Protein AF-0000000083317675 (afdb_homodimer)

Nearest PDB structures (foldseek):
  7d5q-assembly1_A  TM=1.979E-01  e=1.378E-01  Staphylococcus aureus subsp. aureus COL
  7d5q-assembly1_A  TM=1.987E-01  e=1.018E-01  Staphylococcus aureus subsp. aureus COL

Sequence (756 aa):
MASISSIAHKKVTWLELFYDLIYVAAISITAHVLSHSHHGAIAPDLLLKYILIFVPLWWAWTGFTVYVNRFGRDDTVQRIAYFLQMAFVIVMAASINPDFDAYFLAFMLGYVGIRLSTAAMYVRTWLEKDGEPRRIARFLALGFTGGALVSFSSVFVPGDAKFFVLYLGIFADIGLPLLARRRVLGHLPVHHPHLLERYGLATIILLGELILVIVNGLREGHAGAPLIFPALIGFGIAASIWWHYFESSEHIAGEERQSSGQSVIYGHLLTFMSLGLVANVVHYGFHHELTVRNFAWLSLAGFALYAASSAIVFLPGHSPAHVRRSLLRTAAFVLVAAVALPLLPSTDAVYVMLLALFAAYALAEGVVRRRKSAARAAMASISSIAHKKVTWLELFYDLIYVAAISITAHVLSHSHHGAIAPDLLLKYILIFVPLWWAWTGFTVYVNRFGRDDTVQRIAYFLQMAFVIVMAASINPDFDAYFLAFMLGYVGIRLSTAAMYVRTWLEKDGEPRRIARFLALGFTGGALVSFSSVFVPGDAKFFVLYLGIFADIGLPLLARRRVLGHLPVHHPHLLERYGLATIILLGELILVIVNGLREGHAGAPLIFPALIGFGIAASIWWHYFESSEHIAGEERQSSGQSVIYGHLLTFMSLGLVANVVHYGFHHELTVRNFAWLSLAGFALYAASSAIVFLPGHSPAHVRRSLLRTAAFVLVAAVALPLLPSTDAVYVMLLALFAAYALAEGVVRRRKSAARAA

pLDDT: mean 88.38, std 12.24, range [25.05, 98.56]

Organism: Saccharibacillus brassicae (NCBI:txid2583377)

Structure (mmCIF, N/CA/C/O backbone):
data_AF-0000000083317675-model_v1
#
loop_
_entity.id
_entity.type
_entity.pdbx_description
1 polymer 'Low temperature requirement protein A'
#
loop_
_atom_site.group_PDB
_atom_site.id
_atom_site.type_symbol
_atom_site.label_atom_id
_atom_site.label_alt_id
_atom_site.label_comp_id
_atom_site.label_asym_id
_atom_site.label_entity_id
_atom_site.label_seq_id
_atom_site.pdbx_PDB_ins_code
_atom_site.Cartn_x
_atom_site.Cartn_y
_atom_site.Cartn_z
_atom_site.occupancy
_atom_site.B_iso_or_equiv
_atom_site.auth_seq_id
_atom_site.auth_comp_id
_atom_site.auth_asym_id
_atom_site.auth_atom_id
_atom_site.pdbx_PDB_model_num
ATOM 1 N N . MET A 1 1 ? -2.998 41.344 18.562 1 25.08 1 MET A N 1
ATOM 2 C CA . MET A 1 1 ? -3.377 39.969 18.812 1 25.08 1 MET A CA 1
ATOM 3 C C . MET A 1 1 ? -3.643 39.219 17.5 1 25.08 1 MET A C 1
ATOM 5 O O . MET A 1 1 ? -4.707 39.375 16.906 1 25.08 1 MET A O 1
ATOM 9 N N . ALA A 1 2 ? -2.752 39.219 16.578 1 36.06 2 ALA A N 1
ATOM 10 C CA . ALA A 1 2 ? -2.812 38.594 15.258 1 36.06 2 ALA A CA 1
ATOM 11 C C . ALA A 1 2 ? -3.381 37.188 15.328 1 36.06 2 ALA A C 1
ATOM 13 O O . ALA A 1 2 ? -3.02 36.406 16.219 1 36.06 2 ALA A O 1
ATOM 14 N N . SER A 1 3 ? -4.691 37.094 15.102 1 30.44 3 SER A N 1
ATOM 15 C CA . SER A 1 3 ? -5.387 35.812 14.969 1 30.44 3 SER A CA 1
ATOM 16 C C . SER A 1 3 ? -4.465 34.75 14.398 1 30.44 3 SER A C 1
ATOM 18 O O . SER A 1 3 ? -3.848 34.938 13.352 1 30.44 3 SER A O 1
ATOM 20 N N . ILE A 1 4 ? -3.674 34.094 15.266 1 32.09 4 ILE A N 1
ATOM 21 C CA . ILE A 1 4 ? -2.979 32.875 14.875 1 32.09 4 ILE A CA 1
ATOM 22 C C . ILE A 1 4 ? -3.816 32.125 13.852 1 32.09 4 ILE A C 1
ATOM 24 O O . ILE A 1 4 ? -4.891 31.609 14.18 1 32.09 4 ILE A O 1
ATOM 28 N N . SER A 1 5 ? -4.07 32.625 12.664 1 33.28 5 SER A N 1
ATOM 29 C CA . SER A 1 5 ? -4.707 31.969 11.523 1 33.28 5 SER A CA 1
ATOM 30 C C . SER A 1 5 ? -4.57 30.453 11.609 1 33.28 5 SER A C 1
ATOM 32 O O . SER A 1 5 ? -3.506 29.938 11.961 1 33.28 5 SER A O 1
ATOM 34 N N . SER A 1 6 ? -5.57 29.641 11.992 1 36.75 6 SER A N 1
ATOM 35 C CA . SER A 1 6 ? -5.789 28.188 11.977 1 36.75 6 SER A CA 1
ATOM 36 C C . SER A 1 6 ? -4.953 27.516 10.898 1 36.75 6 SER A C 1
ATOM 38 O O . SER A 1 6 ? -5.129 27.797 9.711 1 36.75 6 SER A O 1
ATOM 40 N N . ILE A 1 7 ? -3.688 27.5 10.969 1 40.31 7 ILE A N 1
ATOM 41 C CA . ILE A 1 7 ? -2.898 26.703 10.039 1 40.31 7 ILE A CA 1
ATOM 42 C C . ILE A 1 7 ? -3.717 25.5 9.562 1 40.31 7 ILE A C 1
ATOM 44 O O . ILE A 1 7 ? -4.031 24.609 10.352 1 40.31 7 ILE A O 1
ATOM 48 N N . ALA A 1 8 ? -4.641 25.625 8.734 1 47.25 8 ALA A N 1
ATOM 49 C CA . ALA A 1 8 ? -5.48 24.641 8.055 1 47.25 8 ALA A CA 1
ATOM 50 C C . ALA A 1 8 ? -4.711 23.344 7.789 1 47.25 8 ALA A C 1
ATOM 52 O O . ALA A 1 8 ? -3.547 23.391 7.387 1 47.25 8 ALA A O 1
ATOM 53 N N . HIS A 1 9 ? -4.883 22.156 8.492 1 60.28 9 HIS A N 1
ATOM 54 C CA . HIS A 1 9 ? -4.309 20.828 8.43 1 60.28 9 HIS A CA 1
ATOM 55 C C . HIS A 1 9 ? -4.191 20.344 6.988 1 60.28 9 HIS A C 1
ATOM 57 O O . HIS A 1 9 ? -5.207 20.125 6.32 1 60.28 9 HIS A O 1
ATOM 63 N N . LYS A 1 10 ? -2.939 20.719 6.434 1 72.44 10 LYS A N 1
ATOM 64 C CA . LYS A 1 10 ? -2.641 20.172 5.113 1 72.44 10 LYS A CA 1
ATOM 65 C C . LYS A 1 10 ? -2.76 18.656 5.102 1 72.44 10 LYS A C 1
ATOM 67 O O . LYS A 1 10 ? -1.962 17.953 5.738 1 72.44 10 LYS A O 1
ATOM 72 N N . LYS A 1 11 ? -3.859 18.094 4.527 1 82.88 11 LYS A N 1
ATOM 73 C CA . LYS A 1 11 ? -4.094 16.656 4.441 1 82.88 11 LYS A CA 1
ATOM 74 C C . LYS A 1 11 ? -3.381 16.047 3.236 1 82.88 11 LYS A C 1
ATOM 76 O O . LYS A 1 11 ? -3.213 16.719 2.211 1 82.88 11 LYS A O 1
ATOM 81 N N . VAL A 1 12 ? -2.844 14.852 3.371 1 91 12 VAL A N 1
ATOM 82 C CA . VAL A 1 12 ? -2.225 14.117 2.275 1 91 12 VAL A CA 1
ATOM 83 C C . VAL A 1 12 ? -3.246 13.875 1.167 1 91 12 VAL A C 1
ATOM 85 O O . VAL A 1 12 ? -4.359 13.414 1.429 1 91 12 VAL A O 1
ATOM 88 N N . THR A 1 13 ? -2.893 14.234 -0.024 1 92.44 13 THR A N 1
ATOM 89 C CA . THR A 1 13 ? -3.791 14.102 -1.165 1 92.44 13 THR A CA 1
ATOM 90 C C . THR A 1 13 ? -3.738 12.688 -1.736 1 92.44 13 THR A C 1
ATOM 92 O O . THR A 1 13 ? -2.814 11.93 -1.439 1 92.44 13 THR A O 1
ATOM 95 N N . TRP A 1 14 ? -4.707 12.375 -2.547 1 93.25 14 TRP A N 1
ATOM 96 C CA . TRP A 1 14 ? -4.762 11.07 -3.207 1 93.25 14 TRP A CA 1
ATOM 97 C C . TRP A 1 14 ? -3.562 10.883 -4.133 1 93.25 14 TRP A C 1
ATOM 99 O O . TRP A 1 14 ? -3.043 9.773 -4.266 1 93.25 14 TRP A O 1
ATOM 109 N N . LEU A 1 15 ? -3.195 11.938 -4.762 1 94.06 15 LEU A N 1
ATOM 110 C CA . LEU A 1 15 ? -2.061 11.867 -5.676 1 94.06 15 LEU A CA 1
ATOM 111 C C . LEU A 1 15 ? -0.763 11.617 -4.91 1 94.06 15 LEU A C 1
ATOM 113 O O . LEU A 1 15 ? 0.089 10.852 -5.359 1 94.06 15 LEU A O 1
ATOM 117 N N . GLU A 1 16 ? -0.608 12.289 -3.791 1 94.75 16 GLU A N 1
ATOM 118 C CA . GLU A 1 16 ? 0.544 12.039 -2.928 1 94.75 16 GLU A CA 1
ATOM 119 C C . GLU A 1 16 ? 0.595 10.586 -2.479 1 94.75 16 GLU A C 1
ATOM 121 O O . GLU A 1 16 ? 1.664 9.969 -2.467 1 94.75 16 GLU A O 1
ATOM 126 N N . LEU A 1 17 ? -0.556 10.117 -2.16 1 94.38 17 LEU A N 1
ATOM 127 C CA . LEU A 1 17 ? -0.626 8.734 -1.699 1 94.38 17 LEU A CA 1
ATOM 128 C C . LEU A 1 17 ? -0.225 7.77 -2.811 1 94.38 17 LEU A C 1
ATOM 130 O O . LEU A 1 17 ? 0.514 6.812 -2.572 1 94.38 17 LEU A O 1
ATOM 134 N N . PHE A 1 18 ? -0.762 8.023 -4.004 1 96.06 18 PHE A N 1
ATOM 135 C CA . PHE A 1 18 ? -0.429 7.188 -5.152 1 96.06 18 PHE A CA 1
ATOM 136 C C . PHE A 1 18 ? 1.067 7.23 -5.438 1 96.06 18 PHE A C 1
ATOM 138 O O . PHE A 1 18 ? 1.695 6.191 -5.652 1 96.06 18 PHE A O 1
ATOM 145 N N . TYR A 1 19 ? 1.627 8.398 -5.352 1 96.25 19 TYR A N 1
ATOM 146 C CA . TYR A 1 19 ? 3.053 8.641 -5.539 1 96.25 19 TYR A CA 1
ATOM 147 C C . TYR A 1 19 ? 3.877 7.891 -4.5 1 96.25 19 TYR A C 1
ATOM 149 O O . TYR A 1 19 ? 4.848 7.211 -4.844 1 96.25 19 TYR A O 1
ATOM 157 N N . ASP A 1 20 ? 3.504 7.961 -3.314 1 95 20 ASP A N 1
ATOM 158 C CA . ASP A 1 20 ? 4.223 7.32 -2.215 1 95 20 ASP A CA 1
ATOM 159 C C . ASP A 1 20 ? 4.203 5.801 -2.354 1 95 20 ASP A C 1
ATOM 161 O O . ASP A 1 20 ? 5.195 5.133 -2.064 1 95 20 ASP A O 1
ATOM 165 N N . LEU A 1 21 ? 3.094 5.34 -2.77 1 93.44 21 LEU A N 1
ATOM 166 C CA . LEU A 1 21 ? 2.934 3.896 -2.92 1 93.44 21 LEU A CA 1
ATOM 167 C C . LEU A 1 21 ? 3.926 3.342 -3.938 1 93.44 21 LEU A C 1
ATOM 169 O O . LEU A 1 21 ? 4.508 2.275 -3.725 1 93.44 21 LEU A O 1
ATOM 173 N N . ILE A 1 22 ? 4.133 3.975 -4.965 1 94.44 22 ILE A N 1
ATOM 174 C CA . ILE A 1 22 ? 5.043 3.529 -6.02 1 94.44 22 ILE A CA 1
ATOM 175 C C . ILE A 1 22 ? 6.48 3.553 -5.504 1 94.44 22 ILE A C 1
ATOM 177 O O . ILE A 1 22 ? 7.238 2.604 -5.719 1 94.44 22 ILE A O 1
ATOM 181 N N . TYR A 1 23 ? 6.805 4.543 -4.785 1 94.88 23 TYR A N 1
ATOM 182 C CA . TYR A 1 23 ? 8.156 4.668 -4.242 1 94.88 23 TYR A CA 1
ATOM 183 C C . TYR A 1 23 ? 8.422 3.592 -3.195 1 94.88 23 TYR A C 1
ATOM 185 O O . TYR A 1 23 ? 9.508 3.002 -3.166 1 94.88 23 TYR A O 1
ATOM 193 N N . VAL A 1 24 ? 7.453 3.404 -2.408 1 90.12 24 VAL A N 1
ATOM 194 C CA . VAL A 1 24 ? 7.648 2.439 -1.33 1 90.12 24 VAL A CA 1
ATOM 195 C C . VAL A 1 24 ? 7.738 1.029 -1.907 1 90.12 24 VAL A C 1
ATOM 197 O O . VAL A 1 24 ? 8.469 0.184 -1.39 1 90.12 24 VAL A O 1
ATOM 200 N N . ALA A 1 25 ? 7.027 0.814 -2.984 1 90.06 25 ALA A N 1
ATOM 201 C CA . ALA A 1 25 ? 7.188 -0.458 -3.684 1 90.06 25 ALA A CA 1
ATOM 202 C C . ALA A 1 25 ? 8.617 -0.635 -4.184 1 90.06 25 ALA A C 1
ATOM 204 O O . ALA A 1 25 ? 9.188 -1.725 -4.082 1 90.06 25 ALA A O 1
ATOM 205 N N . ALA A 1 26 ? 9.164 0.441 -4.707 1 94.38 26 ALA A N 1
ATOM 206 C CA . ALA A 1 26 ? 10.555 0.404 -5.16 1 94.38 26 ALA A CA 1
ATOM 207 C C . ALA A 1 26 ? 11.5 0.112 -3.998 1 94.38 26 ALA A C 1
ATOM 209 O O . ALA A 1 26 ? 12.445 -0.668 -4.141 1 94.38 26 ALA A O 1
ATOM 210 N N . ILE A 1 27 ? 11.195 0.69 -2.893 1 93.56 27 ILE A N 1
ATOM 211 C CA . ILE A 1 27 ? 11.992 0.483 -1.688 1 93.56 27 ILE A CA 1
ATOM 212 C C . ILE A 1 27 ? 11.867 -0.968 -1.229 1 93.56 27 ILE A C 1
ATOM 214 O O . ILE A 1 27 ? 12.859 -1.586 -0.829 1 93.56 27 ILE A O 1
ATOM 218 N N . SER A 1 28 ? 10.719 -1.486 -1.371 1 91.44 28 SER A N 1
ATOM 219 C CA . SER A 1 28 ? 10.492 -2.881 -1.006 1 91.44 28 SER A CA 1
ATOM 220 C C . SER A 1 28 ? 11.25 -3.826 -1.932 1 91.44 28 SER A C 1
ATOM 222 O O . SER A 1 28 ? 11.805 -4.828 -1.48 1 91.44 28 SER A O 1
ATOM 224 N N . ILE A 1 29 ? 11.227 -3.518 -3.221 1 93.19 29 ILE A N 1
ATOM 225 C CA . ILE A 1 29 ? 11.961 -4.32 -4.191 1 93.19 29 ILE A CA 1
ATOM 226 C C . ILE A 1 29 ? 13.453 -4.301 -3.846 1 93.19 29 ILE A C 1
ATOM 228 O O . ILE A 1 29 ? 14.133 -5.32 -3.975 1 93.19 29 ILE A O 1
ATOM 232 N N . THR A 1 30 ? 13.914 -3.178 -3.396 1 93.81 30 THR A N 1
ATOM 233 C CA . THR A 1 30 ? 15.312 -3.037 -3.008 1 93.81 30 THR A CA 1
ATOM 234 C C . THR A 1 30 ? 15.648 -3.977 -1.854 1 93.81 30 THR A C 1
ATOM 236 O O . THR A 1 30 ? 16.719 -4.594 -1.84 1 93.81 30 THR A O 1
ATOM 239 N N . ALA A 1 31 ? 14.75 -4.129 -0.918 1 92.5 31 ALA A N 1
ATOM 240 C CA . ALA A 1 31 ? 14.984 -5 0.234 1 92.5 31 ALA A CA 1
ATOM 241 C C . ALA A 1 31 ? 15.117 -6.457 -0.197 1 92.5 31 ALA A C 1
ATOM 243 O O . ALA A 1 31 ? 15.805 -7.242 0.457 1 92.5 31 ALA A O 1
ATOM 244 N N . HIS A 1 32 ? 14.594 -6.781 -1.313 1 91.12 32 HIS A N 1
ATOM 245 C CA . HIS A 1 32 ? 14.633 -8.156 -1.798 1 91.12 32 HIS A CA 1
ATOM 246 C C . HIS A 1 32 ? 16.031 -8.516 -2.309 1 91.12 32 HIS A C 1
ATOM 248 O O . HIS A 1 32 ? 16.344 -9.695 -2.494 1 91.12 32 HIS A O 1
ATOM 254 N N . VAL A 1 33 ? 16.781 -7.539 -2.564 1 90.25 33 VAL A N 1
ATOM 255 C CA . VAL A 1 33 ? 18.156 -7.781 -2.969 1 90.25 33 VAL A CA 1
ATOM 256 C C . VAL A 1 33 ? 18.891 -8.594 -1.894 1 90.25 33 VAL A C 1
ATOM 258 O O . VAL A 1 33 ? 19.75 -9.414 -2.201 1 90.25 33 VAL A O 1
ATOM 261 N N . LEU A 1 34 ? 18.422 -8.461 -0.674 1 91.94 34 LEU A N 1
ATOM 262 C CA . LEU A 1 34 ? 19.047 -9.125 0.464 1 91.94 34 LEU A CA 1
ATOM 263 C C . LEU A 1 34 ? 18.516 -10.539 0.638 1 91.94 34 LEU A C 1
ATOM 265 O O . LEU A 1 34 ? 18.984 -11.289 1.487 1 91.94 34 LEU A O 1
ATOM 269 N N . SER A 1 35 ? 17.562 -10.93 -0.159 1 90.19 35 SER A N 1
ATOM 270 C CA . SER A 1 35 ? 16.953 -12.258 -0.026 1 90.19 35 SER A CA 1
ATOM 271 C C . SER A 1 35 ? 17.781 -13.312 -0.759 1 90.19 35 SER A C 1
ATOM 273 O O . SER A 1 35 ? 17.422 -14.492 -0.759 1 90.19 35 SER A O 1
ATOM 275 N N . HIS A 1 36 ? 18.859 -12.883 -1.331 1 85.44 36 HIS A N 1
ATOM 276 C CA . HIS A 1 36 ? 19.766 -13.812 -1.993 1 85.44 36 HIS A CA 1
ATOM 277 C C . HIS A 1 36 ? 20.938 -14.18 -1.087 1 85.44 36 HIS A C 1
ATOM 279 O O . HIS A 1 36 ? 21.75 -13.312 -0.722 1 85.44 36 HIS A O 1
ATOM 285 N N . SER A 1 37 ? 20.906 -15.43 -0.658 1 84.75 37 SER A N 1
ATOM 286 C CA . SER A 1 37 ? 22 -15.891 0.2 1 84.75 37 SER A CA 1
ATOM 287 C C . SER A 1 37 ? 22.875 -16.906 -0.522 1 84.75 37 SER A C 1
ATOM 289 O O . SER A 1 37 ? 22.438 -17.562 -1.461 1 84.75 37 SER A O 1
ATOM 291 N N . HIS A 1 38 ? 24.109 -16.75 -0.157 1 86.12 38 HIS A N 1
ATOM 292 C CA . HIS A 1 38 ? 25.062 -17.734 -0.644 1 86.12 38 HIS A CA 1
ATOM 293 C C . HIS A 1 38 ? 25.844 -18.375 0.51 1 86.12 38 HIS A C 1
ATOM 295 O O . HIS A 1 38 ? 26.438 -17.672 1.322 1 86.12 38 HIS A O 1
ATOM 301 N N . HIS A 1 39 ? 25.812 -19.656 0.546 1 88.62 39 HIS A N 1
ATOM 302 C CA . HIS A 1 39 ? 26.547 -20.438 1.528 1 88.62 39 HIS A CA 1
ATOM 303 C C . HIS A 1 39 ? 26.219 -20 2.949 1 88.62 39 HIS A C 1
ATOM 305 O O . HIS A 1 39 ? 27.125 -19.75 3.752 1 88.62 39 HIS A O 1
ATOM 311 N N . GLY A 1 40 ? 24.984 -19.719 3.199 1 88.38 40 GLY A N 1
ATOM 312 C CA . GLY A 1 40 ? 24.516 -19.484 4.551 1 88.38 40 GLY A CA 1
ATOM 313 C C . GLY A 1 40 ? 24.719 -18.047 5 1 88.38 40 GLY A C 1
ATOM 314 O O . GLY A 1 40 ? 24.578 -17.734 6.188 1 88.38 40 GLY A O 1
ATOM 315 N N . ALA A 1 41 ? 25.062 -17.188 4.055 1 91.56 41 ALA A N 1
ATOM 316 C CA . ALA A 1 41 ? 25.328 -15.797 4.395 1 91.56 41 ALA A CA 1
ATOM 317 C C . ALA A 1 41 ? 24.875 -14.867 3.277 1 91.56 41 ALA A C 1
ATOM 319 O O . ALA A 1 41 ? 24.734 -15.289 2.125 1 91.56 41 ALA A O 1
ATOM 320 N N . ILE A 1 42 ? 24.547 -13.719 3.686 1 92.19 42 ILE A N 1
ATOM 321 C CA . ILE A 1 42 ? 24.344 -12.656 2.713 1 92.19 42 ILE A CA 1
ATOM 322 C C . ILE A 1 42 ? 25.688 -12.031 2.338 1 92.19 42 ILE A C 1
ATOM 324 O O . ILE A 1 42 ? 26.422 -11.555 3.209 1 92.19 42 ILE A O 1
ATOM 328 N N . ALA A 1 43 ? 25.984 -12.062 1.081 1 91.75 43 ALA A N 1
ATOM 329 C CA . ALA A 1 43 ? 27.266 -11.508 0.622 1 91.75 43 ALA A CA 1
ATOM 330 C C . ALA A 1 43 ? 27.375 -10.023 0.975 1 91.75 43 ALA A C 1
ATOM 332 O O . ALA A 1 43 ? 26.406 -9.273 0.833 1 91.75 43 ALA A O 1
ATOM 333 N N . PRO A 1 44 ? 28.516 -9.578 1.51 1 90.5 44 PRO A N 1
ATOM 334 C CA . PRO A 1 44 ? 28.703 -8.172 1.868 1 90.5 44 PRO A CA 1
ATOM 335 C C . PRO A 1 44 ? 28.438 -7.223 0.702 1 90.5 44 PRO A C 1
ATOM 337 O O . PRO A 1 44 ? 28 -6.086 0.913 1 90.5 44 PRO A O 1
ATOM 340 N N . ASP A 1 45 ? 28.703 -7.688 -0.463 1 88.38 45 ASP A N 1
ATOM 341 C CA . ASP A 1 45 ? 28.453 -6.867 -1.646 1 88.38 45 ASP A CA 1
ATOM 342 C C . ASP A 1 45 ? 26.969 -6.566 -1.804 1 88.38 45 ASP A C 1
ATOM 344 O O . ASP A 1 45 ? 26.594 -5.488 -2.275 1 88.38 45 ASP A O 1
ATOM 348 N N . LEU A 1 46 ? 26.156 -7.543 -1.385 1 90.38 46 LEU A N 1
ATOM 349 C CA . LEU A 1 46 ? 24.719 -7.344 -1.47 1 90.38 46 LEU A CA 1
ATOM 350 C C . LEU A 1 46 ? 24.25 -6.32 -0.443 1 90.38 46 LEU A C 1
ATOM 352 O O . LEU A 1 46 ? 23.328 -5.535 -0.714 1 90.38 46 LEU A O 1
ATOM 356 N N . LEU A 1 47 ? 24.891 -6.355 0.669 1 90.75 47 LEU A N 1
ATOM 357 C CA . LEU A 1 47 ? 24.578 -5.363 1.69 1 90.75 47 LEU A CA 1
ATOM 358 C C . LEU A 1 47 ? 24.938 -3.959 1.218 1 90.75 47 LEU A C 1
ATOM 360 O O . LEU A 1 47 ? 24.172 -3.012 1.438 1 90.75 47 LEU A O 1
ATOM 364 N N . LEU A 1 48 ? 26.047 -3.828 0.634 1 87.94 48 LEU A N 1
ATOM 365 C CA . LEU A 1 48 ? 26.484 -2.541 0.092 1 87.94 48 LEU A CA 1
ATOM 366 C C . LEU A 1 48 ? 25.531 -2.082 -1.017 1 87.94 48 LEU A C 1
ATOM 368 O O . LEU A 1 48 ? 25.172 -0.904 -1.081 1 87.94 48 LEU A O 1
ATOM 372 N N . LYS A 1 49 ? 25.203 -3.012 -1.845 1 88.12 49 LYS A N 1
ATOM 373 C CA . LYS A 1 49 ? 24.281 -2.688 -2.926 1 88.12 49 LYS A CA 1
ATOM 374 C C . LYS A 1 49 ? 22.938 -2.232 -2.377 1 88.12 49 LYS A C 1
ATOM 376 O O . LYS A 1 49 ? 22.297 -1.326 -2.928 1 88.12 49 LYS A O 1
ATOM 381 N N . TYR A 1 50 ? 22.484 -2.914 -1.322 1 92.44 50 TYR A N 1
ATOM 382 C CA . TYR A 1 50 ? 21.25 -2.514 -0.666 1 92.44 50 TYR A CA 1
ATOM 383 C C . TYR A 1 50 ? 21.297 -1.044 -0.263 1 92.44 50 TYR A C 1
ATOM 385 O O . TYR A 1 50 ? 20.359 -0.285 -0.553 1 92.44 50 TYR A O 1
ATOM 393 N N . ILE A 1 51 ? 22.391 -0.644 0.315 1 90.25 51 ILE A N 1
ATOM 394 C CA . ILE A 1 51 ? 22.562 0.731 0.774 1 90.25 51 ILE A CA 1
ATOM 395 C C . ILE A 1 51 ? 22.656 1.668 -0.428 1 90.25 51 ILE A C 1
ATOM 397 O O . ILE A 1 51 ? 22.031 2.729 -0.45 1 90.25 51 ILE A O 1
ATOM 401 N N . LEU A 1 52 ? 23.375 1.248 -1.448 1 87.25 52 LEU A N 1
ATOM 402 C CA . LEU A 1 52 ? 23.641 2.064 -2.629 1 87.25 52 LEU A CA 1
ATOM 403 C C . LEU A 1 52 ? 22.344 2.336 -3.4 1 87.25 52 LEU A C 1
ATOM 405 O O . LEU A 1 52 ? 22.203 3.396 -4.012 1 87.25 52 LEU A O 1
ATOM 409 N N . ILE A 1 53 ? 21.469 1.388 -3.359 1 92 53 ILE A N 1
ATOM 410 C CA . ILE A 1 53 ? 20.203 1.537 -4.078 1 92 53 ILE A CA 1
ATOM 411 C C . ILE A 1 53 ? 19.188 2.268 -3.201 1 92 53 ILE A C 1
ATOM 413 O O . ILE A 1 53 ? 18.469 3.146 -3.676 1 92 53 ILE A O 1
ATOM 417 N N . PHE A 1 54 ? 19.25 1.983 -1.936 1 94.12 54 PHE A N 1
ATOM 418 C CA . PHE A 1 54 ? 18.234 2.451 -0.984 1 94.12 54 PHE A CA 1
ATOM 419 C C . PHE A 1 54 ? 18.344 3.959 -0.792 1 94.12 54 PHE A C 1
ATOM 421 O O . PHE A 1 54 ? 17.328 4.664 -0.831 1 94.12 54 PHE A O 1
ATOM 428 N N . VAL A 1 55 ? 19.484 4.473 -0.622 1 94.25 55 VAL A N 1
ATOM 429 C CA . VAL A 1 55 ? 19.688 5.852 -0.197 1 94.25 55 VAL A CA 1
ATOM 430 C C . VAL A 1 55 ? 19.219 6.805 -1.292 1 94.25 55 VAL A C 1
ATOM 432 O O . VAL A 1 55 ? 18.469 7.75 -1.021 1 94.25 55 VAL A O 1
ATOM 435 N N . PRO A 1 56 ? 19.578 6.543 -2.562 1 93.44 56 PRO A N 1
ATOM 436 C CA . PRO A 1 56 ? 19.078 7.438 -3.604 1 93.44 56 PRO A CA 1
ATOM 437 C C . PRO A 1 56 ? 17.547 7.395 -3.727 1 93.44 56 PRO A C 1
ATOM 439 O O . PRO A 1 56 ? 16.922 8.422 -4.012 1 93.44 56 PRO A O 1
ATOM 442 N N . LEU A 1 57 ? 16.984 6.246 -3.539 1 95.25 57 LEU A N 1
ATOM 443 C CA . LEU A 1 57 ? 15.531 6.129 -3.6 1 95.25 57 LEU A CA 1
ATOM 444 C C . LEU A 1 57 ? 14.875 6.938 -2.488 1 95.25 57 LEU A C 1
ATOM 446 O O . LEU A 1 57 ? 13.953 7.719 -2.744 1 95.25 57 LEU A O 1
ATOM 450 N N . TRP A 1 58 ? 15.398 6.742 -1.323 1 95.69 58 TRP A N 1
ATOM 451 C CA . TRP A 1 58 ? 14.891 7.453 -0.156 1 95.69 58 TRP A CA 1
ATOM 452 C C . TRP A 1 58 ? 15.047 8.961 -0.326 1 95.69 58 TRP A C 1
ATOM 454 O O . TRP A 1 58 ? 14.117 9.727 -0.058 1 95.69 58 TRP A O 1
ATOM 464 N N . TRP A 1 59 ? 16.156 9.367 -0.78 1 94.31 59 TRP A N 1
ATOM 465 C CA . TRP A 1 59 ? 16.438 10.797 -0.899 1 94.31 59 TRP A CA 1
ATOM 466 C C . TRP A 1 59 ? 15.57 11.438 -1.981 1 94.31 59 TRP A C 1
ATOM 468 O O . TRP A 1 59 ? 15.102 12.562 -1.824 1 94.31 59 TRP A O 1
ATOM 478 N N . ALA A 1 60 ? 15.461 10.742 -3.08 1 95.25 60 ALA A N 1
ATOM 479 C CA . ALA A 1 60 ? 14.617 11.25 -4.156 1 95.25 60 ALA A CA 1
ATOM 480 C C . ALA A 1 60 ? 13.188 11.461 -3.68 1 95.25 60 ALA A C 1
ATOM 482 O O . ALA A 1 60 ? 12.578 12.5 -3.943 1 95.25 60 ALA A O 1
ATOM 483 N N . TRP A 1 61 ? 12.664 10.508 -2.996 1 96.75 61 TRP A N 1
ATOM 484 C CA . TRP A 1 61 ? 11.312 10.609 -2.463 1 96.75 61 TRP A CA 1
ATOM 485 C C . TRP A 1 61 ? 11.211 11.742 -1.445 1 96.75 61 TRP A C 1
ATOM 487 O O . TRP A 1 61 ? 10.281 12.555 -1.495 1 96.75 61 TRP A O 1
ATOM 497 N N . THR A 1 62 ? 12.188 11.805 -0.531 1 95.69 62 THR A N 1
ATOM 498 C CA . THR A 1 62 ? 12.203 12.812 0.522 1 95.69 62 THR A CA 1
ATOM 499 C C . THR A 1 62 ? 12.281 14.211 -0.074 1 95.69 62 THR A C 1
ATOM 501 O O . THR A 1 62 ? 11.609 15.133 0.399 1 95.69 62 THR A O 1
ATOM 504 N N . GLY A 1 63 ? 13.109 14.367 -1.117 1 94.19 63 GLY A N 1
ATOM 505 C CA . GLY A 1 63 ? 13.266 15.664 -1.754 1 94.19 63 GLY A CA 1
ATOM 506 C C . GLY A 1 63 ? 11.961 16.25 -2.248 1 94.19 63 GLY A C 1
ATOM 507 O O . GLY A 1 63 ? 11.625 17.391 -1.939 1 94.19 63 GLY A O 1
ATOM 508 N N . PHE A 1 64 ? 11.266 15.461 -3.02 1 95.12 64 PHE A N 1
ATOM 509 C CA . PHE A 1 64 ? 10 15.938 -3.566 1 95.12 64 PHE A CA 1
ATOM 510 C C . PHE A 1 64 ? 8.953 16.078 -2.467 1 95.12 64 PHE A C 1
ATOM 512 O O . PHE A 1 64 ? 8.125 16.984 -2.508 1 95.12 64 PHE A O 1
ATOM 519 N N . THR A 1 65 ? 8.969 15.227 -1.458 1 95.5 65 THR A N 1
ATOM 520 C CA . THR A 1 65 ? 8.047 15.266 -0.328 1 95.5 65 THR A CA 1
ATOM 521 C C . THR A 1 65 ? 8.219 16.562 0.458 1 95.5 65 THR A C 1
ATOM 523 O O . THR A 1 65 ? 7.23 17.219 0.812 1 95.5 65 THR A O 1
ATOM 526 N N . VAL A 1 66 ? 9.445 16.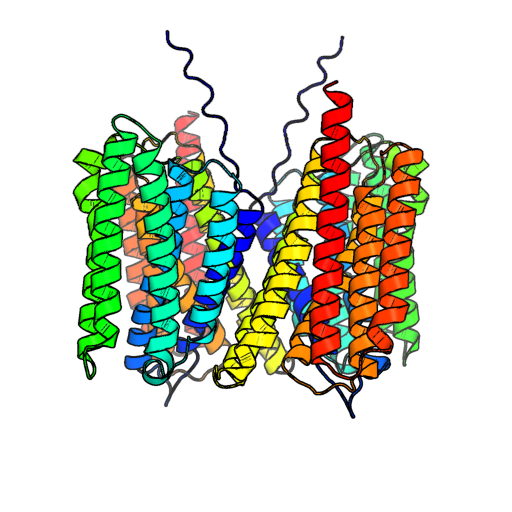953 0.701 1 92.88 66 VAL A N 1
ATOM 527 C CA . VAL A 1 66 ? 9.719 18.156 1.465 1 92.88 66 VAL A CA 1
ATOM 528 C C . VAL A 1 66 ? 9.336 19.391 0.636 1 92.88 66 VAL A C 1
ATOM 530 O O . VAL A 1 66 ? 8.82 20.375 1.172 1 92.88 66 VAL A O 1
ATOM 533 N N . TYR A 1 67 ? 9.617 19.359 -0.657 1 94.38 67 TYR A N 1
ATOM 534 C CA . TYR A 1 67 ? 9.188 20.453 -1.514 1 94.38 67 TYR A CA 1
ATOM 535 C C . TYR A 1 67 ? 7.68 20.672 -1.406 1 94.38 67 TYR A C 1
ATOM 537 O O . TYR A 1 67 ? 7.223 21.812 -1.219 1 94.38 67 TYR A O 1
ATOM 545 N N . VAL A 1 68 ? 6.922 19.594 -1.573 1 94.69 68 VAL A N 1
ATOM 546 C CA . VAL A 1 68 ? 5.465 19.688 -1.555 1 94.69 68 VAL A CA 1
ATOM 547 C C . VAL A 1 68 ? 4.996 20.141 -0.172 1 94.69 68 VAL A C 1
ATOM 549 O O . VAL A 1 68 ? 4.023 20.891 -0.052 1 94.69 68 VAL A O 1
ATOM 552 N N . ASN A 1 69 ? 5.707 19.672 0.85 1 92.94 69 ASN A N 1
ATOM 553 C CA . ASN A 1 69 ? 5.375 20.078 2.211 1 92.94 69 ASN A CA 1
ATOM 554 C C . ASN A 1 69 ? 5.5 21.594 2.391 1 92.94 69 ASN A C 1
ATOM 556 O O . ASN A 1 69 ? 4.621 22.234 2.982 1 92.94 69 ASN A O 1
ATOM 560 N N . ARG A 1 70 ? 6.473 22.203 1.851 1 89.75 70 ARG A N 1
ATOM 561 C CA . ARG A 1 70 ? 6.762 23.609 2.059 1 89.75 70 ARG A CA 1
ATOM 562 C C . ARG A 1 70 ? 5.996 24.484 1.063 1 89.75 70 ARG A C 1
ATOM 564 O O . ARG A 1 70 ? 5.469 25.531 1.427 1 89.75 70 ARG A O 1
ATOM 571 N N . PHE A 1 71 ? 5.945 23.953 -0.188 1 91.75 71 PHE A N 1
ATOM 572 C CA . PHE A 1 71 ? 5.504 24.859 -1.243 1 91.75 71 PHE A CA 1
ATOM 573 C C . PHE A 1 71 ? 4.34 24.25 -2.02 1 91.75 71 PHE A C 1
ATOM 575 O O . PHE A 1 71 ? 3.859 24.844 -2.988 1 91.75 71 PHE A O 1
ATOM 582 N N . GLY A 1 72 ? 3.875 23.188 -1.636 1 89.31 72 GLY A N 1
ATOM 583 C CA . GLY A 1 72 ? 2.889 22.469 -2.422 1 89.31 72 GLY A CA 1
ATOM 584 C C . GLY A 1 72 ? 1.615 23.25 -2.652 1 89.31 72 GLY A C 1
ATOM 585 O O . GLY A 1 72 ? 1.152 23.969 -1.764 1 89.31 72 GLY A O 1
ATOM 586 N N . ARG A 1 73 ? 0.958 23.453 -3.85 1 83.56 73 ARG A N 1
ATOM 587 C CA . ARG A 1 73 ? -0.272 24.156 -4.188 1 83.56 73 ARG A CA 1
ATOM 588 C C . ARG A 1 73 ? -1.234 23.25 -4.949 1 83.56 73 ARG A C 1
ATOM 590 O O . ARG A 1 73 ? -2.396 23.609 -5.16 1 83.56 73 ARG A O 1
ATOM 597 N N . ASP A 1 74 ? -1.091 21.969 -5.156 1 82.88 74 ASP A N 1
ATOM 598 C CA . ASP A 1 74 ? -1.867 20.984 -5.898 1 82.88 74 ASP A CA 1
ATOM 599 C C . ASP A 1 74 ? -2.389 21.562 -7.211 1 82.88 74 ASP A C 1
ATOM 601 O O . ASP A 1 74 ? -3.586 21.484 -7.496 1 82.88 74 ASP A O 1
ATOM 605 N N . ASP A 1 75 ? -1.663 22.188 -8.07 1 90.5 75 ASP A N 1
ATOM 606 C CA . ASP A 1 75 ? -2.012 22.703 -9.391 1 90.5 75 ASP A CA 1
ATOM 607 C C . ASP A 1 75 ? -1.586 21.719 -10.484 1 90.5 75 ASP A C 1
ATOM 609 O O . ASP A 1 75 ? -1.079 20.641 -10.195 1 90.5 75 ASP A O 1
ATOM 613 N N . THR A 1 76 ? -1.954 22.094 -11.656 1 90.56 76 THR A N 1
ATOM 614 C CA . THR A 1 76 ? -1.739 21.203 -12.789 1 90.56 76 THR A CA 1
ATOM 615 C C . THR A 1 76 ? -0.253 20.906 -12.977 1 90.56 76 THR A C 1
ATOM 617 O O . THR A 1 76 ? 0.13 19.766 -13.266 1 90.56 76 THR A O 1
ATOM 620 N N . VAL A 1 77 ? 0.549 21.891 -12.797 1 93.19 77 VAL A N 1
ATOM 621 C CA . VAL A 1 77 ? 1.987 21.719 -12.977 1 93.19 77 VAL A CA 1
ATOM 622 C C . VAL A 1 77 ? 2.52 20.703 -11.969 1 93.19 77 VAL A C 1
ATOM 624 O O . VAL A 1 77 ? 3.303 19.812 -12.328 1 93.19 77 VAL A O 1
ATOM 627 N N . GLN A 1 78 ? 2.156 20.844 -10.789 1 93.62 78 GLN A N 1
ATOM 628 C CA . GLN A 1 78 ? 2.598 19.906 -9.758 1 93.62 78 GLN A CA 1
ATOM 629 C C . GLN A 1 78 ? 2.082 18.5 -10.031 1 93.62 78 GLN A C 1
ATOM 631 O O . GLN A 1 78 ? 2.793 17.516 -9.805 1 93.62 78 GLN A O 1
ATOM 636 N N . ARG A 1 79 ? 0.843 18.406 -10.484 1 93.19 79 ARG A N 1
ATOM 637 C CA . ARG A 1 79 ? 0.281 17.109 -10.805 1 93.19 79 ARG A CA 1
ATOM 638 C C . ARG A 1 79 ? 1.063 16.438 -11.93 1 93.19 79 ARG A C 1
ATOM 640 O O . ARG A 1 79 ? 1.332 15.227 -11.867 1 93.19 79 ARG A O 1
ATOM 647 N N . ILE A 1 80 ? 1.354 17.188 -12.867 1 93.94 80 ILE A N 1
ATOM 648 C CA . ILE A 1 80 ? 2.166 16.672 -13.961 1 93.94 80 ILE A CA 1
ATOM 649 C C . ILE A 1 80 ? 3.525 16.219 -13.43 1 93.94 80 ILE A C 1
ATOM 651 O O . ILE A 1 80 ? 4.043 15.172 -13.828 1 93.94 80 ILE A O 1
ATOM 655 N N . ALA A 1 81 ? 4.125 17 -12.586 1 95.88 81 ALA A N 1
ATOM 656 C CA . ALA A 1 81 ? 5.402 16.625 -11.977 1 95.88 81 ALA A CA 1
ATOM 657 C C . ALA A 1 81 ? 5.297 15.289 -11.25 1 95.88 81 ALA A C 1
ATOM 659 O O . ALA A 1 81 ? 6.207 14.461 -11.328 1 95.88 81 ALA A O 1
ATOM 660 N N . TYR A 1 82 ? 4.176 15.047 -10.578 1 96.62 82 TYR A N 1
ATOM 661 C CA . TYR A 1 82 ? 3.957 13.781 -9.898 1 96.62 82 TYR A CA 1
ATOM 662 C C . TYR A 1 82 ? 3.98 12.617 -10.883 1 96.62 82 TYR A C 1
ATOM 664 O O . TYR A 1 82 ? 4.695 11.633 -10.68 1 96.62 82 TYR A O 1
ATOM 672 N N . PHE A 1 83 ? 3.248 12.758 -11.93 1 96.38 83 PHE A N 1
ATOM 673 C CA . PHE A 1 83 ? 3.15 11.664 -12.883 1 96.38 83 PHE A CA 1
ATOM 674 C C . PHE A 1 83 ? 4.484 11.445 -13.586 1 96.38 83 PHE A C 1
ATOM 676 O O . PHE A 1 83 ? 4.863 10.305 -13.867 1 96.38 83 PHE A O 1
ATOM 683 N N . LEU A 1 84 ? 5.164 12.547 -13.867 1 96.56 84 LEU A N 1
ATOM 684 C CA . LEU A 1 84 ? 6.488 12.43 -14.461 1 96.56 84 LEU A CA 1
ATOM 685 C C . LEU A 1 84 ? 7.445 11.695 -13.531 1 96.56 84 LEU A C 1
ATOM 687 O O . LEU A 1 84 ? 8.172 10.797 -13.961 1 96.56 84 LEU A O 1
ATOM 691 N N . GLN A 1 85 ? 7.457 12.055 -12.328 1 97.38 85 GLN A N 1
ATOM 692 C CA . GLN A 1 85 ? 8.32 11.406 -11.352 1 97.38 85 GLN A CA 1
ATOM 693 C C . GLN A 1 85 ? 7.953 9.938 -11.18 1 97.38 85 GLN A C 1
ATOM 695 O O . GLN A 1 85 ? 8.836 9.086 -11.031 1 97.38 85 GLN A O 1
ATOM 700 N N . MET A 1 86 ? 6.656 9.664 -11.219 1 97.31 86 MET A N 1
ATOM 701 C CA . MET A 1 86 ? 6.223 8.273 -11.109 1 97.31 86 MET A CA 1
ATOM 702 C C . MET A 1 86 ? 6.785 7.438 -12.25 1 97.31 86 MET A C 1
ATOM 704 O O . MET A 1 86 ? 7.199 6.293 -12.047 1 97.31 86 MET A O 1
ATOM 708 N N . ALA A 1 87 ? 6.797 8.016 -13.406 1 96.12 87 ALA A N 1
ATOM 709 C CA . ALA A 1 87 ? 7.371 7.316 -14.547 1 96.12 87 ALA A CA 1
ATOM 710 C C . ALA A 1 87 ? 8.852 7.008 -14.32 1 96.12 87 ALA A C 1
ATOM 712 O O . ALA A 1 87 ? 9.305 5.898 -14.594 1 96.12 87 ALA A O 1
ATOM 713 N N . PHE A 1 88 ? 9.578 7.938 -13.75 1 96.31 88 PHE A N 1
ATOM 714 C CA . PHE A 1 88 ? 11 7.75 -13.492 1 96.31 88 PHE A CA 1
ATOM 715 C C . PHE A 1 88 ? 11.219 6.727 -12.383 1 96.31 88 PHE A C 1
ATOM 717 O O . PHE A 1 88 ? 12.188 5.965 -12.414 1 96.31 88 PHE A O 1
ATOM 724 N N . VAL A 1 89 ? 10.336 6.734 -11.391 1 96.75 89 VAL A N 1
ATOM 725 C CA . VAL A 1 89 ? 10.461 5.773 -10.305 1 96.75 89 VAL A CA 1
ATOM 726 C C . VAL A 1 89 ? 10.242 4.359 -10.836 1 96.75 89 VAL A C 1
ATOM 728 O O . VAL A 1 89 ? 10.898 3.412 -10.383 1 96.75 89 VAL A O 1
ATOM 731 N N . ILE A 1 90 ? 9.289 4.238 -11.75 1 96.19 90 ILE A N 1
ATOM 732 C CA . ILE A 1 90 ? 9.023 2.938 -12.359 1 96.19 90 ILE A CA 1
ATOM 733 C C . ILE A 1 90 ? 10.273 2.436 -13.07 1 96.19 90 ILE A C 1
ATOM 735 O O . ILE A 1 90 ? 10.664 1.275 -12.922 1 96.19 90 ILE A O 1
ATOM 739 N N . VAL A 1 91 ? 10.953 3.316 -13.758 1 93.06 91 VAL A N 1
ATOM 740 C CA . VAL A 1 91 ? 12.188 2.973 -14.453 1 93.06 91 VAL A CA 1
ATOM 741 C C . VAL A 1 91 ? 13.266 2.576 -13.438 1 93.06 91 VAL A C 1
ATOM 743 O O . VAL A 1 91 ? 13.961 1.575 -13.625 1 93.06 91 VAL A O 1
ATOM 746 N N . MET A 1 92 ? 13.375 3.291 -12.367 1 94.38 92 MET A N 1
ATOM 747 C CA . MET A 1 92 ? 14.344 2.988 -11.32 1 94.38 92 MET A CA 1
ATOM 748 C C . MET A 1 92 ? 14.055 1.633 -10.68 1 94.38 92 MET A C 1
ATOM 750 O O . MET A 1 92 ? 14.953 0.805 -10.531 1 94.38 92 MET A O 1
ATOM 754 N N . ALA A 1 93 ? 12.805 1.464 -10.383 1 94.69 93 ALA A N 1
ATOM 755 C CA . ALA A 1 93 ? 12.398 0.219 -9.734 1 94.69 93 ALA A CA 1
ATOM 756 C C . ALA A 1 93 ? 12.688 -0.983 -10.633 1 94.69 93 ALA A C 1
ATOM 758 O O . ALA A 1 93 ? 13.141 -2.025 -10.156 1 94.69 93 ALA A O 1
ATOM 759 N N . ALA A 1 94 ? 12.477 -0.802 -11.922 1 93.44 94 ALA A N 1
ATOM 760 C CA . ALA A 1 94 ? 12.688 -1.876 -12.883 1 93.44 94 ALA A CA 1
ATOM 761 C C . ALA A 1 94 ? 14.172 -2.193 -13.039 1 93.44 94 ALA A C 1
ATOM 763 O O . ALA A 1 94 ? 14.539 -3.271 -13.508 1 93.44 94 ALA A O 1
ATOM 764 N N . SER A 1 95 ? 14.992 -1.274 -12.641 1 92 95 SER A N 1
ATOM 765 C CA . SER A 1 95 ? 16.422 -1.436 -12.836 1 92 95 SER A CA 1
ATOM 766 C C . SER A 1 95 ? 17.094 -2.021 -11.586 1 92 95 SER A C 1
ATOM 768 O O . SER A 1 95 ? 18.297 -2.254 -11.57 1 92 95 SER A O 1
ATOM 770 N N . ILE A 1 96 ? 16.328 -2.227 -10.555 1 91.69 96 ILE A N 1
ATOM 771 C CA . ILE A 1 96 ? 16.875 -2.775 -9.32 1 91.69 96 ILE A CA 1
ATOM 772 C C . ILE A 1 96 ? 17.172 -4.262 -9.5 1 91.69 96 ILE A C 1
ATOM 774 O O . ILE A 1 96 ? 16.266 -5.059 -9.734 1 91.69 96 ILE A O 1
ATOM 778 N N . ASN A 1 97 ? 18.406 -4.562 -9.453 1 88 97 ASN A N 1
ATOM 779 C CA . ASN A 1 97 ? 18.906 -5.914 -9.672 1 88 97 ASN A CA 1
ATOM 780 C C . ASN A 1 97 ? 20.25 -6.133 -8.961 1 88 97 ASN A C 1
ATOM 782 O O . ASN A 1 97 ? 21.031 -5.191 -8.789 1 88 97 ASN A O 1
ATOM 786 N N . PRO A 1 98 ? 20.453 -7.371 -8.516 1 82.81 98 PRO A N 1
ATOM 787 C CA . PRO A 1 98 ? 21.766 -7.625 -7.926 1 82.81 98 PRO A CA 1
ATOM 788 C C . PRO A 1 98 ? 22.906 -7.309 -8.883 1 82.81 98 PRO A C 1
ATOM 790 O O . PRO A 1 98 ? 24.016 -6.984 -8.445 1 82.81 98 PRO A O 1
ATOM 793 N N . ASP A 1 99 ? 22.641 -7.527 -10.172 1 83.06 99 ASP A N 1
ATOM 794 C CA . ASP A 1 99 ? 23.609 -7.074 -11.156 1 83.06 99 ASP A CA 1
ATOM 795 C C . ASP A 1 99 ? 23.453 -5.578 -11.438 1 83.06 99 ASP A C 1
ATOM 797 O O . ASP A 1 99 ? 23.094 -5.184 -12.555 1 83.06 99 ASP A O 1
ATOM 801 N N . PHE A 1 100 ? 23.734 -4.836 -10.477 1 79.75 100 PHE A N 1
ATOM 802 C CA . PHE A 1 100 ? 23.484 -3.4 -10.484 1 79.75 100 PHE A CA 1
ATOM 803 C C . PHE A 1 100 ? 24.297 -2.713 -11.578 1 79.75 100 PHE A C 1
ATOM 805 O O . PHE A 1 100 ? 23.844 -1.723 -12.156 1 79.75 100 PHE A O 1
ATOM 812 N N . ASP A 1 101 ? 25.438 -3.244 -11.93 1 80.19 101 ASP A N 1
ATOM 813 C CA . ASP A 1 101 ? 26.297 -2.641 -12.953 1 80.19 101 ASP A CA 1
ATOM 814 C C . ASP A 1 101 ? 25.594 -2.619 -14.312 1 80.19 101 ASP A C 1
ATOM 816 O O . ASP A 1 101 ? 25.609 -1.6 -15 1 80.19 101 ASP A O 1
ATOM 820 N N . ALA A 1 102 ? 24.922 -3.738 -14.602 1 83.56 102 ALA A N 1
ATOM 821 C CA . ALA A 1 102 ? 24.266 -3.863 -15.898 1 83.56 102 ALA A CA 1
ATOM 822 C C . ALA A 1 102 ? 23.078 -2.908 -16 1 83.56 102 ALA A C 1
ATOM 824 O O . ALA A 1 102 ? 22.719 -2.48 -17.109 1 83.56 102 ALA A O 1
ATOM 825 N N . TYR A 1 103 ? 22.578 -2.482 -14.867 1 87.31 103 TYR A N 1
ATOM 826 C CA . TYR A 1 103 ? 21.344 -1.694 -14.891 1 87.31 103 TYR A CA 1
ATOM 827 C C . TYR A 1 103 ? 21.594 -0.294 -14.336 1 87.31 103 TYR A C 1
ATOM 829 O O . TYR A 1 103 ? 20.641 0.445 -14.062 1 87.31 103 TYR A O 1
ATOM 837 N N . PHE A 1 104 ? 22.844 0.074 -14.242 1 88.56 104 PHE A N 1
ATOM 838 C CA . PHE A 1 104 ? 23.25 1.32 -13.602 1 88.56 104 PHE A CA 1
ATOM 839 C C . PHE A 1 104 ? 22.719 2.523 -14.367 1 88.56 104 PHE A C 1
ATOM 841 O O . PHE A 1 104 ? 22.188 3.459 -13.766 1 88.56 104 PHE A O 1
ATOM 848 N N . LEU A 1 105 ? 22.797 2.479 -15.672 1 88.94 105 LEU A N 1
ATOM 849 C CA . LEU A 1 105 ? 22.391 3.615 -16.484 1 88.94 105 LEU A CA 1
ATOM 850 C C . LEU A 1 105 ? 20.891 3.877 -16.344 1 88.94 105 LEU A C 1
ATOM 852 O O . LEU A 1 105 ? 20.469 5.023 -16.188 1 88.94 105 LEU A O 1
ATOM 856 N N . ALA A 1 106 ? 20.078 2.812 -16.469 1 89.75 106 ALA A N 1
ATOM 857 C CA . ALA A 1 106 ? 18.641 2.959 -16.312 1 89.75 106 ALA A CA 1
ATOM 858 C C . ALA A 1 106 ? 18.281 3.506 -14.938 1 89.75 106 ALA A C 1
ATOM 860 O O . ALA A 1 106 ? 17.422 4.379 -14.82 1 89.75 106 ALA A O 1
ATOM 861 N N . PHE A 1 107 ? 18.969 3.006 -13.922 1 92 107 PHE A N 1
ATOM 862 C CA . PHE A 1 107 ? 18.75 3.48 -12.562 1 92 107 PHE A CA 1
ATOM 863 C C . PHE A 1 107 ? 19.078 4.965 -12.438 1 92 107 PHE A C 1
ATOM 865 O O . PHE A 1 107 ? 18.312 5.73 -11.852 1 92 107 PHE A O 1
ATOM 872 N N . MET A 1 108 ? 20.188 5.332 -13.062 1 92.06 108 MET A N 1
ATOM 873 C CA . MET A 1 108 ? 20.656 6.711 -12.977 1 92.06 108 MET A CA 1
ATOM 874 C C . MET A 1 108 ? 19.719 7.652 -13.734 1 92.06 108 MET A C 1
ATOM 876 O O . MET A 1 108 ? 19.484 8.781 -13.297 1 92.06 108 MET A O 1
ATOM 880 N N . LEU A 1 109 ? 19.203 7.191 -14.812 1 91.81 109 LEU A N 1
ATOM 881 C CA . LEU A 1 109 ? 18.25 8 -15.57 1 91.81 109 LEU A CA 1
ATOM 882 C C . LEU A 1 109 ? 17 8.281 -14.75 1 91.81 109 LEU A C 1
ATOM 884 O O . LEU A 1 109 ? 16.469 9.398 -14.766 1 91.81 109 LEU A O 1
ATOM 888 N N . GLY A 1 110 ? 16.578 7.238 -14.086 1 94.44 110 GLY A N 1
ATOM 889 C CA . GLY A 1 110 ? 15.438 7.438 -13.195 1 94.44 110 GLY A CA 1
ATOM 890 C C . GLY A 1 110 ? 15.734 8.391 -12.055 1 94.44 110 GLY A C 1
ATOM 891 O O . GLY A 1 110 ? 14.977 9.336 -11.82 1 94.44 110 GLY A O 1
ATOM 892 N N . TYR A 1 111 ? 16.891 8.227 -11.422 1 95 111 TYR A N 1
ATOM 893 C CA . TYR A 1 111 ? 17.25 9.023 -10.258 1 95 111 TYR A CA 1
ATOM 894 C C . TYR A 1 111 ? 17.422 10.492 -10.625 1 95 111 TYR A C 1
ATOM 896 O O . TYR A 1 111 ? 16.812 11.375 -10.016 1 95 111 TYR A O 1
ATOM 904 N N . VAL A 1 112 ? 18.172 10.703 -11.664 1 94.88 112 VAL A N 1
ATOM 905 C CA . VAL A 1 112 ? 18.484 12.07 -12.07 1 94.88 112 VAL A CA 1
ATOM 906 C C . VAL A 1 112 ? 17.234 12.75 -12.617 1 94.88 112 VAL A C 1
ATOM 908 O O . VAL A 1 112 ? 17.016 13.945 -12.406 1 94.88 112 VAL A O 1
ATOM 911 N N . GLY A 1 113 ? 16.438 11.953 -13.328 1 95.81 113 GLY A N 1
ATOM 912 C CA . GLY A 1 113 ? 15.172 12.492 -13.789 1 95.81 113 GLY A CA 1
ATOM 913 C C . GLY A 1 113 ? 14.297 13.016 -12.664 1 95.81 113 GLY A C 1
ATOM 914 O O . GLY A 1 113 ? 13.734 14.102 -12.758 1 95.81 113 GLY A O 1
ATOM 915 N N . ILE A 1 114 ? 14.227 12.297 -11.602 1 96.75 114 ILE A N 1
ATOM 916 C CA . ILE A 1 114 ? 13.422 12.672 -10.445 1 96.75 114 ILE A CA 1
ATOM 917 C C . ILE A 1 114 ? 14.016 13.914 -9.789 1 96.75 114 ILE A C 1
ATOM 919 O O . ILE A 1 114 ? 13.297 14.867 -9.461 1 96.75 114 ILE A O 1
ATOM 923 N N . ARG A 1 115 ? 15.336 13.906 -9.641 1 96.44 115 ARG A N 1
ATOM 924 C CA . ARG A 1 115 ? 16 15.016 -8.984 1 96.44 115 ARG A CA 1
ATOM 925 C C . ARG A 1 115 ? 15.859 16.297 -9.789 1 96.44 115 ARG A C 1
ATOM 927 O O . ARG A 1 115 ? 15.641 17.375 -9.227 1 96.44 115 ARG A O 1
ATOM 934 N N . LEU A 1 116 ? 15.984 16.156 -11.055 1 96.06 116 LEU A N 1
ATOM 935 C CA . LEU A 1 116 ? 15.852 17.328 -11.906 1 96.06 116 LEU A CA 1
ATOM 936 C C . LEU A 1 116 ? 14.414 17.844 -11.93 1 96.06 116 LEU A C 1
ATOM 938 O O . LEU A 1 116 ? 14.18 19.047 -12.008 1 96.06 116 LEU A O 1
ATOM 942 N N . SER A 1 117 ? 13.531 16.875 -11.953 1 96.88 117 SER A N 1
ATOM 943 C CA . SER A 1 117 ? 12.125 17.266 -11.852 1 96.88 117 SER A CA 1
ATOM 944 C C . SER A 1 117 ? 11.859 18.047 -10.57 1 96.88 117 SER A C 1
ATOM 946 O O . SER A 1 117 ? 11.164 19.062 -10.586 1 96.88 117 SER A O 1
ATOM 948 N N . THR A 1 118 ? 12.414 17.625 -9.469 1 96.88 118 THR A N 1
ATOM 949 C CA . THR A 1 118 ? 12.266 18.312 -8.188 1 96.88 118 THR A CA 1
ATOM 950 C C . THR A 1 118 ? 12.922 19.688 -8.234 1 96.88 118 THR A C 1
ATOM 952 O O . THR A 1 118 ? 12.344 20.672 -7.766 1 96.88 118 THR A O 1
ATOM 955 N N . ALA A 1 119 ? 14.086 19.734 -8.797 1 96.19 119 ALA A N 1
ATOM 956 C CA . ALA A 1 119 ? 14.781 21.016 -8.938 1 96.19 119 ALA A CA 1
ATOM 957 C C . ALA A 1 119 ? 13.961 22 -9.773 1 96.19 119 ALA A C 1
ATOM 959 O O . ALA A 1 119 ? 13.906 23.188 -9.469 1 96.19 119 ALA A O 1
ATOM 960 N N . ALA A 1 120 ? 13.352 21.484 -10.812 1 96.81 120 ALA A N 1
ATOM 961 C CA . ALA A 1 120 ? 12.516 22.312 -11.664 1 96.81 120 ALA A CA 1
ATOM 962 C C . ALA A 1 120 ? 11.352 22.922 -10.883 1 96.81 120 ALA A C 1
ATOM 964 O O . ALA A 1 120 ? 10.953 24.062 -11.117 1 96.81 120 ALA A O 1
ATOM 965 N N . MET A 1 121 ? 10.812 22.125 -9.984 1 96.75 121 MET A N 1
ATOM 966 C CA . MET A 1 121 ? 9.727 22.641 -9.141 1 96.75 121 MET A CA 1
ATOM 967 C C . MET A 1 121 ? 10.227 23.75 -8.227 1 96.75 121 MET A C 1
ATOM 969 O O . MET A 1 121 ? 9.516 24.734 -7.984 1 96.75 121 MET A O 1
ATOM 973 N N . TYR A 1 122 ? 11.422 23.609 -7.672 1 95.94 122 TYR A N 1
ATOM 974 C CA . TYR A 1 122 ? 12.008 24.672 -6.859 1 95.94 122 TYR A CA 1
ATOM 975 C C . TYR A 1 122 ? 12.258 25.922 -7.695 1 95.94 122 TYR A C 1
ATOM 977 O O . TYR A 1 122 ? 12.086 27.047 -7.211 1 95.94 122 TYR A O 1
ATOM 985 N N . VAL A 1 123 ? 12.688 25.75 -8.938 1 96.69 123 VAL A N 1
ATOM 986 C CA . VAL A 1 123 ? 12.906 26.875 -9.828 1 96.69 123 VAL A CA 1
ATOM 987 C C . VAL A 1 123 ? 11.586 27.609 -10.062 1 96.69 123 VAL A C 1
ATOM 989 O O . VAL A 1 123 ? 11.547 28.844 -10.07 1 96.69 123 VAL A O 1
ATOM 992 N N . ARG A 1 124 ? 10.594 26.859 -10.281 1 96.25 124 ARG A N 1
ATOM 993 C CA . ARG A 1 124 ? 9.273 27.453 -10.445 1 96.25 124 ARG A CA 1
ATOM 994 C C . ARG A 1 124 ? 8.93 28.344 -9.25 1 96.25 124 ARG A C 1
ATOM 996 O O . ARG A 1 124 ? 8.469 29.469 -9.422 1 96.25 124 ARG A O 1
ATOM 1003 N N . THR A 1 125 ? 9.148 27.781 -8.07 1 95.38 125 THR A N 1
ATOM 1004 C CA . THR A 1 125 ? 8.875 28.531 -6.844 1 95.38 125 THR A CA 1
ATOM 1005 C C . THR A 1 125 ? 9.781 29.75 -6.742 1 95.38 125 THR A C 1
ATOM 1007 O O . THR A 1 125 ? 9.344 30.828 -6.328 1 95.38 125 THR A O 1
ATOM 1010 N N . TRP A 1 126 ? 11.016 29.531 -7.109 1 95.56 126 TRP A N 1
ATOM 1011 C CA . TRP A 1 126 ? 12 30.609 -7.133 1 95.56 126 TRP A CA 1
ATOM 1012 C C . TRP A 1 126 ? 11.523 31.766 -8 1 95.56 126 TRP A C 1
ATOM 1014 O O . TRP A 1 126 ? 11.664 32.938 -7.625 1 95.56 126 TRP A O 1
ATOM 1024 N N . LEU A 1 127 ? 10.922 31.5 -9.07 1 95.75 127 LEU A N 1
ATOM 1025 C CA . LEU A 1 127 ? 10.508 32.5 -10.039 1 95.75 127 LEU A CA 1
ATOM 1026 C C . LEU A 1 127 ? 9.18 33.125 -9.641 1 95.75 127 LEU A C 1
ATOM 1028 O O . LEU A 1 127 ? 8.898 34.281 -10 1 95.75 127 LEU A O 1
ATOM 1032 N N . GLU A 1 128 ? 8.375 32.438 -8.883 1 94.88 128 GLU A N 1
ATOM 1033 C CA . GLU A 1 128 ? 7.016 32.906 -8.602 1 94.88 128 GLU A CA 1
ATOM 1034 C C . GLU A 1 128 ? 6.938 33.625 -7.254 1 94.88 128 GLU A C 1
ATOM 1036 O O . GLU A 1 128 ? 6.082 34.469 -7.055 1 94.88 128 GLU A O 1
ATOM 1041 N N . LYS A 1 129 ? 7.77 33.188 -6.324 1 93.38 129 LYS A N 1
ATOM 1042 C CA . LYS A 1 129 ? 7.66 33.719 -4.969 1 93.38 129 LYS A CA 1
ATOM 1043 C C . LYS A 1 129 ? 8.633 34.875 -4.746 1 93.38 129 LYS A C 1
ATOM 1045 O O . LYS A 1 129 ? 9.516 35.125 -5.57 1 93.38 129 LYS A O 1
ATOM 1050 N N . ASP A 1 130 ? 8.312 35.594 -3.637 1 92.56 130 ASP A N 1
ATOM 1051 C CA . ASP A 1 130 ? 9.188 36.688 -3.23 1 92.56 130 ASP A CA 1
ATOM 1052 C C . ASP A 1 130 ? 9.648 36.5 -1.784 1 92.56 130 ASP A C 1
ATOM 1054 O O . ASP A 1 130 ? 9.125 35.656 -1.059 1 92.56 130 ASP A O 1
ATOM 1058 N N . GLY A 1 131 ? 10.797 37.219 -1.442 1 91 131 GLY A N 1
ATOM 1059 C CA . GLY A 1 131 ? 11.25 37.219 -0.059 1 91 131 GLY A CA 1
ATOM 1060 C C . GLY A 1 131 ? 11.992 35.969 0.341 1 91 131 GLY A C 1
ATOM 1061 O O . GLY A 1 131 ? 12.82 35.469 -0.416 1 91 131 GLY A O 1
ATOM 1062 N N . GLU A 1 132 ? 11.742 35.531 1.469 1 89.25 132 GLU A N 1
ATOM 1063 C CA . GLU A 1 132 ? 12.469 34.406 2.059 1 89.25 132 GLU A CA 1
ATOM 1064 C C . GLU A 1 132 ? 12.18 33.125 1.319 1 89.25 132 GLU A C 1
ATOM 1066 O O . GLU A 1 132 ? 13.094 32.344 1.031 1 89.25 132 GLU A O 1
ATOM 1071 N N . PRO A 1 133 ? 10.914 32.906 1.014 1 90.56 133 PRO A N 1
ATOM 1072 C CA . PRO A 1 133 ? 10.641 31.688 0.251 1 90.56 133 PRO A CA 1
ATOM 1073 C C . PRO A 1 133 ? 11.414 31.625 -1.064 1 90.56 133 PRO A C 1
ATOM 1075 O O . PRO A 1 133 ? 11.859 30.547 -1.474 1 90.56 133 PRO A O 1
ATOM 1078 N N . ARG A 1 134 ? 11.531 32.688 -1.673 1 93 134 ARG A N 1
ATOM 1079 C CA . ARG A 1 134 ? 12.305 32.75 -2.906 1 93 134 ARG A CA 1
ATOM 1080 C C . ARG A 1 134 ? 13.766 32.406 -2.654 1 93 134 ARG A C 1
ATOM 1082 O O . ARG A 1 134 ? 14.359 31.625 -3.408 1 93 134 ARG A O 1
ATOM 1089 N N . ARG A 1 135 ? 14.32 33 -1.676 1 90.5 135 ARG A N 1
ATOM 1090 C CA . ARG A 1 135 ? 15.719 32.75 -1.345 1 90.5 135 ARG A CA 1
ATOM 1091 C C . ARG A 1 135 ? 15.953 31.281 -1.038 1 90.5 135 ARG A C 1
ATOM 1093 O O . ARG A 1 135 ? 16.953 30.703 -1.466 1 90.5 135 ARG A O 1
ATOM 1100 N N . ILE A 1 136 ? 15.102 30.75 -0.341 1 89.88 136 ILE A N 1
ATOM 1101 C CA . ILE A 1 136 ? 15.219 29.344 0.041 1 89.88 136 ILE A CA 1
ATOM 1102 C C . ILE A 1 136 ? 15.055 28.453 -1.191 1 89.88 136 ILE A C 1
ATOM 1104 O O . ILE A 1 136 ? 15.828 27.516 -1.398 1 89.88 136 ILE A O 1
ATOM 1108 N N . ALA A 1 137 ? 14.055 28.766 -1.968 1 93.56 137 ALA A N 1
ATOM 1109 C CA . ALA A 1 137 ? 13.812 28 -3.189 1 93.56 137 ALA A CA 1
ATOM 1110 C C . ALA A 1 137 ? 15.023 28.062 -4.125 1 93.56 137 ALA A C 1
ATOM 1112 O O . ALA A 1 137 ? 15.414 27.062 -4.723 1 93.56 137 ALA A O 1
ATOM 1113 N N . ARG A 1 138 ? 15.578 29.25 -4.223 1 92.69 138 ARG A N 1
ATOM 1114 C CA . ARG A 1 138 ? 16.75 29.438 -5.062 1 92.69 138 ARG A CA 1
ATOM 1115 C C . ARG A 1 138 ? 17.922 28.594 -4.547 1 92.69 138 ARG A C 1
ATOM 1117 O O . ARG A 1 138 ? 18.594 27.922 -5.324 1 92.69 138 ARG A O 1
ATOM 1124 N N . PHE A 1 139 ? 18.125 28.688 -3.316 1 90.69 139 PHE A N 1
ATOM 1125 C CA . PHE A 1 139 ? 19.219 27.969 -2.68 1 90.69 139 PHE A CA 1
ATOM 1126 C C . PHE A 1 139 ? 19.078 26.469 -2.914 1 90.69 139 PHE A C 1
ATOM 1128 O O . PHE A 1 139 ? 20.031 25.797 -3.316 1 90.69 139 PHE A O 1
ATOM 1135 N N . LEU A 1 140 ? 17.906 25.969 -2.715 1 91.5 140 LEU A N 1
ATOM 1136 C CA . LEU A 1 140 ? 17.672 24.547 -2.861 1 91.5 140 LEU A CA 1
ATOM 1137 C C . LEU A 1 140 ? 17.688 24.125 -4.328 1 91.5 140 LEU A C 1
ATOM 1139 O O . LEU A 1 140 ? 18.188 23.062 -4.672 1 91.5 140 LEU A O 1
ATOM 1143 N N . ALA A 1 141 ? 17.125 24.953 -5.168 1 94.19 141 ALA A N 1
ATOM 1144 C CA . ALA A 1 141 ? 17.125 24.656 -6.602 1 94.19 141 ALA A CA 1
ATOM 1145 C C . ALA A 1 141 ? 18.547 24.516 -7.125 1 94.19 141 ALA A C 1
ATOM 1147 O O . ALA A 1 141 ? 18.859 23.531 -7.816 1 94.19 141 ALA A O 1
ATOM 1148 N N . LEU A 1 142 ? 19.359 25.438 -6.738 1 92.44 142 LEU A N 1
ATOM 1149 C CA . LEU A 1 142 ? 20.734 25.438 -7.215 1 92.44 142 LEU A CA 1
ATOM 1150 C C . LEU A 1 142 ? 21.531 24.297 -6.582 1 92.44 142 LEU A C 1
ATOM 1152 O O . LEU A 1 142 ? 22.312 23.625 -7.258 1 92.44 142 LEU A O 1
ATOM 1156 N N . GLY A 1 143 ? 21.312 24.125 -5.352 1 91.38 143 GLY A N 1
ATOM 1157 C CA . GLY A 1 143 ? 22 23.047 -4.664 1 91.38 143 GLY A CA 1
ATOM 1158 C C . GLY A 1 143 ? 21.625 21.672 -5.195 1 91.38 143 GLY A C 1
ATOM 1159 O O . GLY A 1 143 ? 22.516 20.859 -5.484 1 91.38 143 GLY A O 1
ATOM 1160 N N . PHE A 1 144 ? 20.359 21.422 -5.379 1 92.56 144 PHE A N 1
ATOM 1161 C CA . PHE A 1 144 ? 19.875 20.125 -5.836 1 92.56 144 PHE A CA 1
ATOM 1162 C C . PHE A 1 144 ? 20.281 19.875 -7.285 1 92.56 144 PHE A C 1
ATOM 1164 O O . PHE A 1 144 ? 20.594 18.75 -7.664 1 92.56 144 PHE A O 1
ATOM 1171 N N . THR A 1 145 ? 20.172 20.969 -8.062 1 93.81 145 THR A N 1
ATOM 1172 C CA . THR A 1 145 ? 20.625 20.828 -9.438 1 93.81 145 THR A CA 1
ATOM 1173 C C . THR A 1 145 ? 22.094 20.469 -9.492 1 93.81 145 THR A C 1
ATOM 1175 O O . THR A 1 145 ? 22.5 19.578 -10.25 1 93.81 145 THR A O 1
ATOM 1178 N N . GLY A 1 146 ? 22.922 21.156 -8.703 1 93.25 146 GLY A N 1
ATOM 1179 C CA . GLY A 1 146 ? 24.328 20.828 -8.633 1 93.25 146 GLY A CA 1
ATOM 1180 C C . GLY A 1 146 ? 24.609 19.406 -8.211 1 93.25 146 GLY A C 1
ATOM 1181 O O . GLY A 1 146 ? 25.406 18.703 -8.844 1 93.25 146 GLY A O 1
ATOM 1182 N N . GLY A 1 147 ? 23.953 18.938 -7.203 1 92.31 147 GLY A N 1
ATOM 1183 C CA . GLY A 1 147 ? 24.109 17.562 -6.746 1 92.31 147 GLY A CA 1
ATOM 1184 C C . GLY A 1 147 ? 23.703 16.547 -7.785 1 92.31 147 GLY A C 1
ATOM 1185 O O . GLY A 1 147 ? 24.375 15.539 -7.98 1 92.31 147 GLY A O 1
ATOM 1186 N N . ALA A 1 148 ? 22.562 16.812 -8.461 1 92.75 148 ALA A N 1
ATOM 1187 C CA . ALA A 1 148 ? 22.062 15.898 -9.484 1 92.75 148 ALA A CA 1
ATOM 1188 C C . ALA A 1 148 ? 23.047 15.797 -10.648 1 92.75 148 ALA A C 1
ATOM 1190 O O . ALA A 1 148 ? 23.25 14.711 -11.195 1 92.75 148 ALA A O 1
ATOM 1191 N N . LEU A 1 149 ? 23.609 16.906 -10.977 1 92.69 149 LEU A N 1
ATOM 1192 C CA . LEU A 1 149 ? 24.547 16.906 -12.094 1 92.69 149 LEU A CA 1
ATOM 1193 C C . LEU A 1 149 ? 25.828 16.172 -11.727 1 92.69 149 LEU A C 1
ATOM 1195 O O . LEU A 1 149 ? 26.406 15.477 -12.562 1 92.69 149 LEU A O 1
ATOM 1199 N N . VAL A 1 150 ? 26.219 16.359 -10.5 1 92.94 150 VAL A N 1
ATOM 1200 C CA . VAL A 1 150 ? 27.391 15.617 -10.039 1 92.94 150 VAL A CA 1
ATOM 1201 C C . VAL A 1 150 ? 27.094 14.117 -10.07 1 92.94 150 VAL A C 1
ATOM 1203 O O . VAL A 1 150 ? 27.891 13.336 -10.586 1 92.94 150 VAL A O 1
ATOM 1206 N N . SER A 1 151 ? 25.969 13.734 -9.555 1 92.12 151 SER A N 1
ATOM 1207 C CA . SER A 1 151 ? 25.578 12.328 -9.57 1 92.12 151 SER A CA 1
ATOM 1208 C C . SER A 1 151 ? 25.453 11.805 -11 1 92.12 151 SER A C 1
ATOM 1210 O O . SER A 1 151 ? 25.875 10.688 -11.297 1 92.12 151 SER A O 1
ATOM 1212 N N . PHE A 1 152 ? 24.922 12.625 -11.867 1 91.12 152 PHE A N 1
ATOM 1213 C CA . PHE A 1 152 ? 24.75 12.211 -13.258 1 91.12 152 PHE A CA 1
ATOM 1214 C C . PHE A 1 152 ? 26.094 12 -13.938 1 91.12 152 PHE A C 1
ATOM 1216 O O . PHE A 1 152 ? 26.234 11.102 -14.773 1 91.12 152 PHE A O 1
ATOM 1223 N N . SER A 1 153 ? 27.062 12.742 -13.617 1 92 153 SER A N 1
ATOM 1224 C CA . SER A 1 153 ? 28.375 12.648 -14.234 1 92 153 SER A CA 1
ATOM 1225 C C . SER A 1 153 ? 29.031 11.297 -13.93 1 92 153 SER A C 1
ATOM 1227 O O . SER A 1 153 ? 29.984 10.898 -14.609 1 92 153 SER A O 1
ATOM 1229 N N . SER A 1 154 ? 28.453 10.594 -12.992 1 90.75 154 SER A N 1
ATOM 1230 C CA . SER A 1 154 ? 28.969 9.273 -12.641 1 90.75 154 SER A CA 1
ATOM 1231 C C . SER A 1 154 ? 28.859 8.305 -13.812 1 90.75 154 SER A C 1
ATOM 1233 O O . SER A 1 154 ? 29.609 7.34 -13.891 1 90.75 154 SER A O 1
ATOM 1235 N N . VAL A 1 155 ? 27.922 8.531 -14.711 1 89.19 155 VAL A N 1
ATOM 1236 C CA . VAL A 1 155 ? 27.688 7.652 -15.852 1 89.19 155 VAL A CA 1
ATOM 1237 C C . VAL A 1 155 ? 28.906 7.641 -16.766 1 89.19 155 VAL A C 1
ATOM 1239 O O . VAL A 1 155 ? 29.188 6.648 -17.438 1 89.19 155 VAL A O 1
ATOM 1242 N N . PHE A 1 156 ? 29.703 8.68 -16.688 1 90.56 156 PHE A N 1
ATOM 1243 C CA . PHE A 1 156 ? 30.844 8.82 -17.578 1 90.56 156 PHE A CA 1
ATOM 1244 C C . PHE A 1 156 ? 32.125 8.336 -16.891 1 90.56 156 PHE A C 1
ATOM 1246 O O . PHE A 1 156 ? 33.188 8.359 -17.5 1 90.56 156 PHE A O 1
ATOM 1253 N N . VAL A 1 157 ? 32 7.906 -15.703 1 89.88 157 VAL A N 1
ATOM 1254 C CA . VAL A 1 157 ? 33.156 7.457 -14.945 1 89.88 157 VAL A CA 1
ATOM 1255 C C . VAL A 1 157 ? 33.281 5.938 -15.039 1 89.88 157 VAL A C 1
ATOM 1257 O O . VAL A 1 157 ? 32.344 5.215 -14.727 1 89.88 157 VAL A O 1
ATOM 1260 N N . PRO A 1 158 ? 34.406 5.473 -15.555 1 86.94 158 PRO A N 1
ATOM 1261 C CA . PRO A 1 158 ? 34.562 4.027 -15.695 1 86.94 158 PRO A CA 1
ATOM 1262 C C . PRO A 1 158 ? 34.844 3.33 -14.367 1 86.94 158 PRO A C 1
ATOM 1264 O O . PRO A 1 158 ? 35.312 3.961 -13.414 1 86.94 158 PRO A O 1
ATOM 1267 N N . GLY A 1 159 ? 34.375 1.998 -14.297 1 84.62 159 GLY A N 1
ATOM 1268 C CA . GLY A 1 159 ? 34.719 1.154 -13.156 1 84.62 159 GLY A CA 1
ATOM 1269 C C . GLY A 1 159 ? 33.906 1.503 -11.914 1 84.62 159 GLY A C 1
ATOM 1270 O O . GLY A 1 159 ? 32.781 2.02 -12.008 1 84.62 159 GLY A O 1
ATOM 1271 N N . ASP A 1 160 ? 34.406 1.245 -10.75 1 85.31 160 ASP A N 1
ATOM 1272 C CA . ASP A 1 160 ? 33.719 1.381 -9.469 1 85.31 160 ASP A CA 1
ATOM 1273 C C . ASP A 1 160 ? 33.75 2.828 -8.984 1 85.31 160 ASP A C 1
ATOM 1275 O O . ASP A 1 160 ? 33 3.197 -8.078 1 85.31 160 ASP A O 1
ATOM 1279 N N . ALA A 1 161 ? 34.531 3.621 -9.656 1 89.5 161 ALA A N 1
ATOM 1280 C CA . ALA A 1 161 ? 34.625 5.031 -9.281 1 89.5 161 ALA A CA 1
ATOM 1281 C C . ALA A 1 161 ? 33.312 5.746 -9.531 1 89.5 161 ALA A C 1
ATOM 1283 O O . ALA A 1 161 ? 33.031 6.793 -8.938 1 89.5 161 ALA A O 1
ATOM 1284 N N . LYS A 1 162 ? 32.5 5.16 -10.398 1 88.25 162 LYS A N 1
ATOM 1285 C CA . LYS A 1 162 ? 31.188 5.758 -10.695 1 88.25 162 LYS A CA 1
ATOM 1286 C C . LYS A 1 162 ? 30.328 5.836 -9.438 1 88.25 162 LYS A C 1
ATOM 1288 O O . LYS A 1 162 ? 29.578 6.797 -9.258 1 88.25 162 LYS A O 1
ATOM 1293 N N . PHE A 1 163 ? 30.531 4.934 -8.586 1 86.5 163 PHE A N 1
ATOM 1294 C CA . PHE A 1 163 ? 29.719 4.91 -7.363 1 86.5 163 PHE A CA 1
ATOM 1295 C C . PHE A 1 163 ? 30.141 6.031 -6.422 1 86.5 163 PHE A C 1
ATOM 1297 O O . PHE A 1 163 ? 29.297 6.621 -5.738 1 86.5 163 PHE A O 1
ATOM 1304 N N . PHE A 1 164 ? 31.391 6.316 -6.453 1 88.75 164 PHE A N 1
ATOM 1305 C CA . PHE A 1 164 ? 31.875 7.402 -5.613 1 88.75 164 PHE A CA 1
ATOM 1306 C C . PHE A 1 164 ? 31.328 8.742 -6.078 1 88.75 164 PHE A C 1
ATOM 1308 O O . PHE A 1 164 ? 30.875 9.555 -5.262 1 88.75 164 PHE A O 1
ATOM 1315 N N . VAL A 1 165 ? 31.344 8.93 -7.312 1 89.69 165 VAL A N 1
ATOM 1316 C CA . VAL A 1 165 ? 30.844 10.18 -7.883 1 89.69 165 VAL A CA 1
ATOM 1317 C C . VAL A 1 165 ? 29.344 10.289 -7.645 1 89.69 165 VAL A C 1
ATOM 1319 O O . VAL A 1 165 ? 28.844 11.352 -7.273 1 89.69 165 VAL A O 1
ATOM 1322 N N . LEU A 1 166 ? 28.672 9.203 -7.867 1 88 166 LEU A N 1
ATOM 1323 C CA . LEU A 1 166 ? 27.234 9.156 -7.617 1 88 166 LEU A CA 1
ATOM 1324 C C . LEU A 1 166 ? 26.922 9.586 -6.191 1 88 166 LEU A C 1
ATOM 1326 O O . LEU A 1 166 ? 26.094 10.477 -5.977 1 88 166 LEU A O 1
ATOM 1330 N N . TYR A 1 167 ? 27.656 9.07 -5.242 1 90.62 167 TYR A N 1
ATOM 1331 C CA . TYR A 1 167 ? 27.344 9.297 -3.838 1 90.62 167 TYR A CA 1
ATOM 1332 C C . TYR A 1 167 ? 27.859 10.656 -3.371 1 90.62 167 TYR A C 1
ATOM 1334 O O . TYR A 1 167 ? 27.359 11.211 -2.391 1 90.62 167 TYR A O 1
ATOM 1342 N N . LEU A 1 168 ? 28.828 11.109 -4.062 1 89.56 168 LEU A N 1
ATOM 1343 C CA . LEU A 1 168 ? 29.266 12.469 -3.77 1 89.56 168 LEU A CA 1
ATOM 1344 C C . LEU A 1 168 ? 28.125 13.461 -4 1 89.56 168 LEU A C 1
ATOM 1346 O O . LEU A 1 168 ? 27.875 14.336 -3.168 1 89.56 168 LEU A O 1
ATOM 1350 N N . GLY A 1 169 ? 27.484 13.312 -5.094 1 89.81 169 GLY A N 1
ATOM 1351 C CA . GLY A 1 169 ? 26.344 14.164 -5.375 1 89.81 169 GLY A CA 1
ATOM 1352 C C . GLY A 1 169 ? 25.203 14 -4.379 1 89.81 169 GLY A C 1
ATOM 1353 O O . GLY A 1 169 ? 24.625 14.984 -3.914 1 89.81 169 GLY A O 1
ATOM 1354 N N . ILE A 1 170 ? 24.938 12.805 -4.039 1 90.25 170 ILE A N 1
ATOM 1355 C CA . ILE A 1 170 ? 23.844 12.492 -3.129 1 90.25 170 ILE A CA 1
ATOM 1356 C C . ILE A 1 170 ? 24.156 13.039 -1.737 1 90.25 170 ILE A C 1
ATOM 1358 O O . ILE A 1 170 ? 23.297 13.664 -1.102 1 90.25 170 ILE A O 1
ATOM 1362 N N . PHE A 1 171 ? 25.359 12.844 -1.302 1 90.44 171 PHE A N 1
ATOM 1363 C CA . PHE A 1 171 ? 25.734 13.305 0.03 1 90.44 171 PHE A CA 1
ATOM 1364 C C . PHE A 1 171 ? 25.734 14.828 0.095 1 90.44 171 PHE A C 1
ATOM 1366 O O . PHE A 1 171 ? 25.391 15.414 1.122 1 90.44 171 PHE A O 1
ATOM 1373 N N . ALA A 1 172 ? 26.109 15.391 -1.011 1 88.25 172 ALA A N 1
ATOM 1374 C CA . ALA A 1 172 ? 26.016 16.844 -1.08 1 88.25 172 ALA A CA 1
ATOM 1375 C C . ALA A 1 172 ? 24.562 17.297 -0.925 1 88.25 172 ALA A C 1
ATOM 1377 O O . ALA A 1 172 ? 24.281 18.25 -0.192 1 88.25 172 ALA A O 1
ATOM 1378 N N . ASP A 1 173 ? 23.734 16.562 -1.55 1 88.56 173 ASP A N 1
ATOM 1379 C CA . ASP A 1 173 ? 22.312 16.891 -1.503 1 88.56 173 ASP A CA 1
ATOM 1380 C C . ASP A 1 173 ? 21.734 16.672 -0.104 1 88.56 173 ASP A C 1
ATOM 1382 O O . ASP A 1 173 ? 20.922 17.453 0.373 1 88.56 173 ASP A O 1
ATOM 1386 N N . ILE A 1 174 ? 22.141 15.672 0.515 1 87.31 174 ILE A N 1
ATOM 1387 C CA . ILE A 1 174 ? 21.656 15.336 1.847 1 87.31 174 ILE A CA 1
ATOM 1388 C C . ILE A 1 174 ? 22.203 16.328 2.869 1 87.31 174 ILE A C 1
ATOM 1390 O O . ILE A 1 174 ? 21.5 16.703 3.809 1 87.31 174 ILE A O 1
ATOM 1394 N N . GLY A 1 175 ? 23.406 16.75 2.631 1 86.94 175 GLY A N 1
ATOM 1395 C CA . GLY A 1 175 ? 24.094 17.641 3.564 1 86.94 175 GLY A CA 1
ATOM 1396 C C . GLY A 1 175 ? 23.641 19.078 3.439 1 86.94 175 GLY A C 1
ATOM 1397 O O . GLY A 1 175 ? 23.734 19.859 4.398 1 86.94 175 GLY A O 1
ATOM 1398 N N . LEU A 1 176 ? 23.172 19.391 2.324 1 81.19 176 LEU A N 1
ATOM 1399 C CA . LEU A 1 176 ? 22.859 20.781 2.018 1 81.19 176 LEU A CA 1
ATOM 1400 C C . LEU A 1 176 ? 21.797 21.328 2.975 1 81.19 176 LEU A C 1
ATOM 1402 O O . LEU A 1 176 ? 22 22.359 3.609 1 81.19 176 LEU A O 1
ATOM 1406 N N . PRO A 1 177 ? 20.672 20.609 3.125 1 77.38 177 PRO A N 1
ATOM 1407 C CA . PRO A 1 177 ? 19.672 21.109 4.055 1 77.38 177 PRO A CA 1
ATOM 1408 C C . PRO A 1 177 ? 20.156 21.125 5.504 1 77.38 177 PRO A C 1
ATOM 1410 O O . PRO A 1 177 ? 19.75 22 6.285 1 77.38 177 PRO A O 1
ATOM 1413 N N . LEU A 1 178 ? 20.984 20.266 5.824 1 76.62 178 LEU A N 1
ATOM 1414 C CA . LEU A 1 178 ? 21.516 20.203 7.184 1 76.62 178 LEU A CA 1
ATOM 1415 C C . LEU A 1 178 ? 22.391 21.422 7.473 1 76.62 178 LEU A C 1
ATOM 1417 O O . LEU A 1 178 ? 22.328 21.984 8.57 1 76.62 178 LEU A O 1
ATOM 1421 N N . LEU A 1 179 ? 23.094 21.781 6.465 1 74.81 179 LEU A N 1
ATOM 1422 C CA . LEU A 1 179 ? 23.984 22.922 6.621 1 74.81 179 LEU A CA 1
ATOM 1423 C C . LEU A 1 179 ? 23.203 24.234 6.629 1 74.81 179 LEU A C 1
ATOM 1425 O O . LEU A 1 179 ? 23.594 25.188 7.297 1 74.81 179 LEU A O 1
ATOM 1429 N N . ALA A 1 180 ? 22.109 24.203 5.914 1 71.06 180 ALA A N 1
ATOM 1430 C CA . ALA A 1 180 ? 21.328 25.422 5.762 1 71.06 180 ALA A CA 1
ATOM 1431 C C . ALA A 1 180 ? 20.234 25.531 6.832 1 71.06 180 ALA A C 1
ATOM 1433 O O . ALA A 1 180 ? 19.469 26.484 6.855 1 71.06 180 ALA A O 1
ATOM 1434 N N . ARG A 1 181 ? 20.141 24.594 7.652 1 68.25 181 ARG A N 1
ATOM 1435 C CA . ARG A 1 181 ? 19.047 24.406 8.609 1 68.25 181 ARG A CA 1
ATOM 1436 C C . ARG A 1 181 ? 18.844 25.672 9.438 1 68.25 181 ARG A C 1
ATOM 1438 O O . ARG A 1 181 ? 17.719 26.188 9.523 1 68.25 181 ARG A O 1
ATOM 1445 N N . ARG A 1 182 ? 19.781 26.219 10.039 1 65 182 ARG A N 1
ATOM 1446 C CA . ARG A 1 182 ? 19.656 27.344 10.969 1 65 182 ARG A CA 1
ATOM 1447 C C . ARG A 1 182 ? 19.547 28.656 10.211 1 65 182 ARG A C 1
ATOM 1449 O O . ARG A 1 182 ? 18.75 29.531 10.578 1 65 182 ARG A O 1
ATOM 1456 N N . ARG A 1 183 ? 20.188 28.703 9.18 1 67 183 ARG A N 1
ATOM 1457 C CA . ARG A 1 183 ? 20.344 30.016 8.562 1 67 183 ARG A CA 1
ATOM 1458 C C . ARG A 1 183 ? 19.266 30.281 7.527 1 67 183 ARG A C 1
ATOM 1460 O O . ARG A 1 183 ? 18.844 31.422 7.332 1 67 183 ARG A O 1
ATOM 1467 N N . VAL A 1 184 ? 18.828 29.172 7.051 1 70.88 184 VAL A N 1
ATOM 1468 C CA . VAL A 1 184 ? 17.938 29.359 5.91 1 70.88 184 VAL A CA 1
ATOM 1469 C C . VAL A 1 184 ? 16.609 28.672 6.168 1 70.88 184 VAL A C 1
ATOM 1471 O O . VAL A 1 184 ? 15.562 29.312 6.207 1 70.88 184 VAL A O 1
ATOM 1474 N N . LEU A 1 185 ? 16.703 27.484 6.582 1 71.81 185 LEU A N 1
ATOM 1475 C CA . LEU A 1 185 ? 15.5 26.656 6.625 1 71.81 185 LEU A CA 1
ATOM 1476 C C . LEU A 1 185 ? 14.703 26.938 7.891 1 71.81 185 LEU A C 1
ATOM 1478 O O . LEU A 1 185 ? 13.516 26.594 7.969 1 71.81 185 LEU A O 1
ATOM 1482 N N . GLY A 1 186 ? 15.391 27.469 8.883 1 71.31 186 GLY A N 1
ATOM 1483 C CA . GLY A 1 186 ? 14.688 27.859 10.086 1 71.31 186 GLY A CA 1
ATOM 1484 C C . GLY A 1 186 ? 13.602 28.891 9.828 1 71.31 186 GLY A C 1
ATOM 1485 O O . GLY A 1 186 ? 12.672 29.031 10.625 1 71.31 186 GLY A O 1
ATOM 1486 N N . HIS A 1 187 ? 13.703 29.531 8.727 1 72.88 187 HIS A N 1
ATOM 1487 C CA . HIS A 1 187 ? 12.766 30.594 8.406 1 72.88 187 HIS A CA 1
ATOM 1488 C C . HIS A 1 187 ? 11.555 30.062 7.648 1 72.88 187 HIS A C 1
ATOM 1490 O O . HIS A 1 187 ? 10.578 30.781 7.449 1 72.88 187 HIS A O 1
ATOM 1496 N N . LEU A 1 188 ? 11.578 28.891 7.254 1 77.5 188 LEU A N 1
ATOM 1497 C CA . LEU A 1 188 ? 10.453 28.25 6.574 1 77.5 188 LEU A CA 1
ATOM 1498 C C . LEU A 1 188 ? 10.258 26.828 7.082 1 77.5 188 LEU A C 1
ATOM 1500 O O . LEU A 1 188 ? 10.625 25.859 6.402 1 77.5 188 LEU A O 1
ATOM 1504 N N . PRO A 1 189 ? 9.664 26.844 8.234 1 79.31 189 PRO A N 1
ATOM 1505 C CA . PRO A 1 189 ? 9.5 25.516 8.844 1 79.31 189 PRO A CA 1
ATOM 1506 C C . PRO A 1 189 ? 8.555 24.625 8.055 1 79.31 189 PRO A C 1
ATOM 1508 O O . PRO A 1 189 ? 7.73 25.109 7.281 1 79.31 189 PRO A O 1
ATOM 1511 N N . VAL A 1 190 ? 8.828 23.344 8.156 1 81.81 190 VAL A N 1
ATOM 1512 C CA . VAL A 1 190 ? 7.961 22.344 7.52 1 81.81 190 VAL A CA 1
ATOM 1513 C C . VAL A 1 190 ? 6.656 22.234 8.305 1 81.81 190 VAL A C 1
ATOM 1515 O O . VAL A 1 190 ? 6.594 22.594 9.477 1 81.81 190 VAL A O 1
ATOM 1518 N N . HIS A 1 191 ? 5.637 21.844 7.602 1 87.19 191 HIS A N 1
ATOM 1519 C CA . HIS A 1 191 ? 4.414 21.406 8.273 1 87.19 191 HIS A CA 1
ATOM 1520 C C . HIS A 1 191 ? 4.582 20.031 8.883 1 87.19 191 HIS A C 1
ATOM 1522 O O . HIS A 1 191 ? 4.352 19.016 8.211 1 87.19 191 HIS A O 1
ATOM 1528 N N . HIS A 1 192 ? 4.855 20.047 10.125 1 86.5 192 HIS A N 1
ATOM 1529 C CA . HIS A 1 192 ? 5.305 18.859 10.836 1 86.5 192 HIS A CA 1
ATOM 1530 C C . HIS A 1 192 ? 4.25 17.766 10.781 1 86.5 192 HIS A C 1
ATOM 1532 O O . HIS A 1 192 ? 4.562 16.609 10.461 1 86.5 192 HIS A O 1
ATOM 1538 N N . PRO A 1 193 ? 2.984 18.047 11.039 1 85.06 193 PRO A N 1
ATOM 1539 C CA . PRO A 1 193 ? 1.98 16.984 10.977 1 85.06 193 PRO A CA 1
ATOM 1540 C C . PRO A 1 193 ? 1.88 16.344 9.594 1 85.06 193 PRO A C 1
ATOM 1542 O O . PRO A 1 193 ? 1.711 15.117 9.484 1 85.06 193 PRO A O 1
ATOM 1545 N N . HIS A 1 194 ? 1.99 17.141 8.594 1 89.25 194 HIS A N 1
ATOM 1546 C CA . HIS A 1 194 ? 1.933 16.641 7.227 1 89.25 194 HIS A CA 1
ATOM 1547 C C . HIS A 1 194 ? 3.123 15.734 6.922 1 89.25 194 HIS A C 1
ATOM 1549 O O . HIS A 1 194 ? 2.969 14.688 6.293 1 89.25 194 HIS A O 1
ATOM 1555 N N . LEU A 1 195 ? 4.223 16.172 7.398 1 91.31 195 LEU A N 1
ATOM 1556 C CA . LEU A 1 195 ? 5.438 15.391 7.195 1 91.31 195 LEU A CA 1
ATOM 1557 C C . LEU A 1 195 ? 5.336 14.039 7.898 1 91.31 195 LEU A C 1
ATOM 1559 O O . LEU A 1 195 ? 5.629 13.008 7.301 1 91.31 195 LEU A O 1
ATOM 1563 N N . LEU A 1 196 ? 4.887 14.078 9.078 1 90.38 196 LEU A N 1
ATOM 1564 C CA . LEU A 1 196 ? 4.73 12.859 9.859 1 90.38 196 LEU A CA 1
ATOM 1565 C C . LEU A 1 196 ? 3.715 11.93 9.219 1 90.38 196 LEU A C 1
ATOM 1567 O O . LEU A 1 196 ? 3.891 10.703 9.234 1 90.38 196 LEU A O 1
ATOM 1571 N N . GLU A 1 197 ? 2.725 12.492 8.695 1 91.5 197 GLU A N 1
ATOM 1572 C CA . GLU A 1 197 ? 1.687 11.703 8.047 1 91.5 197 GLU A CA 1
ATOM 1573 C C . GLU A 1 197 ? 2.236 10.977 6.816 1 91.5 197 GLU A C 1
ATOM 1575 O O . GLU A 1 197 ? 1.954 9.789 6.613 1 91.5 197 GLU A O 1
ATOM 1580 N N . ARG A 1 198 ? 3.039 11.602 6 1 94.38 198 ARG A N 1
ATOM 1581 C CA . ARG A 1 198 ? 3.602 11 4.797 1 94.38 198 ARG A CA 1
ATOM 1582 C C . ARG A 1 198 ? 4.578 9.875 5.152 1 94.38 198 ARG A C 1
ATOM 1584 O O . ARG A 1 198 ? 4.539 8.805 4.555 1 94.38 198 ARG A O 1
ATOM 1591 N N . TYR A 1 199 ? 5.379 10.195 6.117 1 95.31 199 TYR A N 1
ATOM 1592 C CA . TYR A 1 199 ? 6.344 9.172 6.527 1 95.31 199 TYR A CA 1
ATOM 1593 C C . TYR A 1 199 ? 5.645 8.016 7.227 1 95.31 199 TYR A C 1
ATOM 1595 O O . TYR A 1 199 ? 6.074 6.863 7.113 1 95.31 199 TYR A O 1
ATOM 1603 N N . GLY A 1 200 ? 4.602 8.398 7.965 1 94.94 200 GLY A N 1
ATOM 1604 C CA . GLY A 1 200 ? 3.793 7.344 8.555 1 94.94 200 GLY A CA 1
ATOM 1605 C C . GLY A 1 200 ? 3.135 6.449 7.52 1 94.94 200 GLY A C 1
ATOM 1606 O O . GLY A 1 200 ? 3.098 5.227 7.68 1 94.94 200 GLY A O 1
ATOM 1607 N N . LEU A 1 201 ? 2.664 7.027 6.469 1 94.19 201 LEU A N 1
ATOM 1608 C CA . LEU A 1 201 ? 2.047 6.273 5.383 1 94.19 201 LEU A CA 1
ATOM 1609 C C . LEU A 1 201 ? 3.07 5.375 4.699 1 94.19 201 LEU A C 1
ATOM 1611 O O . LEU A 1 201 ? 2.779 4.215 4.395 1 94.19 201 LEU A O 1
ATOM 1615 N N . ALA A 1 202 ? 4.223 5.898 4.516 1 95.56 202 ALA A N 1
ATOM 1616 C CA . ALA A 1 202 ? 5.281 5.086 3.926 1 95.56 202 ALA A CA 1
ATOM 1617 C C . ALA A 1 202 ? 5.641 3.912 4.828 1 95.56 202 ALA A C 1
ATOM 1619 O O . ALA A 1 202 ? 5.855 2.795 4.352 1 95.56 202 ALA A O 1
ATOM 1620 N N . THR A 1 203 ? 5.648 4.184 6.09 1 96.44 203 THR A N 1
ATOM 1621 C CA . THR A 1 203 ? 5.98 3.148 7.062 1 96.44 203 THR A CA 1
ATOM 1622 C C . THR A 1 203 ? 4.93 2.039 7.051 1 96.44 203 THR A C 1
ATOM 1624 O O . THR A 1 203 ? 5.27 0.855 7.105 1 96.44 203 THR A O 1
ATOM 1627 N N . ILE A 1 204 ? 3.709 2.4 6.902 1 95.44 204 ILE A N 1
ATOM 1628 C CA . ILE A 1 204 ? 2.631 1.417 6.891 1 95.44 204 ILE A CA 1
ATOM 1629 C C . ILE A 1 204 ? 2.756 0.529 5.656 1 95.44 204 ILE A C 1
ATOM 1631 O O . ILE A 1 204 ? 2.5 -0.676 5.719 1 95.44 204 ILE A O 1
ATOM 1635 N N . ILE A 1 205 ? 3.068 1.099 4.578 1 93.69 205 ILE A N 1
ATOM 1636 C CA . ILE A 1 205 ? 3.227 0.334 3.348 1 93.69 205 ILE A CA 1
ATOM 1637 C C . ILE A 1 205 ? 4.395 -0.639 3.49 1 93.69 205 ILE A C 1
ATOM 1639 O O . ILE A 1 205 ? 4.297 -1.8 3.086 1 93.69 205 ILE A O 1
ATOM 1643 N N . LEU A 1 206 ? 5.453 -0.189 4.102 1 95.94 206 LEU A N 1
ATOM 1644 C CA . LEU A 1 206 ? 6.602 -1.063 4.309 1 95.94 206 LEU A CA 1
ATOM 1645 C C . LEU A 1 206 ? 6.262 -2.189 5.277 1 95.94 206 LEU A C 1
ATOM 1647 O O . LEU A 1 206 ? 6.738 -3.316 5.121 1 95.94 206 LEU A O 1
ATOM 1651 N N . LEU A 1 207 ? 5.477 -1.889 6.285 1 95.75 207 LEU A N 1
ATOM 1652 C CA . LEU A 1 207 ? 4.996 -2.932 7.188 1 95.75 207 LEU A CA 1
ATOM 1653 C C . LEU A 1 207 ? 4.137 -3.943 6.438 1 95.75 207 LEU A C 1
ATOM 1655 O O . LEU A 1 207 ? 4.18 -5.141 6.73 1 95.75 207 LEU A O 1
ATOM 1659 N N . GLY A 1 208 ? 3.365 -3.438 5.523 1 92.69 208 GLY A N 1
ATOM 1660 C CA . GLY A 1 208 ? 2.596 -4.324 4.664 1 92.69 208 GLY A CA 1
ATOM 1661 C C . GLY A 1 208 ? 3.461 -5.293 3.881 1 92.69 208 GLY A C 1
ATOM 1662 O O . GLY A 1 208 ? 3.082 -6.449 3.684 1 92.69 208 GLY A O 1
ATOM 1663 N N . GLU A 1 209 ? 4.586 -4.816 3.488 1 91.88 209 GLU A N 1
ATOM 1664 C CA . GLU A 1 209 ? 5.523 -5.688 2.791 1 91.88 209 GLU A CA 1
ATOM 1665 C C . GLU A 1 209 ? 5.984 -6.832 3.688 1 91.88 209 GLU A C 1
ATOM 1667 O O . GLU A 1 209 ? 6.219 -7.945 3.213 1 91.88 209 GLU A O 1
ATOM 1672 N N . LEU A 1 210 ? 6.125 -6.527 4.941 1 94.81 210 LEU A N 1
ATOM 1673 C CA . LEU A 1 210 ? 6.465 -7.578 5.898 1 94.81 210 LEU A CA 1
ATOM 1674 C C . LEU A 1 210 ? 5.391 -8.656 5.926 1 94.81 210 LEU A C 1
ATOM 1676 O O . LEU A 1 210 ? 5.707 -9.852 5.965 1 94.81 210 LEU A O 1
ATOM 1680 N N . ILE A 1 211 ? 4.195 -8.258 5.852 1 95.88 211 ILE A N 1
ATOM 1681 C CA . ILE A 1 211 ? 3.072 -9.188 5.871 1 95.88 211 ILE A CA 1
ATOM 1682 C C . ILE A 1 211 ? 3.072 -10.016 4.586 1 95.88 211 ILE A C 1
ATOM 1684 O O . ILE A 1 211 ? 2.797 -11.219 4.617 1 95.88 211 ILE A O 1
ATOM 1688 N N . LEU A 1 212 ? 3.42 -9.367 3.514 1 94.19 212 LEU A N 1
ATOM 1689 C CA . LEU A 1 212 ? 3.467 -10.078 2.244 1 94.19 212 LEU A CA 1
ATOM 1690 C C . LEU A 1 212 ? 4.559 -11.141 2.258 1 94.19 212 LEU A C 1
ATOM 1692 O O . LEU A 1 212 ? 4.402 -12.211 1.657 1 94.19 212 LEU A O 1
ATOM 1696 N N . VAL A 1 213 ? 5.676 -10.859 2.902 1 95 213 VAL A N 1
ATOM 1697 C CA . VAL A 1 213 ? 6.738 -11.844 3.041 1 95 213 VAL A CA 1
ATOM 1698 C C . VAL A 1 213 ? 6.227 -13.055 3.824 1 95 213 VAL A C 1
ATOM 1700 O O . VAL A 1 213 ? 6.527 -14.195 3.479 1 95 213 VAL A O 1
ATOM 1703 N N . ILE A 1 214 ? 5.438 -12.812 4.812 1 95.69 214 ILE A N 1
ATOM 1704 C CA . ILE A 1 214 ? 4.848 -13.875 5.625 1 95.69 214 ILE A CA 1
ATOM 1705 C C . ILE A 1 214 ? 3.896 -14.703 4.77 1 95.69 214 ILE A C 1
ATOM 1707 O O . ILE A 1 214 ? 3.973 -15.938 4.766 1 95.69 214 ILE A O 1
ATOM 1711 N N . VAL A 1 215 ? 3.012 -14.047 4.059 1 94.38 215 VAL A N 1
ATOM 1712 C CA . VAL A 1 215 ? 2.035 -14.727 3.213 1 94.38 215 VAL A CA 1
ATOM 1713 C C . VAL A 1 215 ? 2.76 -15.594 2.186 1 94.38 215 VAL A C 1
ATOM 1715 O O . VAL A 1 215 ? 2.408 -16.766 1.988 1 94.38 215 VAL A O 1
ATOM 1718 N N . ASN A 1 216 ? 3.758 -15.07 1.594 1 92.44 216 ASN A N 1
ATOM 1719 C CA . ASN A 1 216 ? 4.508 -15.805 0.584 1 92.44 216 ASN A CA 1
ATOM 1720 C C . ASN A 1 216 ? 5.258 -16.984 1.195 1 92.44 216 ASN A C 1
ATOM 1722 O O . ASN A 1 216 ? 5.375 -18.047 0.57 1 92.44 216 ASN A O 1
ATOM 1726 N N . GLY A 1 217 ? 5.805 -16.781 2.357 1 92.44 217 GLY A N 1
ATOM 1727 C CA . GLY A 1 217 ? 6.438 -17.875 3.061 1 92.44 217 GLY A CA 1
ATOM 1728 C C . GLY A 1 217 ? 5.496 -19.047 3.316 1 92.44 217 GLY A C 1
ATOM 1729 O O . GLY A 1 217 ? 5.875 -20.203 3.156 1 92.44 217 GLY A O 1
ATOM 1730 N N . LEU A 1 218 ? 4.277 -18.719 3.635 1 91.75 218 LEU A N 1
ATOM 1731 C CA . LEU A 1 218 ? 3.264 -19.734 3.883 1 91.75 218 LEU A CA 1
ATOM 1732 C C . LEU A 1 218 ? 2.844 -20.422 2.584 1 91.75 218 LEU A C 1
ATOM 1734 O O . LEU A 1 218 ? 2.592 -21.625 2.562 1 91.75 218 LEU A O 1
ATOM 1738 N N . ARG A 1 219 ? 2.814 -19.672 1.559 1 88.38 219 ARG A N 1
ATOM 1739 C CA . ARG A 1 219 ? 2.387 -20.188 0.261 1 88.38 219 ARG A CA 1
ATOM 1740 C C . ARG A 1 219 ? 3.418 -21.156 -0.317 1 88.38 219 ARG A C 1
ATOM 1742 O O . ARG A 1 219 ? 3.062 -22.141 -0.968 1 88.38 219 ARG A O 1
ATOM 1749 N N . GLU A 1 220 ? 4.652 -20.844 -0.14 1 82.81 220 GLU A N 1
ATOM 1750 C CA . GLU A 1 220 ? 5.727 -21.672 -0.689 1 82.81 220 GLU A CA 1
ATOM 1751 C C . GLU A 1 220 ? 5.82 -23.016 0.028 1 82.81 220 GLU A C 1
ATOM 1753 O O . GLU A 1 220 ? 6.227 -24.016 -0.566 1 82.81 220 GLU A O 1
ATOM 1758 N N . GLY A 1 221 ? 5.703 -23.094 1.323 1 69.44 221 GLY A N 1
ATOM 1759 C CA . GLY A 1 221 ? 5.93 -24.297 2.109 1 69.44 221 GLY A CA 1
ATOM 1760 C C . GLY A 1 221 ? 4.727 -25.219 2.146 1 69.44 221 GLY A C 1
ATOM 1761 O O . GLY A 1 221 ? 4.734 -26.219 2.852 1 69.44 221 GLY A O 1
ATOM 1762 N N . HIS A 1 222 ? 3.803 -25.062 1.25 1 60.72 222 HIS A N 1
ATOM 1763 C CA . HIS A 1 222 ? 2.58 -25.859 1.294 1 60.72 222 HIS A CA 1
ATOM 1764 C C . HIS A 1 222 ? 1.909 -25.766 2.66 1 60.72 222 HIS A C 1
ATOM 1766 O O . HIS A 1 222 ? 1.831 -26.75 3.387 1 60.72 222 HIS A O 1
ATOM 1772 N N . ALA A 1 223 ? 1.514 -24.797 3.121 1 58.09 223 ALA A N 1
ATOM 1773 C CA . ALA A 1 223 ? 0.882 -24.344 4.359 1 58.09 223 ALA A CA 1
ATOM 1774 C C . ALA A 1 223 ? 0.809 -25.469 5.383 1 58.09 223 ALA A C 1
ATOM 1776 O O . ALA A 1 223 ? -0.262 -26.031 5.617 1 58.09 223 ALA A O 1
ATOM 1777 N N . GLY A 1 224 ? 2.023 -26.156 5.523 1 61.34 224 GLY A N 1
ATOM 1778 C CA . GLY A 1 224 ? 1.96 -27.188 6.547 1 61.34 224 GLY A CA 1
ATOM 1779 C C . GLY A 1 224 ? 2.166 -26.641 7.949 1 61.34 224 GLY A C 1
ATOM 1780 O O . GLY A 1 224 ? 2.52 -25.469 8.125 1 61.34 224 GLY A O 1
ATOM 1781 N N . ALA A 1 225 ? 1.844 -27.312 8.938 1 65.62 225 ALA A N 1
ATOM 1782 C CA . ALA A 1 225 ? 1.838 -27.031 10.375 1 65.62 225 ALA A CA 1
ATOM 1783 C C . ALA A 1 225 ? 3.158 -26.406 10.812 1 65.62 225 ALA A C 1
ATOM 1785 O O . ALA A 1 225 ? 3.168 -25.438 11.586 1 65.62 225 ALA A O 1
ATOM 1786 N N . PRO A 1 226 ? 4.176 -26.766 10.117 1 75.44 226 PRO A N 1
ATOM 1787 C CA . PRO A 1 226 ? 5.445 -26.203 10.594 1 75.44 226 PRO A CA 1
ATOM 1788 C C . PRO A 1 226 ? 5.641 -24.75 10.188 1 75.44 226 PRO A C 1
ATOM 1790 O O . PRO A 1 226 ? 6.426 -24.031 10.812 1 75.44 226 PRO A O 1
ATOM 1793 N N . LEU A 1 227 ? 4.852 -24.297 9.258 1 84.81 227 LEU A N 1
ATOM 1794 C CA . LEU A 1 227 ? 5.09 -22.953 8.75 1 84.81 227 LEU A CA 1
ATOM 1795 C C . LEU A 1 227 ? 4.223 -21.938 9.484 1 84.81 227 LEU A C 1
ATOM 1797 O O . LEU A 1 227 ? 4.41 -20.734 9.32 1 84.81 227 LEU A O 1
ATOM 1801 N N . ILE A 1 228 ? 3.49 -22.453 10.344 1 87.12 228 ILE A N 1
ATOM 1802 C CA . ILE A 1 228 ? 2.609 -21.562 11.102 1 87.12 228 ILE A CA 1
ATOM 1803 C C . ILE A 1 228 ? 3.418 -20.812 12.164 1 87.12 228 ILE A C 1
ATOM 1805 O O . ILE A 1 228 ? 3.156 -19.641 12.438 1 87.12 228 ILE A O 1
ATOM 1809 N N . PHE A 1 229 ? 4.406 -21.484 12.672 1 90.69 229 PHE A N 1
ATOM 1810 C CA . PHE A 1 229 ? 5.211 -20.906 13.742 1 90.69 229 PHE A CA 1
ATOM 1811 C C . PHE A 1 229 ? 5.953 -19.672 13.258 1 90.69 229 PHE A C 1
ATOM 1813 O O . PHE A 1 229 ? 5.793 -18.578 13.82 1 90.69 229 PHE A O 1
ATOM 1820 N N . PRO A 1 230 ? 6.734 -19.781 12.188 1 93.5 230 PRO A N 1
ATOM 1821 C CA . PRO A 1 230 ? 7.422 -18.578 11.727 1 93.5 230 PRO A CA 1
ATOM 1822 C C . PRO A 1 230 ? 6.453 -17.484 11.297 1 93.5 230 PRO A C 1
ATOM 1824 O O . PRO A 1 230 ? 6.758 -16.297 11.445 1 93.5 230 PRO A O 1
ATOM 1827 N N . ALA A 1 231 ? 5.336 -17.875 10.812 1 95.38 231 ALA A N 1
ATOM 1828 C CA . ALA A 1 231 ? 4.336 -16.891 10.414 1 95.38 231 ALA A CA 1
ATOM 1829 C C . ALA A 1 231 ? 3.832 -16.094 11.617 1 95.38 231 ALA A C 1
ATOM 1831 O O . ALA A 1 231 ? 3.729 -14.867 11.57 1 95.38 231 ALA A O 1
ATOM 1832 N N . LEU A 1 232 ? 3.562 -16.781 12.672 1 95.12 232 LEU A N 1
ATOM 1833 C CA . LEU A 1 232 ? 3.051 -16.141 13.883 1 95.12 232 LEU A CA 1
ATOM 1834 C C . LEU A 1 232 ? 4.098 -15.219 14.492 1 95.12 232 LEU A C 1
ATOM 1836 O O . LEU A 1 232 ? 3.768 -14.125 14.953 1 95.12 232 LEU A O 1
ATOM 1840 N N . ILE A 1 233 ? 5.32 -15.648 14.469 1 97.06 233 ILE A N 1
ATOM 1841 C CA . ILE A 1 233 ? 6.402 -14.844 15.016 1 97.06 233 ILE A CA 1
ATOM 1842 C C . ILE A 1 233 ? 6.594 -13.594 14.156 1 97.06 233 ILE A C 1
ATOM 1844 O O . ILE A 1 233 ? 6.684 -12.477 14.68 1 97.06 233 ILE A O 1
ATOM 1848 N N . GLY A 1 234 ? 6.672 -13.859 12.812 1 97.56 234 GLY A N 1
ATOM 1849 C CA . GLY A 1 234 ? 6.793 -12.727 11.914 1 97.56 234 GLY A CA 1
ATOM 1850 C C . GLY A 1 234 ? 5.672 -11.719 12.07 1 97.56 234 GLY A C 1
ATOM 1851 O O . GLY A 1 234 ? 5.922 -10.508 12.094 1 97.56 234 GLY A O 1
ATOM 1852 N N . PHE A 1 235 ? 4.449 -12.234 12.18 1 97.38 235 PHE A N 1
ATOM 1853 C CA . PHE A 1 235 ? 3.299 -11.359 12.375 1 97.38 235 PHE A CA 1
ATOM 1854 C C . PHE A 1 235 ? 3.404 -10.602 13.695 1 97.38 235 PHE A C 1
ATOM 1856 O O . PHE A 1 235 ? 3.068 -9.414 13.766 1 97.38 235 PHE A O 1
ATOM 1863 N N . GLY A 1 236 ? 3.83 -11.234 14.734 1 97.5 236 GLY A N 1
ATOM 1864 C CA . GLY A 1 236 ? 4.043 -10.586 16.016 1 97.5 236 GLY A CA 1
ATOM 1865 C C . GLY A 1 236 ? 5.047 -9.445 15.961 1 97.5 236 GLY A C 1
ATOM 1866 O O . GLY A 1 236 ? 4.855 -8.406 16.594 1 97.5 236 GLY A O 1
ATOM 1867 N N . ILE A 1 237 ? 6.133 -9.672 15.25 1 98.12 237 ILE A N 1
ATOM 1868 C CA . ILE A 1 237 ? 7.148 -8.641 15.062 1 98.12 237 ILE A CA 1
ATOM 1869 C C . ILE A 1 237 ? 6.539 -7.43 14.367 1 98.12 237 ILE A C 1
ATOM 1871 O O . ILE A 1 237 ? 6.699 -6.297 14.836 1 98.12 237 ILE A O 1
ATOM 1875 N N . ALA A 1 238 ? 5.801 -7.719 13.289 1 97.69 238 ALA A N 1
ATOM 1876 C CA . ALA A 1 238 ? 5.156 -6.637 12.547 1 97.69 238 ALA A CA 1
ATOM 1877 C C . ALA A 1 238 ? 4.195 -5.863 13.445 1 97.69 238 ALA A C 1
ATOM 1879 O O . ALA A 1 238 ? 4.191 -4.629 13.445 1 97.69 238 ALA A O 1
ATOM 1880 N N . ALA A 1 239 ? 3.406 -6.582 14.219 1 96.75 239 ALA A N 1
ATOM 1881 C CA . ALA A 1 239 ? 2.434 -5.969 15.125 1 96.75 239 ALA A CA 1
ATOM 1882 C C . ALA A 1 239 ? 3.131 -5.137 16.203 1 96.75 239 ALA A C 1
ATOM 1884 O O . ALA A 1 239 ? 2.66 -4.055 16.547 1 96.75 239 ALA A O 1
ATOM 1885 N N . SER A 1 240 ? 4.23 -5.629 16.656 1 97.31 240 SER A N 1
ATOM 1886 C CA . SER A 1 240 ? 4.98 -4.918 17.688 1 97.31 240 SER A CA 1
ATOM 1887 C C . SER A 1 240 ? 5.555 -3.609 17.156 1 97.31 240 SER A C 1
ATOM 1889 O O . SER A 1 240 ? 5.5 -2.578 17.828 1 97.31 240 SER A O 1
ATOM 1891 N N . ILE A 1 241 ? 6.102 -3.689 15.953 1 97.69 241 ILE A N 1
ATOM 1892 C CA . ILE A 1 241 ? 6.652 -2.488 15.336 1 97.69 241 ILE A CA 1
ATOM 1893 C C . ILE A 1 241 ? 5.539 -1.478 15.086 1 97.69 241 ILE A C 1
ATOM 1895 O O . ILE A 1 241 ? 5.695 -0.288 15.367 1 97.69 241 ILE A O 1
ATOM 1899 N N . TRP A 1 242 ? 4.445 -2.008 14.555 1 96.44 242 TRP A N 1
ATOM 1900 C CA . TRP A 1 242 ? 3.305 -1.131 14.312 1 96.44 242 TRP A CA 1
ATOM 1901 C C . TRP A 1 242 ? 2.887 -0.417 15.594 1 96.44 242 TRP A C 1
ATOM 1903 O O . TRP A 1 242 ? 2.699 0.802 15.602 1 96.44 242 TRP A O 1
ATOM 1913 N N . TRP A 1 243 ? 2.736 -1.198 16.625 1 94.12 243 TRP A N 1
ATOM 1914 C CA . TRP A 1 243 ? 2.268 -0.658 17.891 1 94.12 243 TRP A CA 1
ATOM 1915 C C . TRP A 1 243 ? 3.207 0.433 18.391 1 94.12 243 TRP A C 1
ATOM 1917 O O . TRP A 1 243 ? 2.76 1.521 18.766 1 94.12 243 TRP A O 1
ATOM 1927 N N . HIS A 1 244 ? 4.422 0.13 18.391 1 94.62 244 HIS A N 1
ATOM 1928 C CA . HIS A 1 244 ? 5.402 1.081 18.891 1 94.62 244 HIS A CA 1
ATOM 1929 C C . HIS A 1 244 ? 5.449 2.34 18.031 1 94.62 244 HIS A C 1
ATOM 1931 O O . HIS A 1 244 ? 5.375 3.455 18.562 1 94.62 244 HIS A O 1
ATOM 1937 N N . TYR A 1 245 ? 5.578 2.17 16.812 1 95.5 245 TYR A N 1
ATOM 1938 C CA . TYR A 1 245 ? 5.789 3.281 15.883 1 95.5 245 TYR A CA 1
ATOM 1939 C C . TYR A 1 245 ? 4.598 4.23 15.898 1 95.5 245 TYR A C 1
ATOM 1941 O O . TYR A 1 245 ? 4.762 5.445 16.047 1 95.5 245 TYR A O 1
ATOM 1949 N N . PHE A 1 246 ? 3.461 3.764 15.781 1 93.44 246 PHE A N 1
ATOM 1950 C CA . PHE A 1 246 ? 2.316 4.641 15.547 1 93.44 246 PHE A CA 1
ATOM 1951 C C . PHE A 1 246 ? 1.786 5.191 16.875 1 93.44 246 PHE A C 1
ATOM 1953 O O . PHE A 1 246 ? 1.233 6.293 16.906 1 93.44 246 PHE A O 1
ATOM 1960 N N . GLU A 1 247 ? 1.958 4.457 17.922 1 88.44 247 GLU A N 1
ATOM 1961 C CA . GLU A 1 247 ? 1.675 5.062 19.219 1 88.44 247 GLU A CA 1
ATOM 1962 C C . GLU A 1 247 ? 2.611 6.234 19.5 1 88.44 247 GLU A C 1
ATOM 1964 O O . GLU A 1 247 ? 2.176 7.281 19.984 1 88.44 247 GLU A O 1
ATOM 1969 N N . SER A 1 248 ? 3.854 6.043 19.172 1 88.25 248 SER A N 1
ATOM 1970 C CA . SER A 1 248 ? 4.844 7.098 19.359 1 88.25 248 SER A CA 1
ATOM 1971 C C . SER A 1 248 ? 4.59 8.266 18.406 1 88.25 248 SER A C 1
ATOM 1973 O O . SER A 1 248 ? 4.719 9.43 18.797 1 88.25 248 SER A O 1
ATOM 1975 N N . SER A 1 249 ? 4.25 7.949 17.188 1 86.25 249 SER A N 1
ATOM 1976 C CA . SER A 1 249 ? 4 8.977 16.188 1 86.25 249 SER A CA 1
ATOM 1977 C C . SER A 1 249 ? 2.801 9.836 16.562 1 86.25 249 SER A C 1
ATOM 1979 O O . SER A 1 249 ? 2.82 11.055 16.375 1 86.25 249 SER A O 1
ATOM 1981 N N . GLU A 1 250 ? 1.731 9.266 16.984 1 80.5 250 GLU A N 1
ATOM 1982 C CA . GLU A 1 250 ? 0.542 10.008 17.391 1 80.5 250 GLU A CA 1
ATOM 1983 C C . GLU A 1 250 ? 0.853 10.969 18.531 1 80.5 250 GLU A C 1
ATOM 1985 O O . GLU A 1 250 ? 0.296 12.07 18.594 1 80.5 250 GLU A O 1
ATOM 1990 N N . HIS A 1 251 ? 1.718 10.57 19.375 1 75.19 251 HIS A N 1
ATOM 1991 C CA . HIS A 1 251 ? 2.094 11.406 20.5 1 75.19 251 HIS A CA 1
ATOM 1992 C C . HIS A 1 251 ? 2.805 12.68 20.047 1 75.19 251 HIS A C 1
ATOM 1994 O O . HIS A 1 251 ? 2.502 13.773 20.516 1 75.19 251 HIS A O 1
ATOM 2000 N N . ILE A 1 252 ? 3.658 12.539 19.094 1 75.75 252 ILE A N 1
ATOM 2001 C CA . ILE A 1 252 ? 4.445 13.695 18.672 1 75.75 252 ILE A CA 1
ATOM 2002 C C . ILE A 1 252 ? 3.643 14.539 17.688 1 75.75 252 ILE A C 1
ATOM 2004 O O . ILE A 1 252 ? 3.906 15.734 17.516 1 75.75 252 ILE A O 1
ATOM 2008 N N . ALA A 1 253 ? 2.768 13.992 16.953 1 70 253 ALA A N 1
ATOM 2009 C CA . ALA A 1 253 ? 1.921 14.734 16.031 1 70 253 ALA A CA 1
ATOM 2010 C C . ALA A 1 253 ? 1.076 15.773 16.766 1 70 253 ALA A C 1
ATOM 2012 O O . ALA A 1 253 ? 0.748 16.828 16.203 1 70 253 ALA A O 1
ATOM 2013 N N . GLY A 1 254 ? 0.783 15.461 17.938 1 65.69 254 GLY A N 1
ATOM 2014 C CA . GLY A 1 254 ? -0.032 16.359 18.75 1 65.69 254 GLY A CA 1
ATOM 2015 C C . GLY A 1 254 ? 0.761 17.484 19.359 1 65.69 254 GLY A C 1
ATOM 2016 O O . GLY A 1 254 ? 0.183 18.469 19.844 1 65.69 254 GLY A O 1
ATOM 2017 N N . GLU A 1 255 ? 2.09 17.359 19.25 1 66.56 255 GLU A N 1
ATOM 2018 C CA . GLU A 1 255 ? 2.938 18.375 19.859 1 66.56 255 GLU A CA 1
ATOM 2019 C C . GLU A 1 255 ? 3.297 19.469 18.859 1 66.56 255 GLU A C 1
ATOM 2021 O O . GLU A 1 255 ? 3.484 19.203 17.672 1 66.56 255 GLU A O 1
ATOM 2026 N N . GLU A 1 256 ? 2.908 20.609 19.078 1 61.53 256 GLU A N 1
ATOM 2027 C CA . GLU A 1 256 ? 3.258 21.75 18.234 1 61.53 256 GLU A CA 1
ATOM 2028 C C . GLU A 1 256 ? 4.77 21.953 18.188 1 61.53 256 GLU A C 1
ATOM 2030 O O . GLU A 1 256 ? 5.336 22.625 19.047 1 61.53 256 GLU A O 1
ATOM 2035 N N . ARG A 1 257 ? 5.43 21.172 17.438 1 61.34 257 ARG A N 1
ATOM 2036 C CA . ARG A 1 257 ? 6.875 21.359 17.344 1 61.34 257 ARG A CA 1
ATOM 2037 C C . ARG A 1 257 ? 7.234 22.234 16.141 1 61.34 257 ARG A C 1
ATOM 2039 O O . ARG A 1 257 ? 6.727 22.031 15.039 1 61.34 257 ARG A O 1
ATOM 2046 N N . GLN A 1 258 ? 7.672 23.375 16.469 1 60.56 258 GLN A N 1
ATOM 2047 C CA . GLN A 1 2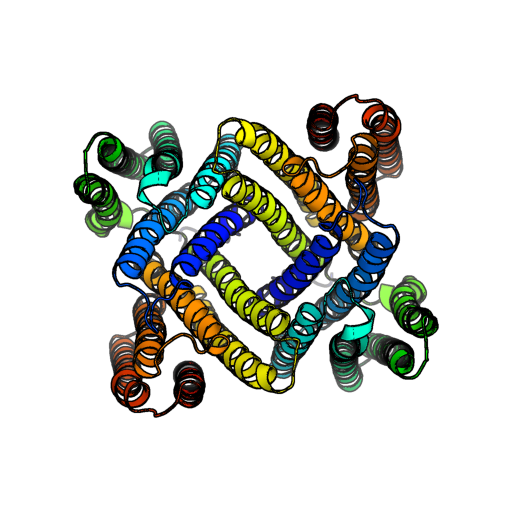58 ? 8.266 24.172 15.406 1 60.56 258 GLN A CA 1
ATOM 2048 C C . GLN A 1 258 ? 9.641 23.641 15.023 1 60.56 258 GLN A C 1
ATOM 2050 O O . GLN A 1 258 ? 10.641 23.969 15.664 1 60.56 258 GLN A O 1
ATOM 2055 N N . SER A 1 259 ? 9.594 22.453 14.453 1 65.19 259 SER A N 1
ATOM 2056 C CA . SER A 1 259 ? 10.891 21.859 14.148 1 65.19 259 SER A CA 1
ATOM 2057 C C . SER A 1 259 ? 11.148 21.812 12.648 1 65.19 259 SER A C 1
ATOM 2059 O O . SER A 1 259 ? 10.219 21.969 11.852 1 65.19 259 SER A O 1
ATOM 2061 N N . SER A 1 260 ? 12.391 21.859 12.273 1 66.94 260 SER A N 1
ATOM 2062 C CA . SER A 1 260 ? 12.859 21.781 10.891 1 66.94 260 SER A CA 1
ATOM 2063 C C . SER A 1 260 ? 12.547 20.422 10.281 1 66.94 260 SER A C 1
ATOM 2065 O O . SER A 1 260 ? 12.711 20.219 9.078 1 66.94 260 SER A O 1
ATOM 2067 N N . GLY A 1 261 ? 11.961 19.547 10.961 1 82.62 261 GLY A N 1
ATOM 2068 C CA . GLY A 1 261 ? 11.562 18.266 10.422 1 82.62 261 GLY A CA 1
ATOM 2069 C C . GLY A 1 261 ? 12.734 17.328 10.172 1 82.62 261 GLY A C 1
ATOM 2070 O O . GLY A 1 261 ? 12.555 16.234 9.656 1 82.62 261 GLY A O 1
ATOM 2071 N N . GLN A 1 262 ? 13.961 17.734 10.523 1 84.75 262 GLN A N 1
ATOM 2072 C CA . GLN A 1 262 ? 15.172 17 10.18 1 84.75 262 GLN A CA 1
ATOM 2073 C C . GLN A 1 262 ? 15.211 15.641 10.883 1 84.75 262 GLN A C 1
ATOM 2075 O O . GLN A 1 262 ? 15.625 14.641 10.289 1 84.75 262 GLN A O 1
ATOM 2080 N N . SER A 1 263 ? 14.789 15.656 12.133 1 88.12 263 SER A N 1
ATOM 2081 C CA . SER A 1 263 ? 14.797 14.391 12.852 1 88.12 263 SER A CA 1
ATOM 2082 C C . SER A 1 263 ? 13.867 13.375 12.195 1 88.12 263 SER A C 1
ATOM 2084 O O . SER A 1 263 ? 14.203 12.195 12.109 1 88.12 263 SER A O 1
ATOM 2086 N N . VAL A 1 264 ? 12.773 13.844 11.695 1 91.19 264 VAL A N 1
ATOM 2087 C CA . VAL A 1 264 ? 11.812 12.977 11.016 1 91.19 264 VAL A CA 1
ATOM 2088 C C . VAL A 1 264 ? 12.414 12.469 9.703 1 91.19 264 VAL A C 1
ATOM 2090 O O . VAL A 1 264 ? 12.367 11.266 9.422 1 91.19 264 VAL A O 1
ATOM 2093 N N . ILE A 1 265 ? 13.039 13.336 9.016 1 93.12 265 ILE A N 1
ATOM 2094 C CA . ILE A 1 265 ? 13.562 13.031 7.688 1 93.12 265 ILE A CA 1
ATOM 2095 C C . ILE A 1 265 ? 14.703 12.023 7.805 1 93.12 265 ILE A C 1
ATOM 2097 O O . ILE A 1 265 ? 14.641 10.938 7.238 1 93.12 265 ILE A O 1
ATOM 2101 N N . TYR A 1 266 ? 15.656 12.289 8.578 1 92.44 266 TYR A N 1
ATOM 2102 C CA . TYR A 1 266 ? 16.859 11.469 8.633 1 92.44 266 TYR A CA 1
ATOM 2103 C C . TYR A 1 266 ? 16.625 10.227 9.477 1 92.44 266 TYR A C 1
ATOM 2105 O O . TYR A 1 266 ? 17.203 9.164 9.203 1 92.44 266 TYR A O 1
ATOM 2113 N N . GLY A 1 267 ? 15.805 10.367 10.461 1 95.12 267 GLY A N 1
ATOM 2114 C CA . GLY A 1 267 ? 15.461 9.188 11.242 1 95.12 267 GLY A CA 1
ATOM 2115 C C . GLY A 1 267 ? 14.758 8.117 10.438 1 95.12 267 GLY A C 1
ATOM 2116 O O . GLY A 1 267 ? 14.969 6.922 10.664 1 95.12 267 GLY A O 1
ATOM 2117 N N . HIS A 1 268 ? 14.023 8.547 9.484 1 96.56 268 HIS A N 1
ATOM 2118 C CA . HIS A 1 268 ? 13.242 7.578 8.727 1 96.56 268 HIS A CA 1
ATOM 2119 C C . HIS A 1 268 ? 14.086 6.906 7.648 1 96.56 268 HIS A C 1
ATOM 2121 O O . HIS A 1 268 ? 13.68 5.887 7.086 1 96.56 268 HIS A O 1
ATOM 2127 N N . LEU A 1 269 ? 15.234 7.484 7.348 1 96.25 269 LEU A N 1
ATOM 2128 C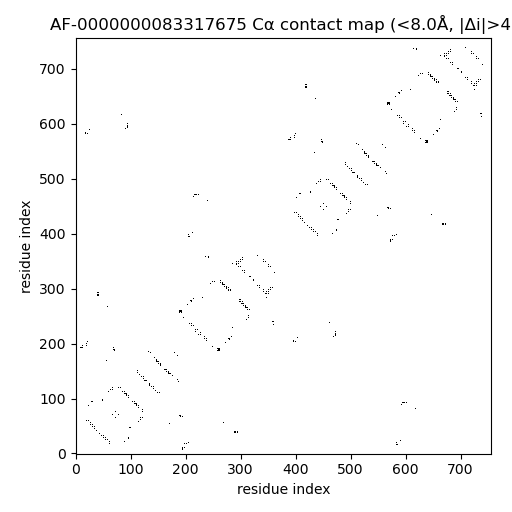 CA . LEU A 1 269 ? 16.188 6.699 6.57 1 96.25 269 LEU A CA 1
ATOM 2129 C C . LEU A 1 269 ? 16.5 5.383 7.266 1 96.25 269 LEU A C 1
ATOM 2131 O O . LEU A 1 269 ? 16.438 4.316 6.648 1 96.25 269 LEU A O 1
ATOM 2135 N N . LEU A 1 270 ? 16.75 5.496 8.508 1 96.81 270 LEU A N 1
ATOM 2136 C CA . LEU A 1 270 ? 17.094 4.324 9.305 1 96.81 270 LEU A CA 1
ATOM 2137 C C . LEU A 1 270 ? 15.875 3.426 9.516 1 96.81 270 LEU A C 1
ATOM 2139 O O . LEU A 1 270 ? 16 2.199 9.508 1 96.81 270 LEU A O 1
ATOM 2143 N N . THR A 1 271 ? 14.727 4.035 9.703 1 97.62 271 THR A N 1
ATOM 2144 C CA . THR A 1 271 ? 13.508 3.262 9.891 1 97.62 271 THR A CA 1
ATOM 2145 C C . THR A 1 271 ? 13.234 2.381 8.68 1 97.62 271 THR A C 1
ATOM 2147 O O . THR A 1 271 ? 12.992 1.18 8.812 1 97.62 271 THR A O 1
ATOM 2150 N N . PHE A 1 272 ? 13.297 3 7.5 1 97.75 272 PHE A N 1
ATOM 2151 C CA . PHE A 1 272 ? 12.977 2.279 6.273 1 97.75 272 PHE A CA 1
ATOM 2152 C C . PHE A 1 272 ? 14.008 1.188 6 1 97.75 272 PHE A C 1
ATOM 2154 O O . PHE A 1 272 ? 13.648 0.08 5.59 1 97.75 272 PHE A O 1
ATOM 2161 N N . MET A 1 273 ? 15.25 1.507 6.246 1 97.19 273 MET A N 1
ATOM 2162 C CA . MET A 1 273 ? 16.297 0.494 6.082 1 97.19 273 MET A CA 1
ATOM 2163 C C . MET A 1 273 ? 16.078 -0.667 7.047 1 97.19 273 MET A C 1
ATOM 2165 O O . MET A 1 273 ? 16.234 -1.83 6.668 1 97.19 273 MET A O 1
ATOM 2169 N N . SER A 1 274 ? 15.734 -0.355 8.281 1 98 274 SER A N 1
ATOM 2170 C CA . SER A 1 274 ? 15.469 -1.37 9.297 1 98 274 SER A CA 1
ATOM 2171 C C . SER A 1 274 ? 14.336 -2.295 8.875 1 98 274 SER A C 1
ATOM 2173 O O . SER A 1 274 ? 14.445 -3.518 8.984 1 98 274 SER A O 1
ATOM 2175 N N . LEU A 1 275 ? 13.273 -1.705 8.383 1 97.94 275 LEU A N 1
ATOM 2176 C CA . LEU A 1 275 ? 12.117 -2.504 7.984 1 97.94 275 LEU A CA 1
ATOM 2177 C C . LEU A 1 275 ? 12.469 -3.434 6.828 1 97.94 275 LEU A C 1
ATOM 2179 O O . LEU A 1 275 ? 11.953 -4.551 6.742 1 97.94 275 LEU A O 1
ATOM 2183 N N . GLY A 1 276 ? 13.336 -2.949 5.941 1 97.19 276 GLY A N 1
ATOM 2184 C CA . GLY A 1 276 ? 13.836 -3.828 4.898 1 97.19 276 GLY A CA 1
ATOM 2185 C C . GLY A 1 276 ? 14.633 -5 5.434 1 97.19 276 GLY A C 1
ATOM 2186 O O . GLY A 1 276 ? 14.484 -6.129 4.953 1 97.19 276 GLY A O 1
ATOM 2187 N N . LEU A 1 277 ? 15.484 -4.727 6.41 1 97.44 277 LEU A N 1
ATOM 2188 C CA . LEU A 1 277 ? 16.281 -5.785 7.031 1 97.44 277 LEU A CA 1
ATOM 2189 C C . LEU A 1 277 ? 15.375 -6.773 7.766 1 97.44 277 LEU A C 1
ATOM 2191 O O . LEU A 1 277 ? 15.57 -7.988 7.664 1 97.44 277 LEU A O 1
ATOM 2195 N N . VAL A 1 278 ? 14.398 -6.27 8.469 1 98 278 VAL A N 1
ATOM 2196 C CA . VAL A 1 278 ? 13.484 -7.113 9.227 1 98 278 VAL A CA 1
ATOM 2197 C C . VAL A 1 278 ? 12.672 -7.988 8.273 1 98 278 VAL A C 1
ATOM 2199 O O . VAL A 1 278 ? 12.398 -9.156 8.578 1 98 278 VAL A O 1
ATOM 2202 N N . ALA A 1 279 ? 12.289 -7.398 7.184 1 97.06 279 ALA A N 1
ATOM 2203 C CA . ALA A 1 279 ? 11.602 -8.195 6.172 1 97.06 279 ALA A CA 1
ATOM 2204 C C . ALA A 1 279 ? 12.445 -9.391 5.746 1 97.06 279 ALA A C 1
ATOM 2206 O O . ALA A 1 279 ? 11.914 -10.477 5.512 1 97.06 279 ALA A O 1
ATOM 2207 N N . ASN A 1 280 ? 13.719 -9.164 5.621 1 96.69 280 ASN A N 1
ATOM 2208 C CA . ASN A 1 280 ? 14.602 -10.258 5.23 1 96.69 280 ASN A CA 1
ATOM 2209 C C . ASN A 1 280 ? 14.805 -11.25 6.375 1 96.69 280 ASN A C 1
ATOM 2211 O O . ASN A 1 280 ? 15 -12.438 6.145 1 96.69 280 ASN A O 1
ATOM 2215 N N . VAL A 1 281 ? 14.781 -10.773 7.617 1 97.38 281 VAL A N 1
ATOM 2216 C CA . VAL A 1 281 ? 14.781 -11.688 8.75 1 97.38 281 VAL A CA 1
ATOM 2217 C C . VAL A 1 281 ? 13.57 -12.609 8.672 1 97.38 281 VAL A C 1
ATOM 2219 O O . VAL A 1 281 ? 13.688 -13.828 8.859 1 97.38 281 VAL A O 1
ATOM 2222 N N . VAL A 1 282 ? 12.43 -12.086 8.391 1 96.5 282 VAL A N 1
ATOM 2223 C CA . VAL A 1 282 ? 11.203 -12.867 8.266 1 96.5 282 VAL A CA 1
ATOM 2224 C C . VAL A 1 282 ? 11.328 -13.852 7.109 1 96.5 282 VAL A C 1
ATOM 2226 O O . VAL A 1 282 ? 10.961 -15.023 7.234 1 96.5 282 VAL A O 1
ATOM 2229 N N . HIS A 1 283 ? 11.883 -13.367 6.023 1 95.38 283 HIS A N 1
ATOM 2230 C CA . HIS A 1 283 ? 12.102 -14.234 4.871 1 95.38 283 HIS A CA 1
ATOM 2231 C C . HIS A 1 283 ? 12.953 -15.438 5.242 1 95.38 283 HIS A C 1
ATOM 2233 O O . HIS A 1 283 ? 12.57 -16.578 4.973 1 95.38 283 HIS A O 1
ATOM 2239 N N . TYR A 1 284 ? 14.047 -15.195 5.926 1 95.06 284 TYR A N 1
ATOM 2240 C CA . TYR A 1 284 ? 14.977 -16.266 6.262 1 95.06 284 TYR A CA 1
ATOM 2241 C C . TYR A 1 284 ? 14.477 -17.078 7.457 1 95.06 284 TYR A C 1
ATOM 2243 O O . TYR A 1 284 ? 14.961 -18.172 7.719 1 95.06 284 TYR A O 1
ATOM 2251 N N . GLY A 1 285 ? 13.516 -16.516 8.172 1 93.06 285 GLY A N 1
ATOM 2252 C CA . GLY A 1 285 ? 12.836 -17.297 9.188 1 93.06 285 GLY A CA 1
ATOM 2253 C C . GLY A 1 285 ? 12.055 -18.469 8.625 1 93.06 285 GLY A C 1
ATOM 2254 O O . GLY A 1 285 ? 11.867 -19.484 9.305 1 93.06 285 GLY A O 1
ATOM 2255 N N . PHE A 1 286 ? 11.633 -18.25 7.398 1 91 286 PHE A N 1
ATOM 2256 C CA . PHE A 1 286 ? 10.938 -19.312 6.695 1 91 286 PHE A CA 1
ATOM 2257 C C . PHE A 1 286 ? 11.93 -20.25 6.004 1 91 286 PHE A C 1
ATOM 2259 O O . PHE A 1 286 ? 11.727 -21.469 5.973 1 91 286 PHE A O 1
ATOM 2266 N N . HIS A 1 287 ? 13.023 -19.406 5.48 1 86.06 287 HIS A N 1
ATOM 2267 C CA . HIS A 1 287 ? 13.969 -20.156 4.652 1 86.06 287 HIS A CA 1
ATOM 2268 C C . HIS A 1 287 ? 15.273 -20.422 5.406 1 86.06 287 HIS A C 1
ATOM 2270 O O . HIS A 1 287 ? 15.953 -19.484 5.824 1 86.06 287 HIS A O 1
ATOM 2276 N N . HIS A 1 288 ? 15.461 -21.109 6.238 1 87.88 288 HIS A N 1
ATOM 2277 C CA . HIS A 1 288 ? 16.625 -21.5 7.043 1 87.88 288 HIS A CA 1
ATOM 2278 C C . HIS A 1 288 ? 17.875 -21.578 6.188 1 87.88 288 HIS A C 1
ATOM 2280 O O . HIS A 1 288 ? 18.625 -22.547 6.285 1 87.88 288 HIS A O 1
ATOM 2286 N N . GLU A 1 289 ? 18.078 -20.516 5.367 1 91.81 289 GLU A N 1
ATOM 2287 C CA . GLU A 1 289 ? 19.203 -20.531 4.441 1 91.81 289 GLU A CA 1
ATOM 2288 C C . GLU A 1 289 ? 20.422 -19.859 5.055 1 91.81 289 GLU A C 1
ATOM 2290 O O . GLU A 1 289 ? 21.547 -20 4.543 1 91.81 289 GLU A O 1
ATOM 2295 N N . LEU A 1 290 ? 20.25 -19.203 6.141 1 94.62 290 LEU A N 1
ATOM 2296 C CA . LEU A 1 290 ? 21.344 -18.547 6.84 1 94.62 290 LEU A CA 1
ATOM 2297 C C . LEU A 1 290 ? 21.828 -19.406 8.016 1 94.62 290 LEU A C 1
ATOM 2299 O O . LEU A 1 290 ? 21.016 -20.109 8.633 1 94.62 290 LEU A O 1
ATOM 2303 N N . THR A 1 291 ? 23.156 -19.328 8.242 1 95.88 291 THR A N 1
ATOM 2304 C CA . THR A 1 291 ? 23.609 -19.891 9.508 1 95.88 291 THR A CA 1
ATOM 2305 C C . THR A 1 291 ? 22.953 -19.156 10.68 1 95.88 291 THR A C 1
ATOM 2307 O O . THR A 1 291 ? 22.5 -18.031 10.539 1 95.88 291 THR A O 1
ATOM 2310 N N . VAL A 1 292 ? 22.906 -19.844 11.789 1 96.56 292 VAL A N 1
ATOM 2311 C CA . VAL A 1 292 ? 22.297 -19.25 12.984 1 96.56 292 VAL A CA 1
ATOM 2312 C C . VAL A 1 292 ? 22.984 -17.938 13.32 1 96.56 292 VAL A C 1
ATOM 2314 O O . VAL A 1 292 ? 22.312 -16.953 13.648 1 96.56 292 VAL A O 1
ATOM 2317 N N . ARG A 1 293 ? 24.281 -17.891 13.195 1 95.56 293 ARG A N 1
ATOM 2318 C CA . ARG A 1 293 ? 25.062 -16.703 13.516 1 95.56 293 ARG A CA 1
ATOM 2319 C C . ARG A 1 293 ? 24.703 -15.539 12.594 1 95.56 293 ARG A C 1
ATOM 2321 O O . ARG A 1 293 ? 24.5 -14.422 13.055 1 95.56 293 ARG A O 1
ATOM 2328 N N . ASN A 1 294 ? 24.609 -15.797 11.32 1 95.94 294 ASN A N 1
ATOM 2329 C CA . ASN A 1 294 ? 24.312 -14.75 10.352 1 95.94 294 ASN A CA 1
ATOM 2330 C C . ASN A 1 294 ? 22.875 -14.258 10.5 1 95.94 294 ASN A C 1
ATOM 2332 O O . ASN A 1 294 ? 22.594 -13.07 10.312 1 95.94 294 ASN A O 1
ATOM 2336 N N . PHE A 1 295 ? 22.031 -15.203 10.805 1 97.44 295 PHE A N 1
ATOM 2337 C CA . PHE A 1 295 ? 20.641 -14.844 11.07 1 97.44 295 PHE A CA 1
ATOM 2338 C C . PHE A 1 295 ? 20.547 -13.93 12.281 1 97.44 295 PHE A C 1
ATOM 2340 O O . PHE A 1 295 ? 19.797 -12.945 12.273 1 97.44 295 PHE A O 1
ATOM 2347 N N . ALA A 1 296 ? 21.344 -14.211 13.266 1 97.94 296 ALA A N 1
ATOM 2348 C CA . ALA A 1 296 ? 21.359 -13.406 14.492 1 97.94 296 ALA A CA 1
ATOM 2349 C C . ALA A 1 296 ? 21.875 -11.992 14.211 1 97.94 296 ALA A C 1
ATOM 2351 O O . ALA A 1 296 ? 21.312 -11.016 14.711 1 97.94 296 ALA A O 1
ATOM 2352 N N . TRP A 1 297 ? 22.859 -11.859 13.422 1 96.62 297 TRP A N 1
ATOM 2353 C CA . TRP A 1 297 ? 23.406 -10.555 13.094 1 96.62 297 TRP A CA 1
ATOM 2354 C C . TRP A 1 297 ? 22.422 -9.727 12.273 1 96.62 297 TRP A C 1
ATOM 2356 O O . TRP A 1 297 ? 22.312 -8.516 12.461 1 96.62 297 TRP A O 1
ATOM 2366 N N . LEU A 1 298 ? 21.828 -10.398 11.305 1 96.94 298 LEU A N 1
ATOM 2367 C CA . LEU A 1 298 ? 20.797 -9.719 10.523 1 96.94 298 LEU A CA 1
ATOM 2368 C C . LEU A 1 298 ? 19.688 -9.203 11.43 1 96.94 298 LEU A C 1
ATOM 2370 O O . LEU A 1 298 ? 19.219 -8.07 11.273 1 96.94 298 LEU A O 1
ATOM 2374 N N . SER A 1 299 ? 19.25 -10.047 12.383 1 98.25 299 SER A N 1
ATOM 2375 C CA . SER A 1 299 ? 18.203 -9.695 13.336 1 98.25 299 SER A CA 1
ATOM 2376 C C . SER A 1 299 ? 18.625 -8.516 14.211 1 98.25 299 SER A C 1
ATOM 2378 O O . SER A 1 299 ? 17.844 -7.594 14.438 1 98.25 299 SER A O 1
ATOM 2380 N N . LEU A 1 300 ? 19.859 -8.586 14.633 1 98.19 300 LEU A N 1
ATOM 2381 C CA . LEU A 1 300 ? 20.391 -7.504 15.453 1 98.19 300 LEU A CA 1
ATOM 2382 C C . LEU A 1 300 ? 20.422 -6.191 14.68 1 98.19 300 LEU A C 1
ATOM 2384 O O . LEU A 1 300 ? 20.031 -5.148 15.211 1 98.19 300 LEU A O 1
ATOM 2388 N N . ALA A 1 301 ? 20.891 -6.289 13.445 1 97.5 301 ALA A N 1
ATOM 2389 C CA . ALA A 1 301 ? 20.969 -5.086 12.617 1 97.5 301 ALA A CA 1
ATOM 2390 C C . ALA A 1 301 ? 19.594 -4.461 12.422 1 97.5 301 ALA A C 1
ATOM 2392 O O . ALA A 1 301 ? 19.438 -3.244 12.539 1 97.5 301 ALA A O 1
ATOM 2393 N N . GLY A 1 302 ? 18.625 -5.316 12.125 1 98.06 302 GLY A N 1
ATOM 2394 C CA . GLY A 1 302 ? 17.266 -4.824 11.961 1 98.06 302 GLY A CA 1
ATOM 2395 C C . GLY A 1 302 ? 16.719 -4.152 13.211 1 98.06 302 GLY A C 1
ATOM 2396 O O . GLY A 1 302 ? 16.156 -3.055 13.141 1 98.06 302 GLY A O 1
ATOM 2397 N N . PHE A 1 303 ? 16.891 -4.785 14.328 1 98.56 303 PHE A N 1
ATOM 2398 C CA . PHE A 1 303 ? 16.375 -4.262 15.586 1 98.56 303 PHE A CA 1
ATOM 2399 C C . PHE A 1 303 ? 17.109 -2.998 16 1 98.56 303 PHE A C 1
ATOM 2401 O O . PHE A 1 303 ? 16.5 -2.012 16.406 1 98.56 303 PHE A O 1
ATOM 2408 N N . ALA A 1 304 ? 18.422 -3.029 15.898 1 98 304 ALA A N 1
ATOM 2409 C CA . ALA A 1 304 ? 19.25 -1.905 16.328 1 98 304 ALA A CA 1
ATOM 2410 C C . ALA A 1 304 ? 18.969 -0.661 15.492 1 98 304 ALA A C 1
ATOM 2412 O O . ALA A 1 304 ? 18.875 0.445 16.031 1 98 304 ALA A O 1
ATOM 2413 N N . LEU A 1 305 ? 18.859 -0.869 14.188 1 97.69 305 LEU A N 1
ATOM 2414 C CA . LEU A 1 305 ? 18.547 0.26 13.312 1 97.69 305 LEU A CA 1
ATOM 2415 C C . LEU A 1 305 ? 17.188 0.841 13.648 1 97.69 305 LEU A C 1
ATOM 2417 O O . LEU A 1 305 ? 17 2.061 13.633 1 97.69 305 LEU A O 1
ATOM 2421 N N . TYR A 1 306 ? 16.234 -0.03 13.914 1 98.06 306 TYR A N 1
ATOM 2422 C CA . TYR A 1 306 ? 14.914 0.456 14.266 1 98.06 306 TYR A CA 1
ATOM 2423 C C . TYR A 1 306 ? 14.953 1.256 15.562 1 98.06 306 TYR A C 1
ATOM 2425 O O . TYR A 1 306 ? 14.367 2.336 15.656 1 98.06 306 TYR A O 1
ATOM 2433 N N . ALA A 1 307 ? 15.609 0.714 16.562 1 96.62 307 ALA A N 1
ATOM 2434 C CA . ALA A 1 307 ? 15.703 1.377 17.859 1 96.62 307 ALA A CA 1
ATOM 2435 C C . ALA A 1 307 ? 16.391 2.73 17.734 1 96.62 307 ALA A C 1
ATOM 2437 O O . ALA A 1 307 ? 15.953 3.717 18.328 1 96.62 307 ALA A O 1
ATOM 2438 N N . ALA A 1 308 ? 17.469 2.738 16.984 1 95.25 308 ALA A N 1
ATOM 2439 C CA . ALA A 1 308 ? 18.172 3.992 16.75 1 95.25 308 ALA A CA 1
ATOM 2440 C C . ALA A 1 308 ? 17.266 5.016 16.062 1 95.25 308 ALA A C 1
ATOM 2442 O O . ALA A 1 308 ? 17.25 6.188 16.438 1 95.25 308 ALA A O 1
ATOM 2443 N N . SER A 1 309 ? 16.609 4.535 15.039 1 95.88 309 SER A N 1
ATOM 2444 C CA . SER A 1 309 ? 15.68 5.41 14.32 1 95.88 309 SER A CA 1
ATOM 2445 C C . SER A 1 309 ? 14.617 5.973 15.25 1 95.88 309 SER A C 1
ATOM 2447 O O . SER A 1 309 ? 14.273 7.156 15.18 1 95.88 309 SER A O 1
ATOM 2449 N N . SER A 1 310 ? 14.055 5.125 16.078 1 92.5 310 SER A N 1
ATOM 2450 C CA . SER A 1 310 ? 13.016 5.535 17.016 1 92.5 310 SER A CA 1
ATOM 2451 C C . SER A 1 310 ? 13.508 6.641 17.938 1 92.5 310 SER A C 1
ATOM 2453 O O . SER A 1 310 ? 12.773 7.59 18.234 1 92.5 310 SER A O 1
ATOM 2455 N N . ALA A 1 311 ? 14.703 6.523 18.375 1 90.62 311 ALA A N 1
ATOM 2456 C CA . ALA A 1 311 ? 15.289 7.539 19.25 1 90.62 311 ALA A CA 1
ATOM 2457 C C . ALA A 1 311 ? 15.438 8.867 18.516 1 90.62 311 ALA A C 1
ATOM 2459 O O . ALA A 1 311 ? 15.164 9.93 19.078 1 90.62 311 ALA A O 1
ATOM 2460 N N . ILE A 1 312 ? 15.773 8.789 17.297 1 91 312 ILE A N 1
ATOM 2461 C CA . ILE A 1 312 ? 16.016 10 16.516 1 91 312 ILE A CA 1
ATOM 2462 C C . ILE A 1 312 ? 14.688 10.672 16.188 1 91 312 ILE A C 1
ATOM 2464 O O . ILE A 1 312 ? 14.57 11.898 16.266 1 91 312 ILE A O 1
ATOM 2468 N N . VAL A 1 313 ? 13.742 9.953 15.852 1 91 313 VAL A N 1
ATOM 2469 C CA . VAL A 1 313 ? 12.477 10.477 15.344 1 91 313 VAL A CA 1
ATOM 2470 C C . VAL A 1 313 ? 11.625 10.977 16.516 1 91 313 VAL A C 1
ATOM 2472 O O . VAL A 1 313 ? 11.023 12.055 16.422 1 91 313 VAL A O 1
ATOM 2475 N N . PHE A 1 314 ? 11.602 10.336 17.656 1 88.5 314 PHE A N 1
ATOM 2476 C CA . PHE A 1 314 ? 10.523 10.555 18.609 1 88.5 314 PHE A CA 1
ATOM 2477 C C . PHE A 1 314 ? 11.031 11.258 19.844 1 88.5 314 PHE A C 1
ATOM 2479 O O . PHE A 1 314 ? 10.242 11.711 20.688 1 88.5 314 PHE A O 1
ATOM 2486 N N . LEU A 1 315 ? 12.32 11.531 19.953 1 82.56 315 LEU A N 1
ATOM 2487 C CA . LEU A 1 315 ? 12.828 12.078 21.203 1 82.56 315 LEU A CA 1
ATOM 2488 C C . LEU A 1 315 ? 12.922 13.602 21.141 1 82.56 315 LEU A C 1
ATOM 2490 O O . LEU A 1 315 ? 12.82 14.281 22.156 1 82.56 315 LEU A O 1
ATOM 2494 N N . PRO A 1 316 ? 13.18 14.047 19.906 1 76.75 316 PRO A N 1
ATOM 2495 C CA . PRO A 1 316 ? 13.305 15.508 19.891 1 76.75 316 PRO A CA 1
ATOM 2496 C C . PRO A 1 316 ? 12.07 16.219 20.438 1 76.75 316 PRO A C 1
ATOM 2498 O O . PRO A 1 316 ? 10.938 15.789 20.172 1 76.75 316 PRO A O 1
ATOM 2501 N N . GLY A 1 317 ? 12.367 17.266 21.188 1 75.62 317 GLY A N 1
ATOM 2502 C CA . GLY A 1 317 ? 11.289 18.062 21.734 1 75.62 317 GLY A CA 1
ATOM 2503 C C . GLY A 1 317 ? 10.93 17.688 23.172 1 75.62 317 GLY A C 1
ATOM 2504 O O . GLY A 1 317 ? 10.211 18.438 23.844 1 75.62 317 GLY A O 1
ATOM 2505 N N . HIS A 1 318 ? 11.398 16.562 23.641 1 79.38 318 HIS A N 1
ATOM 2506 C CA . HIS A 1 318 ? 11.125 16.141 25 1 79.38 318 HIS A CA 1
ATOM 2507 C C . HIS A 1 318 ? 12.141 16.719 25.984 1 79.38 318 HIS A C 1
ATOM 2509 O O . HIS A 1 318 ? 13.148 17.297 25.562 1 79.38 318 HIS A O 1
ATOM 2515 N N . SER A 1 319 ? 11.82 16.625 27.203 1 81.25 319 SER A N 1
ATOM 2516 C CA . SER A 1 319 ? 12.734 17.094 28.25 1 81.25 319 SER A CA 1
ATOM 2517 C C . SER A 1 319 ? 14.039 16.312 28.234 1 81.25 319 SER A C 1
ATOM 2519 O O . SER A 1 319 ? 14.062 15.148 27.828 1 81.25 319 SER A O 1
ATOM 2521 N N . PRO A 1 320 ? 15.086 16.984 28.547 1 87.44 320 PRO A N 1
ATOM 2522 C CA . PRO A 1 320 ? 16.375 16.297 28.578 1 87.44 320 PRO A CA 1
ATOM 2523 C C . PRO A 1 320 ? 16.359 15.039 29.438 1 87.44 320 PRO A C 1
ATOM 2525 O O . PRO A 1 320 ? 16.984 14.039 29.078 1 87.44 320 PRO A O 1
ATOM 2528 N N . ALA A 1 321 ? 15.703 15.109 30.5 1 85.94 321 ALA A N 1
ATOM 2529 C CA . ALA A 1 321 ? 15.594 13.93 31.359 1 85.94 321 ALA A CA 1
ATOM 2530 C C . ALA A 1 321 ? 14.891 12.781 30.641 1 85.94 321 ALA A C 1
ATOM 2532 O O . ALA A 1 321 ? 15.32 11.633 30.734 1 85.94 321 ALA A O 1
ATOM 2533 N N . HIS A 1 322 ? 13.891 13.086 29.953 1 83.25 322 HIS A N 1
ATOM 2534 C CA . HIS A 1 322 ? 13.156 12.086 29.188 1 83.25 322 HIS A CA 1
ATOM 2535 C C . HIS A 1 322 ? 14 11.531 28.047 1 83.25 322 HIS A C 1
ATOM 2537 O O . HIS A 1 322 ? 14 10.32 27.797 1 83.25 322 HIS A O 1
ATOM 2543 N N . VAL A 1 323 ? 14.688 12.422 27.422 1 88.12 323 VAL A N 1
ATOM 2544 C CA . VAL A 1 323 ? 15.555 12.023 26.328 1 88.12 323 VAL A CA 1
ATOM 2545 C C . VAL A 1 323 ? 16.641 11.086 26.844 1 88.12 323 VAL A C 1
ATOM 2547 O O . VAL A 1 323 ? 16.891 10.031 26.25 1 88.12 323 VAL A O 1
ATOM 2550 N N . ARG A 1 324 ? 17.219 11.453 27.922 1 89.69 324 ARG A N 1
ATOM 2551 C CA . ARG A 1 324 ? 18.281 10.633 28.5 1 89.69 324 ARG A CA 1
ATOM 2552 C C . ARG A 1 324 ? 17.75 9.258 28.891 1 89.69 324 ARG A C 1
ATOM 2554 O O . ARG A 1 324 ? 18.375 8.234 28.578 1 89.69 324 ARG A O 1
ATOM 2561 N N . ARG A 1 325 ? 16.656 9.227 29.562 1 86.56 325 ARG A N 1
ATOM 2562 C CA . ARG A 1 325 ? 16.062 7.965 29.984 1 86.56 325 ARG A CA 1
ATOM 2563 C C . ARG A 1 325 ? 15.727 7.09 28.781 1 86.56 325 ARG A C 1
ATOM 2565 O O . ARG A 1 325 ? 15.953 5.879 28.797 1 86.56 325 ARG A O 1
ATOM 2572 N N . SER A 1 326 ? 15.156 7.723 27.797 1 87.75 326 SER A N 1
ATOM 2573 C CA . SER A 1 326 ? 14.773 6.984 26.594 1 87.75 326 SER A CA 1
ATOM 2574 C C . SER A 1 326 ? 16 6.461 25.844 1 87.75 326 SER A C 1
ATOM 2576 O O . SER A 1 326 ? 15.984 5.344 25.328 1 87.75 326 SER A O 1
ATOM 2578 N N . LEU A 1 327 ? 17 7.258 25.812 1 91.81 327 LEU A N 1
ATOM 2579 C CA . LEU A 1 327 ? 18.234 6.836 25.156 1 91.81 327 LEU A CA 1
ATOM 2580 C C . LEU A 1 327 ? 18.875 5.684 25.906 1 91.81 327 LEU A C 1
ATOM 2582 O O . LEU A 1 327 ? 19.391 4.742 25.297 1 91.81 327 LEU A O 1
ATOM 2586 N N . LEU A 1 328 ? 18.859 5.789 27.203 1 92.5 328 LEU A N 1
ATOM 2587 C CA . LEU A 1 328 ? 19.422 4.715 28.031 1 92.5 328 LEU A CA 1
ATOM 2588 C C . LEU A 1 328 ? 18.625 3.428 27.844 1 92.5 328 LEU A C 1
ATOM 2590 O O . LEU A 1 328 ? 19.203 2.342 27.75 1 92.5 328 LEU A O 1
ATOM 2594 N N . ARG A 1 329 ? 17.391 3.535 27.859 1 90.62 329 ARG A N 1
ATOM 2595 C CA . ARG A 1 329 ? 16.531 2.377 27.625 1 90.62 329 ARG A CA 1
ATOM 2596 C C . ARG A 1 329 ? 16.812 1.76 26.266 1 90.62 329 ARG A C 1
ATOM 2598 O O . ARG A 1 329 ? 16.969 0.542 26.141 1 90.62 329 ARG A O 1
ATOM 2605 N N . THR A 1 330 ? 16.859 2.592 25.266 1 93.31 330 THR A N 1
ATOM 2606 C CA . THR A 1 330 ? 17.141 2.117 23.906 1 93.31 330 THR A CA 1
ATOM 2607 C C . THR A 1 330 ? 18.5 1.422 23.859 1 93.31 330 THR A C 1
ATOM 2609 O O . THR A 1 330 ? 18.625 0.345 23.266 1 93.31 330 THR A O 1
ATOM 2612 N N . ALA A 1 331 ? 19.438 2.039 24.484 1 95.19 331 ALA A N 1
ATOM 2613 C CA . ALA A 1 331 ? 20.781 1.454 24.531 1 95.19 331 ALA A CA 1
ATOM 2614 C C . ALA A 1 331 ? 20.766 0.106 25.234 1 95.19 331 ALA A C 1
ATOM 2616 O O . ALA A 1 331 ? 21.438 -0.832 24.828 1 95.19 331 ALA A O 1
ATOM 2617 N N . ALA A 1 332 ? 20.047 0.046 26.312 1 95.62 332 ALA A N 1
ATOM 2618 C CA . ALA A 1 332 ? 19.938 -1.201 27.062 1 95.62 332 ALA A CA 1
ATOM 2619 C C . ALA A 1 332 ? 19.328 -2.309 26.203 1 95.62 332 ALA A C 1
ATOM 2621 O O . ALA A 1 332 ? 19.812 -3.441 26.219 1 95.62 332 ALA A O 1
ATOM 2622 N N . PHE A 1 333 ? 18.312 -2.029 25.484 1 96.06 333 PHE A N 1
ATOM 2623 C CA . PHE A 1 333 ? 17.672 -3.023 24.641 1 96.06 333 PHE A CA 1
ATOM 2624 C C . PHE A 1 333 ? 18.609 -3.477 23.516 1 96.06 333 PHE A C 1
ATOM 2626 O O . PHE A 1 333 ? 18.641 -4.66 23.188 1 96.06 333 PHE A O 1
ATOM 2633 N N . VAL A 1 334 ? 19.297 -2.521 22.922 1 97.31 334 VAL A N 1
ATOM 2634 C CA . VAL A 1 334 ? 20.234 -2.855 21.859 1 97.31 334 VAL A CA 1
ATOM 2635 C C . VAL A 1 334 ? 21.359 -3.717 22.406 1 97.31 334 VAL A C 1
ATOM 2637 O O . VAL A 1 334 ? 21.812 -4.664 21.75 1 97.31 334 VAL A O 1
ATOM 2640 N N . LEU A 1 335 ? 21.828 -3.359 23.609 1 97.31 335 LEU A N 1
ATOM 2641 C CA . LEU A 1 335 ? 22.875 -4.145 24.25 1 97.31 335 LEU A CA 1
ATOM 2642 C C . LEU A 1 335 ? 22.391 -5.559 24.547 1 97.31 335 LEU A C 1
ATOM 2644 O O . LEU A 1 335 ? 23.125 -6.527 24.312 1 97.31 335 LEU A O 1
ATOM 2648 N N . VAL A 1 336 ? 21.219 -5.664 25.094 1 97.06 336 VAL A N 1
ATOM 2649 C CA . VAL A 1 336 ? 20.625 -6.98 25.359 1 97.06 336 VAL A CA 1
ATOM 2650 C C . VAL A 1 336 ? 20.547 -7.773 24.047 1 97.06 336 VAL A C 1
ATOM 2652 O O . VAL A 1 336 ? 20.875 -8.961 24.016 1 97.06 336 VAL A O 1
ATOM 2655 N N . ALA A 1 337 ? 20.094 -7.141 23 1 97.56 337 ALA A N 1
ATOM 2656 C CA . ALA A 1 337 ? 20 -7.793 21.703 1 97.56 337 ALA A CA 1
ATOM 2657 C C . ALA A 1 337 ? 21.375 -8.25 21.219 1 97.56 337 ALA A C 1
ATOM 2659 O O . ALA A 1 337 ? 21.516 -9.367 20.719 1 97.56 337 ALA A O 1
ATOM 2660 N N . ALA A 1 338 ? 22.375 -7.387 21.344 1 97.31 338 ALA A N 1
ATOM 2661 C CA . ALA A 1 338 ? 23.719 -7.645 20.859 1 97.31 338 ALA A CA 1
ATOM 2662 C C . ALA A 1 338 ? 24.359 -8.82 21.609 1 97.31 338 ALA A C 1
ATOM 2664 O O . ALA A 1 338 ? 25.156 -9.562 21.031 1 97.31 338 ALA A O 1
ATOM 2665 N N . VAL A 1 339 ? 23.953 -9 22.812 1 96.88 339 VAL A N 1
ATOM 2666 C CA . VAL A 1 339 ? 24.516 -10.07 23.625 1 96.88 339 VAL A CA 1
ATOM 2667 C C . VAL A 1 339 ? 23.688 -11.344 23.469 1 96.88 339 VAL A C 1
ATOM 2669 O O . VAL A 1 339 ? 24.234 -12.43 23.266 1 96.88 339 VAL A O 1
ATOM 2672 N N . ALA A 1 340 ? 22.406 -11.266 23.5 1 97 340 ALA A N 1
ATOM 2673 C CA . ALA A 1 340 ? 21.516 -12.414 23.578 1 97 340 ALA A CA 1
ATOM 2674 C C . ALA A 1 340 ? 21.391 -13.109 22.234 1 97 340 ALA A C 1
ATOM 2676 O O . ALA A 1 340 ? 21.438 -14.336 22.141 1 97 340 ALA A O 1
ATOM 2677 N N . LEU A 1 341 ? 21.234 -12.383 21.125 1 97.06 341 LEU A N 1
ATOM 2678 C CA . LEU A 1 341 ? 20.875 -12.961 19.844 1 97.06 341 LEU A CA 1
ATOM 2679 C C . LEU A 1 341 ? 21.984 -13.859 19.312 1 97.06 341 LEU A C 1
ATOM 2681 O O . LEU A 1 341 ? 21.734 -15 18.922 1 97.06 341 LEU A O 1
ATOM 2685 N N . PRO A 1 342 ? 23.266 -13.406 19.391 1 95.12 342 PRO A N 1
ATOM 2686 C CA . PRO A 1 342 ? 24.328 -14.242 18.828 1 95.12 342 PRO A CA 1
ATOM 2687 C C . PRO A 1 342 ? 24.578 -15.5 19.672 1 95.12 342 PRO A C 1
ATOM 2689 O O . PRO A 1 342 ? 25.219 -16.438 19.188 1 95.12 342 PRO A O 1
ATOM 2692 N N . LEU A 1 343 ? 24.078 -15.578 20.859 1 96.06 343 LEU A N 1
ATOM 2693 C CA . LEU A 1 343 ? 24.359 -16.688 21.766 1 96.06 343 LEU A CA 1
ATOM 2694 C C . LEU A 1 343 ? 23.312 -17.781 21.625 1 96.06 343 LEU A C 1
ATOM 2696 O O . LEU A 1 343 ? 23.484 -18.891 22.156 1 96.06 343 LEU A O 1
ATOM 2700 N N . LEU A 1 344 ? 22.266 -17.516 20.938 1 96.69 344 LEU A N 1
ATOM 2701 C CA . LEU A 1 344 ? 21.172 -18.484 20.812 1 96.69 344 LEU A CA 1
ATOM 2702 C C . LEU A 1 344 ? 21.547 -19.594 19.844 1 96.69 344 LEU A C 1
ATOM 2704 O O . LEU A 1 344 ? 22.203 -19.359 18.828 1 96.69 344 LEU A O 1
ATOM 2708 N N . PRO A 1 345 ? 21.078 -20.781 20.109 1 95.19 345 PRO A N 1
ATOM 2709 C CA . PRO A 1 345 ? 21.594 -21.969 19.422 1 95.19 345 PRO A CA 1
ATOM 2710 C C . PRO A 1 345 ? 20.859 -22.25 18.125 1 95.19 345 PRO A C 1
ATOM 2712 O O . PRO A 1 345 ? 21.312 -23.062 17.312 1 95.19 345 PRO A O 1
ATOM 2715 N N . SER A 1 346 ? 19.688 -21.734 17.938 1 95.81 346 SER A N 1
ATOM 2716 C CA . SER A 1 346 ? 18.922 -22.078 16.734 1 95.81 346 SER A CA 1
ATOM 2717 C C . SER A 1 346 ? 18.266 -20.828 16.141 1 95.81 346 SER A C 1
ATOM 2719 O O . SER A 1 346 ? 18.078 -19.828 16.828 1 95.81 346 SER A O 1
ATOM 2721 N N . THR A 1 347 ? 17.969 -20.906 14.875 1 94.81 347 THR A N 1
ATOM 2722 C CA . THR A 1 347 ? 17.281 -19.828 14.156 1 94.81 347 THR A CA 1
ATOM 2723 C C . THR A 1 347 ? 15.938 -19.516 14.797 1 94.81 347 THR A C 1
ATOM 2725 O O . THR A 1 347 ? 15.57 -18.344 14.938 1 94.81 347 THR A O 1
ATOM 2728 N N . ASP A 1 348 ? 15.25 -20.531 15.227 1 94.56 348 ASP A N 1
ATOM 2729 C CA . ASP A 1 348 ? 13.938 -20.344 15.852 1 94.56 348 ASP A CA 1
ATOM 2730 C C . ASP A 1 348 ? 14.055 -19.578 17.156 1 94.56 348 ASP A C 1
ATOM 2732 O O . ASP A 1 348 ? 13.234 -18.703 17.453 1 94.56 348 ASP A O 1
ATOM 2736 N N . ALA A 1 349 ? 15.039 -19.938 17.844 1 97 349 ALA A N 1
ATOM 2737 C CA . ALA A 1 349 ? 15.258 -19.234 19.109 1 97 349 ALA A CA 1
ATOM 2738 C C . ALA A 1 349 ? 15.578 -17.766 18.891 1 97 349 ALA A C 1
ATOM 2740 O O . ALA A 1 349 ? 15.086 -16.891 19.609 1 97 349 ALA A O 1
ATOM 2741 N N . VAL A 1 350 ? 16.406 -17.484 17.922 1 97.88 350 VAL A N 1
ATOM 2742 C CA . VAL A 1 350 ? 16.75 -16.109 17.562 1 97.88 350 VAL A CA 1
ATOM 2743 C C . VAL A 1 350 ? 15.492 -15.359 17.141 1 97.88 350 VAL A C 1
ATOM 2745 O O . VAL A 1 350 ? 15.266 -14.219 17.578 1 97.88 350 VAL A O 1
ATOM 2748 N N . TYR A 1 351 ? 14.766 -16.047 16.375 1 96.81 351 TYR A N 1
ATOM 2749 C CA . TYR A 1 351 ? 13.555 -15.453 15.82 1 96.81 351 TYR A CA 1
ATOM 2750 C C . TYR A 1 351 ? 12.57 -15.102 16.938 1 96.81 351 TYR A C 1
ATOM 2752 O O . TYR A 1 351 ? 12.016 -14 16.953 1 96.81 351 TYR A O 1
ATOM 2760 N N . VAL A 1 352 ? 12.336 -15.914 17.922 1 97.44 352 VAL A N 1
ATOM 2761 C CA . VAL A 1 352 ? 11.445 -15.703 19.062 1 97.44 352 VAL A CA 1
ATOM 2762 C C . VAL A 1 352 ? 11.984 -14.578 19.938 1 97.44 352 VAL A C 1
ATOM 2764 O O . VAL A 1 352 ? 11.219 -13.727 20.406 1 97.44 352 VAL A O 1
ATOM 2767 N N . MET A 1 353 ? 13.281 -14.617 20.125 1 98 353 MET A N 1
ATOM 2768 C CA . MET A 1 353 ? 13.906 -13.578 20.938 1 98 353 MET A CA 1
ATOM 2769 C C . MET A 1 353 ? 13.742 -12.211 20.281 1 98 353 MET A C 1
ATOM 2771 O O . MET A 1 353 ? 13.531 -11.211 20.969 1 98 353 MET A O 1
ATOM 2775 N N . LEU A 1 354 ? 13.891 -12.156 18.984 1 98.38 354 LEU A N 1
ATOM 2776 C CA . LEU A 1 354 ? 13.688 -10.898 18.281 1 98.38 354 LEU A CA 1
ATOM 2777 C C . LEU A 1 354 ? 12.281 -10.359 18.5 1 98.38 354 LEU A C 1
ATOM 2779 O O . LEU A 1 354 ? 12.102 -9.164 18.75 1 98.38 354 LEU A O 1
ATOM 2783 N N . LEU A 1 355 ? 11.281 -11.242 18.406 1 98.38 355 LEU A N 1
ATOM 2784 C CA . LEU A 1 355 ? 9.906 -10.852 18.703 1 98.38 355 LEU A CA 1
ATOM 2785 C C . LEU A 1 355 ? 9.781 -10.305 20.125 1 98.38 355 LEU A C 1
ATOM 2787 O O . LEU A 1 355 ? 9.156 -9.266 20.344 1 98.38 355 LEU A O 1
ATOM 2791 N N . ALA A 1 356 ? 10.359 -11.016 21.016 1 98.19 356 ALA A N 1
ATOM 2792 C CA . ALA A 1 356 ? 10.32 -10.586 22.406 1 98.19 356 ALA A CA 1
ATOM 2793 C C . ALA A 1 356 ? 10.938 -9.195 22.578 1 98.19 356 ALA A C 1
ATOM 2795 O O . ALA A 1 356 ? 10.43 -8.375 23.344 1 98.19 356 ALA A O 1
ATOM 2796 N N . LEU A 1 357 ? 12.047 -8.984 21.891 1 98 357 LEU A N 1
ATOM 2797 C CA . LEU A 1 357 ? 12.734 -7.699 21.969 1 98 357 LEU A CA 1
ATOM 2798 C C . LEU A 1 357 ? 11.852 -6.574 21.438 1 98 357 LEU A C 1
ATOM 2800 O O . LEU A 1 357 ? 11.68 -5.543 22.094 1 98 357 LEU A O 1
ATOM 2804 N N . PHE A 1 358 ? 11.281 -6.75 20.234 1 98.06 358 PHE A N 1
ATOM 2805 C CA . PHE A 1 358 ? 10.414 -5.727 19.672 1 98.06 358 PHE A CA 1
ATOM 2806 C C . PHE A 1 358 ? 9.195 -5.492 20.547 1 98.06 358 PHE A C 1
ATOM 2808 O O . PHE A 1 358 ? 8.789 -4.348 20.766 1 98.06 358 PHE A O 1
ATOM 2815 N N . ALA A 1 359 ? 8.578 -6.555 21.062 1 97.38 359 ALA A N 1
ATOM 2816 C CA . ALA A 1 359 ? 7.398 -6.445 21.922 1 97.38 359 ALA A CA 1
ATOM 2817 C C . ALA A 1 359 ? 7.73 -5.719 23.219 1 97.38 359 ALA A C 1
ATOM 2819 O O . ALA A 1 359 ? 6.996 -4.828 23.656 1 97.38 359 ALA A O 1
ATOM 2820 N N . ALA A 1 360 ? 8.82 -6.121 23.812 1 96.69 360 ALA A N 1
ATOM 2821 C CA . ALA A 1 360 ? 9.242 -5.492 25.062 1 96.69 360 ALA A CA 1
ATOM 2822 C C . ALA A 1 360 ? 9.578 -4.02 24.859 1 96.69 360 ALA A C 1
ATOM 2824 O O . ALA A 1 360 ? 9.266 -3.178 25.703 1 96.69 360 ALA A O 1
ATOM 2825 N N . TYR A 1 361 ? 10.258 -3.773 23.766 1 94.81 361 TYR A N 1
ATOM 2826 C CA . TYR A 1 361 ? 10.586 -2.389 23.438 1 94.81 361 TYR A CA 1
ATOM 2827 C C . TYR A 1 361 ? 9.328 -1.549 23.281 1 94.81 361 TYR A C 1
ATOM 2829 O O . TYR A 1 361 ? 9.258 -0.422 23.781 1 94.81 361 TYR A O 1
ATOM 2837 N N . ALA A 1 362 ? 8.344 -2.064 22.641 1 93 362 ALA A N 1
ATOM 2838 C CA . ALA A 1 362 ? 7.066 -1.38 22.453 1 93 362 ALA A CA 1
ATOM 2839 C C . ALA A 1 362 ? 6.355 -1.167 23.781 1 93 362 ALA A C 1
ATOM 2841 O O . ALA A 1 362 ? 5.824 -0.085 24.047 1 93 362 ALA A O 1
ATOM 2842 N N . LEU A 1 363 ? 6.328 -2.143 24.625 1 90.88 36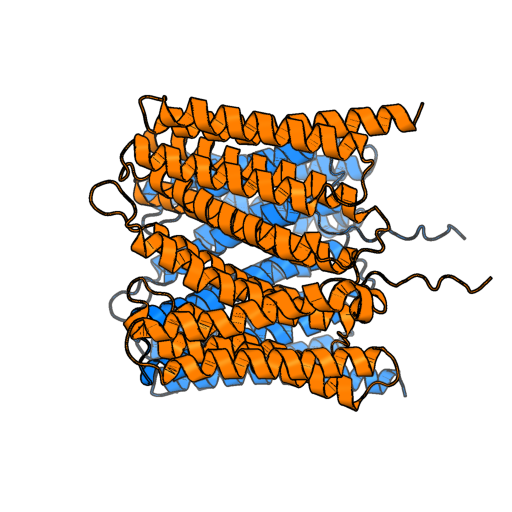3 LEU A N 1
ATOM 2843 C CA . LEU A 1 363 ? 5.652 -2.07 25.922 1 90.88 363 LEU A CA 1
ATOM 2844 C C . LEU A 1 363 ? 6.348 -1.073 26.844 1 90.88 363 LEU A C 1
ATOM 2846 O O . LEU A 1 363 ? 5.688 -0.339 27.578 1 90.88 363 LEU A O 1
ATOM 2850 N N . ALA A 1 364 ? 7.625 -1.111 26.828 1 88.19 364 ALA A N 1
ATOM 2851 C CA . ALA A 1 364 ? 8.398 -0.208 27.672 1 88.19 364 ALA A CA 1
ATOM 2852 C C . ALA A 1 364 ? 8.102 1.25 27.344 1 88.19 364 ALA A C 1
ATOM 2854 O O . ALA A 1 364 ? 7.977 2.088 28.234 1 88.19 364 ALA A O 1
ATOM 2855 N N . GLU A 1 365 ? 8.016 1.492 26.109 1 79.31 365 GLU A N 1
ATOM 2856 C CA . GLU A 1 365 ? 7.73 2.861 25.688 1 79.31 365 GLU A CA 1
ATOM 2857 C C . GLU A 1 365 ? 6.316 3.279 26.078 1 79.31 365 GLU A C 1
ATOM 2859 O O . GLU A 1 365 ? 6.086 4.426 26.453 1 79.31 365 GLU A O 1
ATOM 2864 N N . GLY A 1 366 ? 5.363 2.412 25.891 1 74.5 366 GLY A N 1
ATOM 2865 C CA . GLY A 1 366 ? 3.992 2.697 26.297 1 74.5 366 GLY A CA 1
ATOM 2866 C C . GLY A 1 366 ? 3.84 2.938 27.781 1 74.5 366 GLY A C 1
ATOM 2867 O O . GLY A 1 366 ? 3.09 3.82 28.203 1 74.5 366 GLY A O 1
ATOM 2868 N N . VAL A 1 367 ? 4.535 2.158 28.484 1 66.81 367 VAL A N 1
ATOM 2869 C CA . VAL A 1 367 ? 4.488 2.277 29.938 1 66.81 367 VAL A CA 1
ATOM 2870 C C . VAL A 1 367 ? 5.051 3.629 30.375 1 66.81 367 VAL A C 1
ATOM 2872 O O . VAL A 1 367 ? 4.469 4.316 31.203 1 66.81 367 VAL A O 1
ATOM 2875 N N . VAL A 1 368 ? 6.031 4.02 29.75 1 65.88 368 VAL A N 1
ATOM 2876 C CA . VAL A 1 368 ? 6.672 5.285 30.094 1 65.88 368 VAL A CA 1
ATOM 2877 C C . VAL A 1 368 ? 5.738 6.445 29.75 1 65.88 368 VAL A C 1
ATOM 2879 O O . VAL A 1 368 ? 5.609 7.395 30.531 1 65.88 368 VAL A O 1
ATOM 2882 N N . ARG A 1 369 ? 5.016 6.336 28.766 1 68.62 369 ARG A N 1
ATOM 2883 C CA . ARG A 1 369 ? 4.117 7.398 28.312 1 68.62 369 ARG A CA 1
ATOM 2884 C C . ARG A 1 369 ? 2.889 7.484 29.219 1 68.62 369 ARG A C 1
ATOM 2886 O O . ARG A 1 369 ? 2.414 8.578 29.531 1 68.62 369 ARG A O 1
ATOM 2893 N N . ARG A 1 370 ? 2.361 6.395 29.547 1 66.19 370 ARG A N 1
ATOM 2894 C CA . ARG A 1 370 ? 1.215 6.371 30.453 1 66.19 370 ARG A CA 1
ATOM 2895 C C . ARG A 1 370 ? 1.57 6.984 31.797 1 66.19 370 ARG A C 1
ATOM 2897 O O . ARG A 1 370 ? 0.763 7.699 32.406 1 66.19 370 ARG A O 1
ATOM 2904 N N . ARG A 1 371 ? 2.674 6.664 32.219 1 59.5 371 ARG A N 1
ATOM 2905 C CA . ARG A 1 371 ? 3.113 7.195 33.5 1 59.5 371 ARG A CA 1
ATOM 2906 C C . ARG A 1 371 ? 3.236 8.711 33.438 1 59.5 371 ARG A C 1
ATOM 2908 O O . ARG A 1 371 ? 2.861 9.406 34.406 1 59.5 371 ARG A O 1
ATOM 2915 N N . LYS A 1 372 ? 3.57 9.172 32.344 1 61.66 372 LYS A N 1
ATOM 2916 C CA . LYS A 1 372 ? 3.721 10.617 32.188 1 61.66 372 LYS A CA 1
ATOM 2917 C C . LYS A 1 372 ? 2.361 11.305 32.125 1 61.66 372 LYS A C 1
ATOM 2919 O O . LYS A 1 372 ? 2.178 12.383 32.688 1 61.66 372 LYS A O 1
ATOM 2924 N N . SER A 1 373 ? 1.57 10.703 31.359 1 62.06 373 SER A N 1
ATOM 2925 C CA . SER A 1 373 ? 0.229 11.273 31.297 1 62.06 373 SER A CA 1
ATOM 2926 C C . SER A 1 373 ? -0.424 11.305 32.688 1 62.06 373 SER A C 1
ATOM 2928 O O . SER A 1 373 ? -1.107 12.273 33.031 1 62.06 373 SER A O 1
ATOM 2930 N N . ALA A 1 374 ? -0.224 10.234 33.406 1 61 374 ALA A N 1
ATOM 2931 C CA . ALA A 1 374 ? -0.758 10.148 34.781 1 61 374 ALA A CA 1
ATOM 2932 C C . ALA A 1 374 ? -0.111 11.188 35.688 1 61 374 ALA A C 1
ATOM 2934 O O . ALA A 1 374 ? -0.791 11.82 36.5 1 61 374 ALA A O 1
ATOM 2935 N N . ALA A 1 375 ? 1.081 11.445 35.5 1 59.69 375 ALA A N 1
ATOM 2936 C CA . ALA A 1 375 ? 1.821 12.414 36.312 1 59.69 375 ALA A CA 1
ATOM 2937 C C . ALA A 1 375 ? 1.378 13.844 36 1 59.69 375 ALA A C 1
ATOM 2939 O O . ALA A 1 375 ? 1.271 14.68 36.906 1 59.69 375 ALA A O 1
ATOM 2940 N N . ARG A 1 376 ? 1.048 14.164 34.75 1 59.41 376 ARG A N 1
ATOM 2941 C CA . ARG A 1 376 ? 0.549 15.469 34.344 1 59.41 376 ARG A CA 1
ATOM 2942 C C . ARG A 1 376 ? -0.863 15.703 34.875 1 59.41 376 ARG A C 1
ATOM 2944 O O . ARG A 1 376 ? -1.25 16.844 35.125 1 59.41 376 ARG A O 1
ATOM 2951 N N . ALA A 1 377 ? -1.695 14.805 34.906 1 62.59 377 ALA A N 1
ATOM 2952 C CA . ALA A 1 377 ? -3.068 14.898 35.406 1 62.59 377 ALA A CA 1
ATOM 2953 C C . ALA A 1 377 ? -3.098 14.992 36.906 1 62.59 377 ALA A C 1
ATOM 2955 O O . ALA A 1 377 ? -4.074 15.477 37.5 1 62.59 377 ALA A O 1
ATOM 2956 N N . ALA A 1 378 ? -2.125 14.688 37.594 1 56.5 378 ALA A N 1
ATOM 2957 C CA . ALA A 1 378 ? -2.062 14.859 39.062 1 56.5 378 ALA A CA 1
ATOM 2958 C C . ALA A 1 378 ? -1.461 16.219 39.406 1 56.5 378 ALA A C 1
ATOM 2960 O O . ALA A 1 378 ? -1.926 16.875 40.344 1 56.5 378 ALA A O 1
ATOM 2961 N N . MET B 1 1 ? -33.344 25.094 17.859 1 25.05 1 MET B N 1
ATOM 2962 C CA . MET B 1 1 ? -32.25 25.188 16.875 1 25.05 1 MET B CA 1
ATOM 2963 C C . MET B 1 1 ? -31.094 24.297 17.281 1 25.05 1 MET B C 1
ATOM 2965 O O . MET B 1 1 ? -30.297 24.656 18.156 1 25.05 1 MET B O 1
ATOM 2969 N N . ALA B 1 2 ? -31.297 23.047 17.531 1 32.78 2 ALA B N 1
ATOM 2970 C CA . ALA B 1 2 ? -30.344 22.031 17.984 1 32.78 2 ALA B CA 1
ATOM 2971 C C . ALA B 1 2 ? -29.047 22.109 17.188 1 32.78 2 ALA B C 1
ATOM 2973 O O . ALA B 1 2 ? -29.062 22.297 15.977 1 32.78 2 ALA B O 1
ATOM 2974 N N . SER B 1 3 ? -28.062 22.797 17.797 1 29.88 3 SER B N 1
ATOM 2975 C CA . SER B 1 3 ? -26.703 22.875 17.281 1 29.88 3 SER B CA 1
ATOM 2976 C C . SER B 1 3 ? -26.328 21.609 16.516 1 29.88 3 SER B C 1
ATOM 2978 O O . SER B 1 3 ? -26.453 20.5 17.031 1 29.88 3 SER B O 1
ATOM 2980 N N . ILE B 1 4 ? -26.703 21.531 15.242 1 32.12 4 ILE B N 1
ATOM 2981 C CA . ILE B 1 4 ? -26.156 20.5 14.367 1 32.12 4 ILE B CA 1
ATOM 2982 C C . ILE B 1 4 ? -24.719 20.172 14.781 1 32.12 4 ILE B C 1
ATOM 2984 O O . ILE B 1 4 ? -23.828 21 14.641 1 32.12 4 ILE B O 1
ATOM 2988 N N . SER B 1 5 ? -24.453 19.625 15.953 1 33.41 5 SER B N 1
ATOM 2989 C CA . SER B 1 5 ? -23.172 19.109 16.438 1 33.41 5 SER B CA 1
ATOM 2990 C C . SER B 1 5 ? -22.266 18.719 15.281 1 33.41 5 SER B C 1
ATOM 2992 O O . SER B 1 5 ? -22.719 18.109 14.305 1 33.41 5 SER B O 1
ATOM 2994 N N . SER B 1 6 ? -21.266 19.5 14.844 1 36.59 6 SER B N 1
ATOM 2995 C CA . SER B 1 6 ? -20.141 19.281 13.938 1 36.59 6 SER B CA 1
ATOM 2996 C C . SER B 1 6 ? -19.797 17.797 13.828 1 36.59 6 SER B C 1
ATOM 2998 O O . SER B 1 6 ? -19.438 17.172 14.828 1 36.59 6 SER B O 1
ATOM 3000 N N . ILE B 1 7 ? -20.594 16.969 13.305 1 40.78 7 ILE B N 1
ATOM 3001 C CA . ILE B 1 7 ? -20.203 15.586 13.031 1 40.78 7 ILE B CA 1
ATOM 3002 C C . ILE B 1 7 ? -18.688 15.523 12.812 1 40.78 7 ILE B C 1
ATOM 3004 O O . ILE B 1 7 ? -18.172 16.047 11.82 1 40.78 7 ILE B O 1
ATOM 3008 N N . ALA B 1 8 ? -17.891 15.641 13.773 1 47.47 8 ALA B N 1
ATOM 3009 C CA . ALA B 1 8 ? -16.438 15.492 13.828 1 47.47 8 ALA B CA 1
ATOM 3010 C C . ALA B 1 8 ? -15.953 14.453 12.828 1 47.47 8 ALA B C 1
ATOM 3012 O O . ALA B 1 8 ? -16.562 13.391 12.68 1 47.47 8 ALA B O 1
ATOM 3013 N N . HIS B 1 9 ? -15.297 14.742 11.641 1 61.09 9 HIS B N 1
ATOM 3014 C CA . HIS B 1 9 ? -14.727 13.961 10.547 1 61.09 9 HIS B CA 1
ATOM 3015 C C . HIS B 1 9 ? -13.922 12.781 11.07 1 61.09 9 HIS B C 1
ATOM 3017 O O . HIS B 1 9 ? -12.883 12.961 11.711 1 61.09 9 HIS B O 1
ATOM 3023 N N . LYS B 1 10 ? -14.766 11.641 11.203 1 73 10 LYS B N 1
ATOM 3024 C CA . LYS B 1 10 ? -14.078 10.398 11.547 1 73 10 LYS B CA 1
ATOM 3025 C C . LYS B 1 10 ? -12.961 10.102 10.555 1 73 10 LYS B C 1
ATOM 3027 O O . LYS B 1 10 ? -13.219 9.805 9.383 1 73 10 LYS B O 1
ATOM 3032 N N . LYS B 1 11 ? -11.68 10.328 10.945 1 83.06 11 LYS B N 1
ATOM 3033 C CA . LYS B 1 11 ? -10.508 10.07 10.102 1 83.06 11 LYS B CA 1
ATOM 3034 C C . LYS B 1 11 ? -10.094 8.609 10.164 1 83.06 11 LYS B C 1
ATOM 3036 O O . LYS B 1 11 ? -10.266 7.953 11.195 1 83.06 11 LYS B O 1
ATOM 3041 N N . VAL B 1 12 ? -9.648 8.031 9.062 1 91.06 12 VAL B N 1
ATOM 3042 C CA . VAL B 1 12 ? -9.117 6.676 9.008 1 91.06 12 VAL B CA 1
ATOM 3043 C C . VAL B 1 12 ? -7.898 6.555 9.914 1 91.06 12 VAL B C 1
ATOM 3045 O O . VAL B 1 12 ? -6.988 7.387 9.859 1 91.06 12 VAL B O 1
ATOM 3048 N N . THR B 1 13 ? -7.902 5.582 10.758 1 92.56 13 THR B N 1
ATOM 3049 C CA . THR B 1 13 ? -6.82 5.383 11.711 1 92.56 13 THR B CA 1
ATOM 3050 C C . THR B 1 13 ? -5.676 4.598 11.078 1 92.56 13 THR B C 1
ATOM 3052 O O . THR B 1 13 ? -5.844 3.98 10.023 1 92.56 13 THR B O 1
ATOM 3055 N N . TRP B 1 14 ? -4.551 4.621 11.734 1 93.38 14 TRP B N 1
ATOM 3056 C CA . TRP B 1 14 ? -3.381 3.875 11.273 1 93.38 14 TRP B CA 1
ATOM 3057 C C . TRP B 1 14 ? -3.656 2.375 11.273 1 93.38 14 TRP B C 1
ATOM 3059 O O . TRP B 1 14 ? -3.172 1.648 10.398 1 93.38 14 TRP B O 1
ATOM 3069 N N . LEU B 1 15 ? -4.375 1.967 12.258 1 94.12 15 LEU B N 1
ATOM 3070 C CA . LEU B 1 15 ? -4.691 0.546 12.352 1 94.12 15 LEU B CA 1
ATOM 3071 C C . LEU B 1 15 ? -5.617 0.118 11.219 1 94.12 15 LEU B C 1
ATOM 3073 O O . LEU B 1 15 ? -5.453 -0.966 10.656 1 94.12 15 LEU B O 1
ATOM 3077 N N . GLU B 1 16 ? -6.594 0.941 10.914 1 94.81 16 GLU B N 1
ATOM 3078 C CA . GLU B 1 16 ? -7.469 0.681 9.773 1 94.81 16 GLU B CA 1
ATOM 3079 C C . GLU B 1 16 ? -6.668 0.587 8.477 1 94.81 16 GLU B C 1
ATOM 3081 O O . GLU B 1 16 ? -6.918 -0.292 7.652 1 94.81 16 GLU B O 1
ATOM 3086 N N . LEU B 1 17 ? -5.75 1.477 8.383 1 94.5 17 LEU B N 1
ATOM 3087 C CA . LEU B 1 17 ? -4.93 1.49 7.176 1 94.5 17 LEU B CA 1
ATOM 3088 C C . LEU B 1 17 ? -4.105 0.212 7.062 1 94.5 17 LEU B C 1
ATOM 3090 O O . LEU B 1 17 ? -4 -0.37 5.98 1 94.5 17 LEU B O 1
ATOM 3094 N N . PHE B 1 18 ? -3.494 -0.176 8.188 1 96.06 18 PHE B N 1
ATOM 3095 C CA . PHE B 1 18 ? -2.703 -1.4 8.203 1 96.06 18 PHE B CA 1
ATOM 3096 C C . PHE B 1 18 ? -3.564 -2.607 7.859 1 96.06 18 PHE B C 1
ATOM 3098 O O . PHE B 1 18 ? -3.166 -3.447 7.047 1 96.06 18 PHE B O 1
ATOM 3105 N N . TYR B 1 19 ? -4.746 -2.637 8.391 1 96.38 19 TYR B N 1
ATOM 3106 C CA . TYR B 1 19 ? -5.738 -3.676 8.148 1 96.38 19 TYR B CA 1
ATOM 3107 C C . TYR B 1 19 ? -6.129 -3.719 6.672 1 96.38 19 TYR B C 1
ATOM 3109 O O . TYR B 1 19 ? -6.145 -4.789 6.059 1 96.38 19 TYR B O 1
ATOM 3117 N N . ASP B 1 20 ? -6.383 -2.629 6.109 1 95.06 20 ASP B N 1
ATOM 3118 C CA . ASP B 1 20 ? -6.809 -2.529 4.719 1 95.06 20 ASP B CA 1
ATOM 3119 C C . ASP B 1 20 ? -5.703 -2.992 3.771 1 95.06 20 ASP B C 1
ATOM 3121 O O . ASP B 1 20 ? -5.98 -3.639 2.758 1 95.06 20 ASP B O 1
ATOM 3125 N N . LEU B 1 21 ? -4.539 -2.635 4.133 1 93.56 21 LEU B N 1
ATOM 3126 C CA . LEU B 1 21 ? -3.393 -2.992 3.301 1 93.56 21 LEU B CA 1
ATOM 3127 C C . LEU B 1 21 ? -3.26 -4.508 3.18 1 93.56 21 LEU B C 1
ATOM 3129 O O . LEU B 1 21 ? -2.969 -5.023 2.1 1 93.56 21 LEU B O 1
ATOM 3133 N N . ILE B 1 22 ? -3.449 -5.203 4.172 1 94.56 22 ILE B N 1
ATOM 3134 C CA . ILE B 1 22 ? -3.322 -6.656 4.18 1 94.56 22 ILE B CA 1
ATOM 3135 C C . ILE B 1 22 ? -4.434 -7.273 3.332 1 94.56 22 ILE B C 1
ATOM 3137 O O . ILE B 1 22 ? -4.18 -8.172 2.527 1 94.56 22 ILE B O 1
ATOM 3141 N N . TYR B 1 23 ? -5.582 -6.758 3.436 1 94.88 23 TYR B N 1
ATOM 3142 C CA . TYR B 1 23 ? -6.715 -7.273 2.67 1 94.88 23 TYR B CA 1
ATOM 3143 C C . TYR B 1 23 ? -6.531 -7.004 1.182 1 94.88 23 TYR B C 1
ATOM 3145 O O . TYR B 1 23 ? -6.824 -7.863 0.349 1 94.88 23 TYR B O 1
ATOM 3153 N N . VAL B 1 24 ? -6.074 -5.852 0.932 1 90.12 24 VAL B N 1
ATOM 3154 C CA . VAL B 1 24 ? -5.93 -5.484 -0.473 1 90.12 24 VAL B CA 1
ATOM 3155 C C . VAL B 1 24 ? -4.805 -6.301 -1.104 1 90.12 24 VAL B C 1
ATOM 3157 O O . VAL B 1 24 ? -4.871 -6.66 -2.281 1 90.12 24 VAL B O 1
ATOM 3160 N N . ALA B 1 25 ? -3.803 -6.613 -0.306 1 90.31 25 ALA B N 1
ATOM 3161 C CA . ALA B 1 25 ? -2.771 -7.523 -0.792 1 90.31 25 ALA B CA 1
ATOM 3162 C C . ALA B 1 25 ? -3.363 -8.891 -1.139 1 90.31 25 ALA B C 1
ATOM 3164 O O . ALA B 1 25 ? -3.008 -9.484 -2.158 1 90.31 25 ALA B O 1
ATOM 3165 N N . ALA B 1 26 ? -4.258 -9.344 -0.291 1 94.44 26 ALA B N 1
ATOM 3166 C CA . ALA B 1 26 ? -4.934 -10.609 -0.553 1 94.44 26 ALA B CA 1
ATOM 3167 C C . ALA B 1 26 ? -5.758 -10.539 -1.836 1 94.44 26 ALA B C 1
ATOM 3169 O O . ALA B 1 26 ? -5.758 -11.477 -2.635 1 94.44 26 ALA B O 1
ATOM 3170 N N . ILE B 1 27 ? -6.371 -9.43 -2.021 1 93.56 27 ILE B N 1
ATOM 3171 C CA . ILE B 1 27 ? -7.176 -9.203 -3.219 1 93.56 27 ILE B CA 1
ATOM 3172 C C . ILE B 1 27 ? -6.273 -9.172 -4.449 1 93.56 27 ILE B C 1
ATOM 3174 O O . ILE B 1 27 ? -6.617 -9.734 -5.492 1 93.56 27 ILE B O 1
ATOM 3178 N N . SER B 1 28 ? -5.145 -8.609 -4.277 1 91.44 28 SER B N 1
ATOM 3179 C CA . SER B 1 28 ? -4.18 -8.562 -5.371 1 91.44 28 SER B CA 1
ATOM 3180 C C . SER B 1 28 ? -3.664 -9.953 -5.719 1 91.44 28 SER B C 1
ATOM 3182 O O . SER B 1 28 ? -3.5 -10.281 -6.895 1 91.44 28 SER B O 1
ATOM 3184 N N . ILE B 1 29 ? -3.383 -10.734 -4.688 1 93.25 29 ILE B N 1
ATOM 3185 C CA . ILE B 1 29 ? -2.939 -12.109 -4.898 1 93.25 29 ILE B CA 1
ATOM 3186 C C . ILE B 1 29 ? -4.012 -12.891 -5.656 1 93.25 29 ILE B C 1
ATOM 3188 O O . ILE B 1 29 ? -3.701 -13.703 -6.527 1 93.25 29 ILE B O 1
ATOM 3192 N N . THR B 1 30 ? -5.238 -12.617 -5.348 1 93.88 30 THR B N 1
ATOM 3193 C CA . THR B 1 30 ? -6.355 -13.273 -6.016 1 93.88 30 THR B CA 1
ATOM 3194 C C . THR B 1 30 ? -6.363 -12.953 -7.508 1 93.88 30 THR B C 1
ATOM 3196 O O . THR B 1 30 ? -6.613 -13.828 -8.336 1 93.88 30 THR B O 1
ATOM 3199 N N . ALA B 1 31 ? -6.051 -11.734 -7.863 1 92.5 31 ALA B N 1
ATOM 3200 C CA . ALA B 1 31 ? -6.035 -11.328 -9.266 1 92.5 31 ALA B CA 1
ATOM 3201 C C . ALA B 1 31 ? -4.961 -12.078 -10.047 1 92.5 31 ALA B C 1
ATOM 3203 O O . ALA B 1 31 ? -5.098 -12.297 -11.25 1 92.5 31 ALA B O 1
ATOM 3204 N N . HIS B 1 32 ? -3.979 -12.562 -9.367 1 91.12 32 HIS B N 1
ATOM 3205 C CA . HIS B 1 32 ? -2.883 -13.273 -10.023 1 91.12 32 HIS B CA 1
ATOM 3206 C C . HIS B 1 32 ? -3.314 -14.664 -10.469 1 91.12 32 HIS B C 1
ATOM 3208 O O . HIS B 1 32 ? -2.633 -15.305 -11.273 1 91.12 32 HIS B O 1
ATOM 3214 N N . VAL B 1 33 ? -4.367 -15.109 -9.922 1 90.25 33 VAL B N 1
ATOM 3215 C CA . VAL B 1 33 ? -4.91 -16.391 -10.352 1 90.25 33 VAL B CA 1
ATOM 3216 C C . VAL B 1 33 ? -5.211 -16.359 -11.852 1 90.25 33 VAL B C 1
ATOM 3218 O O . VAL B 1 33 ? -5.078 -17.375 -12.539 1 90.25 33 VAL B O 1
ATOM 3221 N N . LEU B 1 34 ? -5.457 -15.164 -12.352 1 92 34 LEU B N 1
ATOM 3222 C CA . LEU B 1 34 ? -5.824 -14.984 -13.75 1 92 34 LEU B CA 1
ATOM 3223 C C . LEU B 1 34 ? -4.582 -14.852 -14.625 1 92 34 LEU B C 1
ATOM 3225 O O . LEU B 1 34 ? -4.684 -14.789 -15.852 1 92 34 LEU B O 1
ATOM 3229 N N . SER B 1 35 ? -3.422 -14.844 -14.031 1 90.19 35 SER B N 1
ATOM 3230 C CA . SER B 1 35 ? -2.188 -14.672 -14.789 1 90.19 35 SER B CA 1
ATOM 3231 C C . SER B 1 35 ? -1.7 -16 -15.352 1 90.19 35 SER B C 1
ATOM 3233 O O . SER B 1 35 ? -0.66 -16.062 -16.016 1 90.19 35 SER B O 1
ATOM 3235 N N . HIS B 1 36 ? -2.465 -17.031 -15.125 1 85.56 36 HIS B N 1
ATOM 3236 C CA . HIS B 1 36 ? -2.145 -18.328 -15.68 1 85.56 36 HIS B CA 1
ATOM 3237 C C . HIS B 1 36 ? -2.961 -18.609 -16.938 1 85.56 36 HIS B C 1
ATOM 3239 O O . HIS B 1 36 ? -4.188 -18.703 -16.875 1 85.56 36 HIS B O 1
ATOM 3245 N N . SER B 1 37 ? -2.24 -18.594 -18.047 1 85 37 SER B N 1
ATOM 3246 C CA . SER B 1 37 ? -2.918 -18.859 -19.312 1 85 37 SER B CA 1
ATOM 3247 C C . SER B 1 37 ? -2.512 -20.219 -19.875 1 85 37 SER B C 1
ATOM 3249 O O . SER B 1 37 ? -1.431 -20.734 -19.578 1 85 37 SER B O 1
ATOM 3251 N N . HIS B 1 38 ? -3.512 -20.766 -20.469 1 86.19 38 HIS B N 1
ATOM 3252 C CA . HIS B 1 38 ? -3.27 -22.016 -21.188 1 86.19 38 HIS B CA 1
ATOM 3253 C C . HIS B 1 38 ? -3.744 -21.922 -22.625 1 86.19 38 HIS B C 1
ATOM 3255 O O . HIS B 1 38 ? -4.91 -21.609 -22.891 1 86.19 38 HIS B O 1
ATOM 3261 N N . HIS B 1 39 ? -2.861 -22.188 -23.516 1 88.75 39 HIS B N 1
ATOM 3262 C CA . HIS B 1 39 ? -3.158 -22.219 -24.938 1 88.75 39 HIS B CA 1
ATOM 3263 C C . HIS B 1 39 ? -3.791 -20.922 -25.406 1 88.75 39 HIS B C 1
ATOM 3265 O O . HIS B 1 39 ? -4.82 -20.922 -26.078 1 88.75 39 HIS B O 1
ATOM 3271 N N . GLY B 1 40 ? -3.301 -19.828 -24.906 1 88.38 40 GLY B N 1
ATOM 3272 C CA . GLY B 1 40 ? -3.68 -18.516 -25.406 1 88.38 40 GLY B CA 1
ATOM 3273 C C . GLY B 1 40 ? -4.957 -17.984 -24.781 1 88.38 40 GLY B C 1
ATOM 3274 O O . GLY B 1 40 ? -5.52 -17 -25.266 1 88.38 40 GLY B O 1
ATOM 3275 N N . ALA B 1 41 ? -5.402 -18.672 -23.75 1 91.56 41 ALA B N 1
ATOM 3276 C CA . ALA B 1 41 ? -6.652 -18.266 -23.109 1 91.56 41 ALA B CA 1
ATOM 3277 C C . ALA B 1 41 ? -6.586 -18.484 -21.609 1 91.56 41 ALA B C 1
ATOM 3279 O O . ALA B 1 41 ? -5.781 -19.281 -21.125 1 91.56 41 ALA B O 1
ATOM 3280 N N . ILE B 1 42 ? -7.328 -17.688 -20.953 1 92.25 42 ILE B N 1
ATOM 3281 C CA . ILE B 1 42 ? -7.566 -17.953 -19.531 1 92.25 42 ILE B CA 1
ATOM 3282 C C . ILE B 1 42 ? -8.695 -18.969 -19.375 1 92.25 42 ILE B C 1
ATOM 3284 O O . ILE B 1 42 ? -9.805 -18.75 -19.875 1 92.25 42 ILE B O 1
ATOM 3288 N N . ALA B 1 43 ? -8.398 -20.047 -18.75 1 91.75 43 ALA B N 1
ATOM 3289 C CA . ALA B 1 43 ? -9.406 -21.094 -18.547 1 91.75 43 ALA B CA 1
ATOM 3290 C C . ALA B 1 43 ? -10.617 -20.547 -17.797 1 91.75 43 ALA B C 1
ATOM 3292 O O . ALA B 1 43 ? -10.477 -19.797 -16.844 1 91.75 43 ALA B O 1
ATOM 3293 N N . PRO B 1 44 ? -11.844 -20.859 -18.25 1 90.44 44 PRO B N 1
ATOM 3294 C CA . PRO B 1 44 ? -13.055 -20.391 -17.578 1 90.44 44 PRO B CA 1
ATOM 3295 C C . PRO B 1 44 ? -13.102 -20.766 -16.094 1 90.44 44 PRO B C 1
ATOM 3297 O O . PRO B 1 44 ? -13.688 -20.047 -15.297 1 90.44 44 PRO B O 1
ATOM 3300 N N . ASP B 1 45 ? -12.523 -21.859 -15.789 1 88.31 45 ASP B N 1
ATOM 3301 C CA . ASP B 1 45 ? -12.492 -22.281 -14.398 1 88.31 45 ASP B CA 1
ATOM 3302 C C . ASP B 1 45 ? -11.703 -21.297 -13.539 1 88.31 45 ASP B C 1
ATOM 3304 O O . ASP B 1 45 ? -12.031 -21.094 -12.367 1 88.31 45 ASP B O 1
ATOM 3308 N N . LEU B 1 46 ? -10.672 -20.719 -14.172 1 90.38 46 LEU B N 1
ATOM 3309 C CA . LEU B 1 46 ? -9.875 -19.734 -13.438 1 90.38 46 LEU B CA 1
ATOM 3310 C C . LEU B 1 46 ? -10.664 -18.453 -13.203 1 90.38 46 LEU B C 1
ATOM 3312 O O . LEU B 1 46 ? -10.523 -17.812 -12.156 1 90.38 46 LEU B O 1
ATOM 3316 N N . LEU B 1 47 ? -11.461 -18.141 -14.164 1 90.56 47 LEU B N 1
ATOM 3317 C CA . LEU B 1 47 ? -12.32 -16.969 -14.008 1 90.56 47 LEU B CA 1
ATOM 3318 C C . LEU B 1 47 ? -13.328 -17.172 -12.883 1 90.56 47 LEU B C 1
ATOM 3320 O O . LEU B 1 47 ? -13.578 -16.266 -12.094 1 90.56 47 LEU B O 1
ATOM 3324 N N . LEU B 1 48 ? -13.898 -18.312 -12.844 1 87.81 48 LEU B N 1
ATOM 3325 C CA . LEU B 1 48 ? -14.844 -18.656 -11.789 1 87.81 48 LEU B CA 1
ATOM 3326 C C . LEU B 1 48 ? -14.148 -18.656 -10.43 1 87.81 48 LEU B C 1
ATOM 3328 O O . LEU B 1 48 ? -14.703 -18.156 -9.445 1 87.81 48 LEU B O 1
ATOM 3332 N N . LYS B 1 49 ? -13 -19.234 -10.422 1 88 49 LYS B N 1
ATOM 3333 C CA . LYS B 1 49 ? -12.242 -19.25 -9.18 1 88 49 LYS B CA 1
ATOM 3334 C C . LYS B 1 49 ? -11.914 -17.844 -8.703 1 88 49 LYS B C 1
ATOM 3336 O O . LYS B 1 49 ? -11.938 -17.562 -7.504 1 88 49 LYS B O 1
ATOM 3341 N N . TYR B 1 50 ? -11.562 -16.984 -9.656 1 92.38 50 TYR B N 1
ATOM 3342 C CA . TYR B 1 50 ? -11.305 -15.586 -9.328 1 92.38 50 TYR B CA 1
ATOM 3343 C C . TYR B 1 50 ? -12.484 -14.969 -8.594 1 92.38 50 TYR B C 1
ATOM 3345 O O . TYR B 1 50 ? -12.312 -14.344 -7.543 1 92.38 50 TYR B O 1
ATOM 3353 N N . ILE B 1 51 ? -13.672 -15.234 -9.086 1 90.19 51 ILE B N 1
ATOM 3354 C CA . ILE B 1 51 ? -14.883 -14.688 -8.492 1 90.19 51 ILE B CA 1
ATOM 3355 C C . ILE B 1 51 ? -15.133 -15.344 -7.137 1 90.19 51 ILE B C 1
ATOM 3357 O O . ILE B 1 51 ? -15.453 -14.656 -6.164 1 90.19 51 ILE B O 1
ATOM 3361 N N . LEU B 1 52 ? -14.914 -16.625 -7.059 1 87.25 52 LEU B N 1
ATOM 3362 C CA . LEU B 1 52 ? -15.195 -17.406 -5.859 1 87.25 52 LEU B CA 1
ATOM 3363 C C . LEU B 1 52 ? -14.281 -17 -4.711 1 87.25 52 LEU B C 1
ATOM 3365 O O . LEU B 1 52 ? -14.688 -17.031 -3.547 1 87.25 52 LEU B O 1
ATOM 3369 N N . ILE B 1 53 ? -13.102 -16.609 -5.059 1 92 53 ILE B N 1
ATOM 3370 C CA . ILE B 1 53 ? -12.148 -16.203 -4.035 1 92 53 ILE B CA 1
ATOM 3371 C C . ILE B 1 53 ? -12.344 -14.719 -3.701 1 92 53 ILE B C 1
ATOM 3373 O O . ILE B 1 53 ? -12.312 -14.336 -2.531 1 92 53 ILE B O 1
ATOM 3377 N N . PHE B 1 54 ? -12.641 -13.961 -4.703 1 94.12 54 PHE B N 1
ATOM 3378 C CA . PHE B 1 54 ? -12.695 -12.508 -4.602 1 94.12 54 PHE B CA 1
ATOM 3379 C C . PHE B 1 54 ? -13.859 -12.062 -3.725 1 94.12 54 PHE B C 1
ATOM 3381 O O . PHE B 1 54 ? -13.695 -11.219 -2.838 1 94.12 54 PHE B O 1
ATOM 3388 N N . VAL B 1 55 ? -14.984 -12.602 -3.904 1 94.25 55 VAL B N 1
ATOM 3389 C CA . VAL B 1 55 ? -16.219 -12.102 -3.301 1 94.25 55 VAL B CA 1
ATOM 3390 C C . VAL B 1 55 ? -16.156 -12.289 -1.786 1 94.25 55 VAL B C 1
ATOM 3392 O O . VAL B 1 55 ? -16.453 -11.359 -1.029 1 94.25 55 VAL B O 1
ATOM 3395 N N . PRO B 1 56 ? -15.742 -13.469 -1.315 1 93.44 56 PRO B N 1
ATOM 3396 C CA . PRO B 1 56 ? -15.641 -13.609 0.14 1 93.44 56 PRO B CA 1
ATOM 3397 C C . PRO B 1 56 ? -14.617 -12.656 0.755 1 93.44 56 PRO B C 1
ATOM 3399 O O . PRO B 1 56 ? -14.812 -12.164 1.868 1 93.44 56 PRO B O 1
ATOM 3402 N N . LEU B 1 57 ? -13.547 -12.438 0.067 1 95.19 57 LEU B N 1
ATOM 3403 C CA . LEU B 1 57 ? -12.531 -11.516 0.565 1 95.19 57 LEU B CA 1
ATOM 3404 C C . LEU B 1 57 ? -13.094 -10.102 0.669 1 95.19 57 LEU B C 1
ATOM 3406 O O . LEU B 1 57 ? -12.953 -9.445 1.707 1 95.19 57 LEU B O 1
ATOM 3410 N N . TRP B 1 58 ? -13.727 -9.711 -0.39 1 95.62 58 TRP B N 1
ATOM 3411 C CA . TRP B 1 58 ? -14.328 -8.383 -0.44 1 95.62 58 TRP B CA 1
ATOM 3412 C C . TRP B 1 58 ? -15.398 -8.234 0.64 1 95.62 58 TRP B C 1
ATOM 3414 O O . TRP B 1 58 ? -15.438 -7.219 1.342 1 95.62 58 TRP B O 1
ATOM 3424 N N . TRP B 1 59 ? -16.188 -9.195 0.797 1 94.31 59 TRP B N 1
ATOM 3425 C CA . TRP B 1 59 ? -17.297 -9.109 1.742 1 94.31 59 TRP B CA 1
ATOM 3426 C C . TRP B 1 59 ? -16.797 -9.102 3.18 1 94.31 59 TRP B C 1
ATOM 3428 O O . TRP B 1 59 ? -17.328 -8.391 4.031 1 94.31 59 TRP B O 1
ATOM 3438 N N . ALA B 1 60 ? -15.836 -9.953 3.43 1 95.12 60 ALA B N 1
ATOM 3439 C CA . ALA B 1 60 ? -15.258 -9.984 4.77 1 95.12 60 ALA B CA 1
ATOM 3440 C C . ALA B 1 60 ? -14.68 -8.625 5.148 1 95.12 60 ALA B C 1
ATOM 3442 O O . ALA B 1 60 ? -14.914 -8.133 6.258 1 95.12 60 ALA B O 1
ATOM 3443 N N . TRP B 1 61 ? -13.961 -8.039 4.258 1 96.69 61 TRP B N 1
ATOM 3444 C CA . TRP B 1 61 ? -13.391 -6.723 4.5 1 96.69 61 TRP B CA 1
ATOM 3445 C C . TRP B 1 61 ? -14.484 -5.676 4.68 1 96.69 61 TRP B C 1
ATOM 3447 O O . TRP B 1 61 ? -14.438 -4.875 5.617 1 96.69 61 TRP B O 1
ATOM 3457 N N . THR B 1 62 ? -15.484 -5.703 3.787 1 95.62 62 THR B N 1
ATOM 3458 C CA . THR B 1 62 ? -16.578 -4.742 3.814 1 95.62 62 THR B CA 1
ATOM 3459 C C . THR B 1 62 ? -17.359 -4.855 5.121 1 95.62 62 THR B C 1
ATOM 3461 O O . THR B 1 62 ? -17.75 -3.842 5.707 1 95.62 62 THR B O 1
ATOM 3464 N N . GLY B 1 63 ? -17.594 -6.094 5.562 1 94.06 63 GLY B N 1
ATOM 3465 C CA . GLY B 1 63 ? -18.344 -6.312 6.793 1 94.06 63 GLY B CA 1
ATOM 3466 C C . GLY B 1 63 ? -17.734 -5.605 7.992 1 94.06 63 GLY B C 1
ATOM 3467 O O . GLY B 1 63 ? -18.422 -4.883 8.711 1 94.06 63 GLY B O 1
ATOM 3468 N N . PHE B 1 64 ? -16.469 -5.859 8.195 1 94.94 64 PHE B N 1
ATOM 3469 C CA . PHE B 1 64 ? -15.805 -5.25 9.336 1 94.94 64 PHE B CA 1
ATOM 3470 C C . PHE B 1 64 ? -15.664 -3.744 9.141 1 94.94 64 PHE B C 1
ATOM 3472 O O . PHE B 1 64 ? -15.75 -2.977 10.102 1 94.94 64 PHE B O 1
ATOM 3479 N N . THR B 1 65 ? -15.461 -3.283 7.91 1 95.44 65 THR B N 1
ATOM 3480 C CA . THR B 1 65 ? -15.336 -1.868 7.578 1 95.44 65 THR B CA 1
ATOM 3481 C C . THR B 1 65 ? -16.625 -1.118 7.914 1 95.44 65 THR B C 1
ATOM 3483 O O . THR B 1 65 ? -16.578 -0.038 8.5 1 95.44 65 THR B O 1
ATOM 3486 N N . VAL B 1 66 ? -17.75 -1.697 7.57 1 92.75 66 VAL B N 1
ATOM 3487 C CA . VAL B 1 66 ? -19.031 -1.054 7.824 1 92.75 66 VAL B CA 1
ATOM 3488 C C . VAL B 1 66 ? -19.328 -1.054 9.328 1 92.75 66 VAL B C 1
ATOM 3490 O O . VAL B 1 66 ? -19.875 -0.087 9.859 1 92.75 66 VAL B O 1
ATOM 3493 N N . TYR B 1 67 ? -18.984 -2.135 10 1 94.25 67 TYR B N 1
ATOM 3494 C CA . TYR B 1 67 ? -19.141 -2.152 11.453 1 94.25 67 TYR B CA 1
ATOM 3495 C C . TYR B 1 67 ? -18.391 -0.995 12.094 1 94.25 67 TYR B C 1
ATOM 3497 O O . TYR B 1 67 ? -18.953 -0.27 12.922 1 94.25 67 TYR B O 1
ATOM 3505 N N . VAL B 1 68 ? -17.109 -0.867 11.75 1 94.62 68 VAL B N 1
ATOM 3506 C CA . VAL B 1 68 ? -16.281 0.167 12.352 1 94.62 68 VAL B CA 1
ATOM 3507 C C . VAL B 1 68 ? -16.812 1.548 11.969 1 94.62 68 VAL B C 1
ATOM 3509 O O . VAL B 1 68 ? -16.766 2.48 12.773 1 94.62 68 VAL B O 1
ATOM 3512 N N . ASN B 1 69 ? -17.328 1.642 10.75 1 92.81 69 ASN B N 1
ATOM 3513 C CA . ASN B 1 69 ? -17.906 2.902 10.297 1 92.81 69 ASN B CA 1
ATOM 3514 C C . ASN B 1 69 ? -19.078 3.318 11.18 1 92.81 69 ASN B C 1
ATOM 3516 O O . ASN B 1 69 ? -19.188 4.48 11.57 1 92.81 69 ASN B O 1
ATOM 3520 N N . ARG B 1 70 ? -19.906 2.43 11.57 1 89.62 70 ARG B N 1
ATOM 3521 C CA . ARG B 1 70 ? -21.125 2.729 12.305 1 89.62 70 ARG B CA 1
ATOM 3522 C C . ARG B 1 70 ? -20.859 2.789 13.805 1 89.62 70 ARG B C 1
ATOM 3524 O O . ARG B 1 70 ? -21.391 3.664 14.492 1 89.62 70 ARG B O 1
ATOM 3531 N N . PHE B 1 71 ? -20 1.846 14.242 1 91.62 71 PHE B N 1
ATOM 3532 C CA . PHE B 1 71 ? -19.938 1.652 15.688 1 91.62 71 PHE B CA 1
ATOM 3533 C C . PHE B 1 71 ? -18.516 1.767 16.203 1 91.62 71 PHE B C 1
ATOM 3535 O O . PHE B 1 71 ? -18.25 1.58 17.391 1 91.62 71 PHE B O 1
ATOM 3542 N N . GLY B 1 72 ? -17.641 2.076 15.398 1 89.31 72 GLY B N 1
ATOM 3543 C CA . GLY B 1 72 ? -16.234 2.033 15.758 1 89.31 72 GLY B CA 1
ATOM 3544 C C . GLY B 1 72 ? -15.883 2.949 16.922 1 89.31 72 GLY B C 1
ATOM 3545 O O . GLY B 1 72 ? -16.422 4.055 17.031 1 89.31 72 GLY B O 1
ATOM 3546 N N . ARG B 1 73 ? -15.148 2.602 18.047 1 84.25 73 ARG B N 1
ATOM 3547 C CA . ARG B 1 73 ? -14.734 3.395 19.203 1 84.25 73 ARG B CA 1
ATOM 3548 C C . ARG B 1 73 ? -13.227 3.307 19.406 1 84.25 73 ARG B C 1
ATOM 3550 O O . ARG B 1 73 ? -12.672 4.027 20.25 1 84.25 73 ARG B O 1
ATOM 3557 N N . ASP B 1 74 ? -12.391 2.75 18.609 1 82.69 74 ASP B N 1
ATOM 3558 C CA . ASP B 1 74 ? -10.945 2.529 18.688 1 82.69 74 ASP B CA 1
ATOM 3559 C C . ASP B 1 74 ? -10.531 2.141 20.094 1 82.69 74 ASP B C 1
ATOM 3561 O O . ASP B 1 74 ? -9.625 2.75 20.672 1 82.69 74 ASP B O 1
ATOM 3565 N N . ASP B 1 75 ? -11.062 1.212 20.797 1 90.44 75 ASP B N 1
ATOM 3566 C CA . ASP B 1 75 ? -10.703 0.676 22.109 1 90.44 75 ASP B CA 1
ATOM 3567 C C . ASP B 1 75 ? -9.891 -0.61 21.969 1 90.44 75 ASP B C 1
ATOM 3569 O O . ASP B 1 75 ? -9.57 -1.032 20.844 1 90.44 75 ASP B O 1
ATOM 3573 N N . THR B 1 76 ? -9.469 -1.062 23.078 1 90.38 76 THR B N 1
ATOM 3574 C CA . THR B 1 76 ? -8.57 -2.209 23.094 1 90.38 76 THR B CA 1
ATOM 3575 C C . THR B 1 76 ? -9.234 -3.426 22.453 1 90.38 76 THR B C 1
ATOM 3577 O O . THR B 1 76 ? -8.586 -4.172 21.719 1 90.38 76 THR B O 1
ATOM 3580 N N . VAL B 1 77 ? -10.461 -3.605 22.734 1 93.12 77 VAL B N 1
ATOM 3581 C CA . VAL B 1 77 ? -11.18 -4.758 22.188 1 93.12 77 VAL B CA 1
ATOM 3582 C C . VAL B 1 77 ? -11.203 -4.688 20.672 1 93.12 77 VAL B C 1
ATOM 3584 O O . VAL B 1 77 ? -10.953 -5.688 19.984 1 93.12 77 VAL B O 1
ATOM 3587 N N . GLN B 1 78 ? -11.531 -3.592 20.156 1 93.62 78 GLN B N 1
ATOM 3588 C CA . GLN B 1 78 ? -11.562 -3.42 18.703 1 93.62 78 GLN B CA 1
ATOM 3589 C C . GLN B 1 78 ? -10.172 -3.611 18.109 1 93.62 78 GLN B C 1
ATOM 3591 O O . GLN B 1 78 ? -10.031 -4.188 17.016 1 93.62 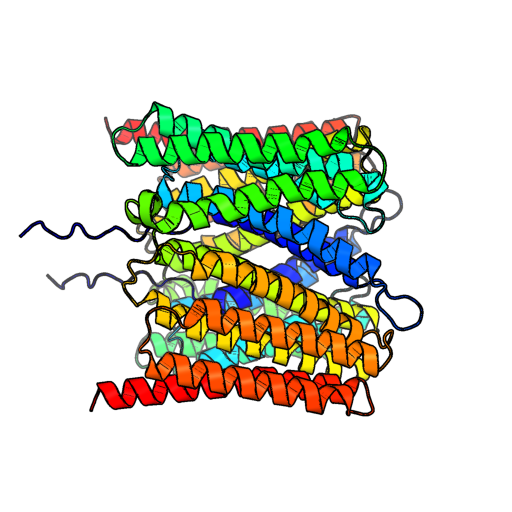78 GLN B O 1
ATOM 3596 N N . ARG B 1 79 ? -9.164 -3.104 18.781 1 93.12 79 ARG B N 1
ATOM 3597 C CA . ARG B 1 79 ? -7.797 -3.266 18.297 1 93.12 79 ARG B CA 1
ATOM 3598 C C . ARG B 1 79 ? -7.406 -4.738 18.234 1 93.12 79 ARG B C 1
ATOM 3600 O O . ARG B 1 79 ? -6.773 -5.188 17.281 1 93.12 79 ARG B O 1
ATOM 3607 N N . ILE B 1 80 ? -7.746 -5.395 19.234 1 93.94 80 ILE B N 1
ATOM 3608 C CA . ILE B 1 80 ? -7.488 -6.828 19.266 1 93.94 80 ILE B CA 1
ATOM 3609 C C . ILE B 1 80 ? -8.234 -7.504 18.109 1 93.94 80 ILE B C 1
ATOM 3611 O O . ILE B 1 80 ? -7.695 -8.398 17.453 1 93.94 80 ILE B O 1
ATOM 3615 N N . ALA B 1 81 ? -9.461 -7.152 17.891 1 95.81 81 ALA B N 1
ATOM 3616 C CA . ALA B 1 81 ? -10.234 -7.699 16.781 1 95.81 81 ALA B CA 1
ATOM 3617 C C . ALA B 1 81 ? -9.531 -7.469 15.453 1 95.81 81 ALA B C 1
ATOM 3619 O O . ALA B 1 81 ? -9.508 -8.352 14.594 1 95.81 81 ALA B O 1
ATOM 3620 N N . TYR B 1 82 ? -8.922 -6.297 15.289 1 96.56 82 TYR B N 1
ATOM 3621 C CA . TYR B 1 82 ? -8.172 -5.996 14.078 1 96.56 82 TYR B CA 1
ATOM 3622 C C . TYR B 1 82 ? -7.02 -6.977 13.891 1 96.56 82 TYR B C 1
ATOM 3624 O O . TYR B 1 82 ? -6.871 -7.57 12.82 1 96.56 82 TYR B O 1
ATOM 3632 N N . PHE B 1 83 ? -6.27 -7.152 14.906 1 96.31 83 PHE B N 1
ATOM 3633 C CA . PHE B 1 83 ? -5.098 -8.016 14.789 1 96.31 83 PHE B CA 1
ATOM 3634 C C . PHE B 1 83 ? -5.512 -9.461 14.578 1 96.31 83 PHE B C 1
ATOM 3636 O O . PHE B 1 83 ? -4.867 -10.195 13.828 1 96.31 83 PHE B O 1
ATOM 3643 N N . LEU B 1 84 ? -6.582 -9.836 15.258 1 96.44 84 LEU B N 1
ATOM 3644 C CA . LEU B 1 84 ? -7.105 -11.188 15.062 1 96.44 84 LEU B CA 1
ATOM 3645 C C . LEU B 1 84 ? -7.555 -11.391 13.617 1 96.44 84 LEU B C 1
ATOM 3647 O O . LEU B 1 84 ? -7.227 -12.406 13 1 96.44 84 LEU B O 1
ATOM 3651 N N . GLN B 1 85 ? -8.266 -10.492 13.109 1 97.38 85 GLN B N 1
ATOM 3652 C CA . GLN B 1 85 ? -8.734 -10.578 11.727 1 97.38 85 GLN B CA 1
ATOM 3653 C C . GLN B 1 85 ? -7.562 -10.578 10.75 1 97.38 85 GLN B C 1
ATOM 3655 O O . GLN B 1 85 ? -7.59 -11.297 9.742 1 97.38 85 GLN B O 1
ATOM 3660 N N . MET B 1 86 ? -6.551 -9.781 11.07 1 97.31 86 MET B N 1
ATOM 3661 C CA . MET B 1 86 ? -5.375 -9.758 10.203 1 97.31 86 MET B CA 1
ATOM 3662 C C . MET B 1 86 ? -4.719 -11.133 10.141 1 97.31 86 MET B C 1
ATOM 3664 O O . MET B 1 86 ? -4.277 -11.562 9.07 1 97.31 86 MET B O 1
ATOM 3668 N N . ALA B 1 87 ? -4.688 -11.773 11.242 1 96.06 87 ALA B N 1
ATOM 3669 C CA . ALA B 1 87 ? -4.133 -13.133 11.266 1 96.06 87 ALA B CA 1
ATOM 3670 C C . ALA B 1 87 ? -4.934 -14.062 10.359 1 96.06 87 ALA B C 1
ATOM 3672 O O . ALA B 1 87 ? -4.355 -14.844 9.602 1 96.06 87 ALA B O 1
ATOM 3673 N N . PHE B 1 88 ? -6.246 -13.945 10.375 1 96.25 88 PHE B N 1
ATOM 3674 C CA . PHE B 1 88 ? -7.105 -14.789 9.555 1 96.25 88 PHE B CA 1
ATOM 3675 C C . PHE B 1 88 ? -6.957 -14.438 8.078 1 96.25 88 PHE B C 1
ATOM 3677 O O . PHE B 1 88 ? -7.023 -15.312 7.211 1 96.25 88 PHE B O 1
ATOM 3684 N N . VAL B 1 89 ? -6.789 -13.156 7.789 1 96.75 89 VAL B N 1
ATOM 3685 C CA . VAL B 1 89 ? -6.621 -12.734 6.402 1 96.75 89 VAL B CA 1
ATOM 3686 C C . VAL B 1 89 ? -5.316 -13.305 5.844 1 96.75 89 VAL B C 1
ATOM 3688 O O . VAL B 1 89 ? -5.25 -13.68 4.672 1 96.75 89 VAL B O 1
ATOM 3691 N N . ILE B 1 90 ? -4.285 -13.305 6.699 1 96.19 90 ILE B N 1
ATOM 3692 C CA . ILE B 1 90 ? -3.002 -13.859 6.285 1 96.19 90 ILE B CA 1
ATOM 3693 C C . ILE B 1 90 ? -3.17 -15.328 5.922 1 96.19 90 ILE B C 1
ATOM 3695 O O . ILE B 1 90 ? -2.676 -15.781 4.883 1 96.19 90 ILE B O 1
ATOM 3699 N N . VAL B 1 91 ? -3.943 -16.031 6.691 1 93 91 VAL B N 1
ATOM 3700 C CA . VAL B 1 91 ? -4.215 -17.453 6.43 1 93 91 VAL B CA 1
ATOM 3701 C C . VAL B 1 91 ? -4.996 -17.594 5.125 1 93 91 VAL B C 1
ATOM 3703 O O . VAL B 1 91 ? -4.68 -18.438 4.289 1 93 91 VAL B O 1
ATOM 3706 N N . MET B 1 92 ? -5.965 -16.766 4.91 1 94.25 92 MET B N 1
ATOM 3707 C CA . MET B 1 92 ? -6.762 -16.781 3.688 1 94.25 92 MET B CA 1
ATOM 3708 C C . MET B 1 92 ? -5.895 -16.484 2.469 1 94.25 92 MET B C 1
ATOM 3710 O O . MET B 1 92 ? -5.953 -17.203 1.471 1 94.25 92 MET B O 1
ATOM 3714 N N . ALA B 1 93 ? -5.117 -15.469 2.631 1 94.62 93 ALA B N 1
ATOM 3715 C CA . ALA B 1 93 ? -4.262 -15.055 1.521 1 94.62 93 ALA B CA 1
ATOM 3716 C C . ALA B 1 93 ? -3.279 -16.156 1.147 1 94.62 93 ALA B C 1
ATOM 3718 O O . ALA B 1 93 ? -3.033 -16.406 -0.035 1 94.62 93 ALA B O 1
ATOM 3719 N N . ALA B 1 94 ? -2.77 -16.859 2.146 1 93.44 94 ALA B N 1
ATOM 3720 C CA . ALA B 1 94 ? -1.801 -17.922 1.935 1 93.44 94 ALA B CA 1
ATOM 3721 C C . ALA B 1 94 ? -2.453 -19.125 1.255 1 93.44 94 ALA B C 1
ATOM 3723 O O . ALA B 1 94 ? -1.766 -19.969 0.668 1 93.44 94 ALA B O 1
ATOM 3724 N N . SER B 1 95 ? -3.744 -19.188 1.343 1 91.94 95 SER B N 1
ATOM 3725 C CA . SER B 1 95 ? -4.461 -20.344 0.81 1 91.94 95 SER B CA 1
ATOM 3726 C C . SER B 1 95 ? -4.938 -20.094 -0.616 1 91.94 95 SER B C 1
ATOM 3728 O O . SER B 1 95 ? -5.543 -20.969 -1.241 1 91.94 95 SER B O 1
ATOM 3730 N N . ILE B 1 96 ? -4.715 -18.922 -1.118 1 91.69 96 ILE B N 1
ATOM 3731 C CA . ILE B 1 96 ? -5.141 -18.578 -2.471 1 91.69 96 ILE B CA 1
ATOM 3732 C C . ILE B 1 96 ? -4.242 -19.266 -3.488 1 91.69 96 ILE B C 1
ATOM 3734 O O . ILE B 1 96 ? -3.037 -19.016 -3.547 1 91.69 96 ILE B O 1
ATOM 3738 N N . ASN B 1 97 ? -4.824 -20.156 -4.188 1 88.06 97 ASN B N 1
ATOM 3739 C CA . ASN B 1 97 ? -4.133 -21 -5.16 1 88.06 97 ASN B CA 1
ATOM 3740 C C . ASN B 1 97 ? -5.078 -21.469 -6.262 1 88.06 97 ASN B C 1
ATOM 3742 O O . ASN B 1 97 ? -6.273 -21.656 -6.023 1 88.06 97 ASN B O 1
ATOM 3746 N N . PRO B 1 98 ? -4.516 -21.625 -7.465 1 82.88 98 PRO B N 1
ATOM 3747 C CA . PRO B 1 98 ? -5.379 -22.172 -8.508 1 82.88 98 PRO B CA 1
ATOM 3748 C C . PRO B 1 98 ? -5.965 -23.531 -8.125 1 82.88 98 PRO B C 1
ATOM 3750 O O . PRO B 1 98 ? -7.043 -23.906 -8.594 1 82.88 98 PRO B O 1
ATOM 3753 N N . ASP B 1 99 ? -5.172 -24.297 -7.363 1 83 99 ASP B N 1
ATOM 3754 C CA . ASP B 1 99 ? -5.734 -25.516 -6.797 1 83 99 ASP B CA 1
ATOM 3755 C C . ASP B 1 99 ? -6.547 -25.219 -5.539 1 83 99 ASP B C 1
ATOM 3757 O O . ASP B 1 99 ? -6.184 -25.656 -4.445 1 83 99 ASP B O 1
ATOM 3761 N N . PHE B 1 100 ? -7.59 -24.547 -5.73 1 79.94 100 PHE B N 1
ATOM 3762 C CA . PHE B 1 100 ? -8.398 -24.016 -4.641 1 79.94 100 PHE B CA 1
ATOM 3763 C C . PHE B 1 100 ? -8.984 -25.156 -3.799 1 79.94 100 PHE B C 1
ATOM 3765 O O . PHE B 1 100 ? -9.156 -25 -2.586 1 79.94 100 PHE B O 1
ATOM 3772 N N . ASP B 1 101 ? -9.211 -26.312 -4.375 1 80.06 101 ASP B N 1
ATOM 3773 C CA . ASP B 1 101 ? -9.789 -27.438 -3.646 1 80.06 101 ASP B CA 1
ATOM 3774 C C . ASP B 1 101 ? -8.859 -27.891 -2.523 1 80.06 101 ASP B C 1
ATOM 3776 O O . ASP B 1 101 ? -9.305 -28.125 -1.397 1 80.06 101 ASP B O 1
ATOM 3780 N N . ALA B 1 102 ? -7.57 -27.922 -2.865 1 83.44 102 ALA B N 1
ATOM 3781 C CA . ALA B 1 102 ? -6.59 -28.406 -1.897 1 83.44 102 ALA B CA 1
ATOM 3782 C C . ALA B 1 102 ? -6.453 -27.453 -0.725 1 83.44 102 ALA B C 1
ATOM 3784 O O . ALA B 1 102 ? -6.109 -27.859 0.387 1 83.44 102 ALA B O 1
ATOM 3785 N N . TYR B 1 103 ? -6.84 -26.219 -0.943 1 87.06 103 TYR B N 1
ATOM 3786 C CA . TYR B 1 103 ? -6.598 -25.188 0.075 1 87.06 103 TYR B CA 1
ATOM 3787 C C . TYR B 1 103 ? -7.914 -24.625 0.604 1 87.06 103 TYR B C 1
ATOM 3789 O O . TYR B 1 103 ? -7.922 -23.609 1.3 1 87.06 103 TYR B O 1
ATOM 3797 N N . PHE B 1 104 ? -8.992 -25.328 0.315 1 88.31 104 PHE B N 1
ATOM 3798 C CA . PHE B 1 104 ? -10.336 -24.859 0.617 1 88.31 104 PHE B CA 1
ATOM 3799 C C . PHE B 1 104 ? -10.539 -24.719 2.121 1 88.31 104 PHE B C 1
ATOM 3801 O O . PHE B 1 104 ? -11.07 -23.703 2.59 1 88.31 104 PHE B O 1
ATOM 3808 N N . LEU B 1 105 ? -10.062 -25.672 2.883 1 88.75 105 LEU B N 1
ATOM 3809 C CA . LEU B 1 105 ? -10.281 -25.672 4.324 1 88.75 105 LEU B CA 1
ATOM 3810 C C . LEU B 1 105 ? -9.578 -24.484 4.98 1 88.75 105 LEU B C 1
ATOM 3812 O O . LEU B 1 105 ? -10.164 -23.797 5.82 1 88.75 105 LEU B O 1
ATOM 3816 N N . ALA B 1 106 ? -8.312 -24.281 4.629 1 89.62 106 ALA B N 1
ATOM 3817 C CA . ALA B 1 106 ? -7.562 -23.156 5.184 1 89.62 106 ALA B CA 1
ATOM 3818 C C . ALA B 1 106 ? -8.227 -21.828 4.828 1 89.62 106 ALA B C 1
ATOM 3820 O O . ALA B 1 106 ? -8.336 -20.938 5.672 1 89.62 106 ALA B O 1
ATOM 3821 N N . PHE B 1 107 ? -8.688 -21.719 3.588 1 92 107 PHE B N 1
ATOM 3822 C CA . PHE B 1 107 ? -9.383 -20.516 3.145 1 92 107 PHE B CA 1
ATOM 3823 C C . PHE B 1 107 ? -10.648 -20.297 3.961 1 92 107 PHE B C 1
ATOM 3825 O O . PHE B 1 107 ? -10.914 -19.172 4.41 1 92 107 PHE B O 1
ATOM 3832 N N . MET B 1 108 ? -11.359 -21.375 4.18 1 92 108 MET B N 1
ATOM 3833 C CA . MET B 1 108 ? -12.633 -21.297 4.895 1 92 108 MET B CA 1
ATOM 3834 C C . MET B 1 108 ? -12.414 -20.938 6.359 1 92 108 MET B C 1
ATOM 3836 O O . MET B 1 108 ? -13.195 -20.203 6.949 1 92 108 MET B O 1
ATOM 3840 N N . LEU B 1 109 ? -11.367 -21.438 6.922 1 91.69 109 LEU B N 1
ATOM 3841 C CA . LEU B 1 109 ? -11.047 -21.109 8.305 1 91.69 109 LEU B CA 1
ATOM 3842 C C . LEU B 1 109 ? -10.758 -19.625 8.453 1 91.69 109 LEU B C 1
ATOM 3844 O O . LEU B 1 109 ? -11.195 -19 9.422 1 91.69 109 LEU B O 1
ATOM 3848 N N . GLY B 1 110 ? -10.023 -19.141 7.488 1 94.31 110 GLY B N 1
ATOM 3849 C CA . GLY B 1 110 ? -9.781 -17.703 7.496 1 94.31 110 GLY B CA 1
ATOM 3850 C C . GLY B 1 110 ? -11.055 -16.891 7.328 1 94.31 110 GLY B C 1
ATOM 3851 O O . GLY B 1 110 ? -11.312 -15.969 8.109 1 94.31 110 GLY B O 1
ATOM 3852 N N . TYR B 1 111 ? -11.891 -17.281 6.387 1 94.88 111 TYR B N 1
ATOM 3853 C CA . TYR B 1 111 ? -13.102 -16.531 6.07 1 94.88 111 TYR B CA 1
ATOM 3854 C C . TYR B 1 111 ? -14.07 -16.531 7.246 1 94.88 111 TYR B C 1
ATOM 3856 O O . TYR B 1 111 ? -14.523 -15.477 7.691 1 94.88 111 TYR B O 1
ATOM 3864 N N . VAL B 1 112 ? -14.305 -17.703 7.754 1 94.75 112 VAL B N 1
ATOM 3865 C CA . VAL B 1 112 ? -15.281 -17.859 8.828 1 94.75 112 VAL B CA 1
ATOM 3866 C C . VAL B 1 112 ? -14.758 -17.203 10.102 1 94.75 112 VAL B C 1
ATOM 3868 O O . VAL B 1 112 ? -15.523 -16.609 10.867 1 94.75 112 VAL B O 1
ATOM 3871 N N . GLY B 1 113 ? -13.453 -17.359 10.305 1 95.62 113 GLY B N 1
ATOM 3872 C CA . GLY B 1 113 ? -12.859 -16.672 11.438 1 95.62 113 GLY B CA 1
ATOM 3873 C C . GLY B 1 113 ? -13.086 -15.172 11.414 1 95.62 113 GLY B C 1
ATOM 3874 O O . GLY B 1 113 ? -13.445 -14.578 12.43 1 95.62 113 GLY B O 1
ATOM 3875 N N . ILE B 1 114 ? -12.953 -14.57 10.281 1 96.69 114 ILE B N 1
ATOM 3876 C CA . ILE B 1 114 ? -13.141 -13.133 10.125 1 96.69 114 ILE B CA 1
ATOM 3877 C C . ILE B 1 114 ? -14.609 -12.773 10.344 1 96.69 114 ILE B C 1
ATOM 3879 O O . ILE B 1 114 ? -14.922 -11.82 11.062 1 96.69 114 ILE B O 1
ATOM 3883 N N . ARG B 1 115 ? -15.477 -13.578 9.758 1 96.31 115 ARG B N 1
ATOM 3884 C CA . ARG B 1 115 ? -16.906 -13.305 9.852 1 96.31 115 ARG B CA 1
ATOM 3885 C C . ARG B 1 115 ? -17.391 -13.438 11.297 1 96.31 115 ARG B C 1
ATOM 3887 O O . ARG B 1 115 ? -18.203 -12.633 11.758 1 96.31 115 ARG B O 1
ATOM 3894 N N . LEU B 1 116 ? -16.891 -14.43 11.93 1 95.94 116 LEU B N 1
ATOM 3895 C CA . LEU B 1 116 ? -17.281 -14.625 13.32 1 95.94 116 LEU B CA 1
ATOM 3896 C C . LEU B 1 116 ? -16.719 -13.523 14.211 1 95.94 116 LEU B C 1
ATOM 3898 O O . LEU B 1 116 ? -17.375 -13.117 15.18 1 95.94 116 LEU B O 1
ATOM 3902 N N . SER B 1 117 ? -15.508 -13.18 13.914 1 96.75 117 SER B N 1
ATOM 3903 C CA . SER B 1 117 ? -14.93 -12.055 14.641 1 96.75 117 SER B CA 1
ATOM 3904 C C . SER B 1 117 ? -15.781 -10.797 14.469 1 96.75 117 SER B C 1
ATOM 3906 O O . SER B 1 117 ? -16.031 -10.078 15.438 1 96.75 117 SER B O 1
ATOM 3908 N N . THR B 1 118 ? -16.25 -10.523 13.281 1 96.81 118 THR B N 1
ATOM 3909 C CA . THR B 1 118 ? -17.109 -9.375 13.008 1 96.81 118 THR B CA 1
ATOM 3910 C C . THR B 1 118 ? -18.438 -9.516 13.734 1 96.81 118 THR B C 1
ATOM 3912 O O . THR B 1 118 ? -18.922 -8.547 14.336 1 96.81 118 THR B O 1
ATOM 3915 N N . ALA B 1 119 ? -18.984 -10.672 13.695 1 96.12 119 ALA B N 1
ATOM 3916 C CA . ALA B 1 119 ? -20.25 -10.93 14.398 1 96.12 119 ALA B CA 1
ATOM 3917 C C . ALA B 1 119 ? -20.078 -10.695 15.898 1 96.12 119 ALA B C 1
ATOM 3919 O O . ALA B 1 119 ? -20.984 -10.141 16.547 1 96.12 119 ALA B O 1
ATOM 3920 N N . ALA B 1 120 ? -18.969 -11.125 16.422 1 96.69 120 ALA B N 1
ATOM 3921 C CA . ALA B 1 120 ? -18.688 -10.93 17.844 1 96.69 120 ALA B CA 1
ATOM 3922 C C . ALA B 1 120 ? -18.672 -9.445 18.203 1 96.69 120 ALA B C 1
ATOM 3924 O O . ALA B 1 120 ? -19.109 -9.047 19.281 1 96.69 120 ALA B O 1
ATOM 3925 N N . MET B 1 121 ? -18.125 -8.648 17.297 1 96.62 121 MET B N 1
ATOM 3926 C CA . MET B 1 121 ? -18.109 -7.211 17.531 1 96.62 121 MET B CA 1
ATOM 3927 C C . MET B 1 121 ? -19.516 -6.641 17.531 1 96.62 121 MET B C 1
ATOM 3929 O O . MET B 1 121 ? -19.828 -5.746 18.312 1 96.62 121 MET B O 1
ATOM 3933 N N . TYR B 1 122 ? -20.391 -7.109 16.641 1 95.81 122 TYR B N 1
ATOM 3934 C CA . TYR B 1 122 ? -21.781 -6.688 16.641 1 95.81 122 TYR B CA 1
ATOM 3935 C C . TYR B 1 122 ? -22.484 -7.117 17.938 1 95.81 122 TYR B C 1
ATOM 3937 O O . TYR B 1 122 ? -23.312 -6.387 18.469 1 95.81 122 TYR B O 1
ATOM 3945 N N . VAL B 1 123 ? -22.156 -8.305 18.422 1 96.56 123 VAL B N 1
ATOM 3946 C CA . VAL B 1 123 ? -22.734 -8.781 19.672 1 96.56 123 VAL B CA 1
ATOM 3947 C C . VAL B 1 123 ? -22.328 -7.863 20.812 1 96.56 123 VAL B C 1
ATOM 3949 O O . VAL B 1 123 ? -23.141 -7.527 21.688 1 96.56 123 VAL B O 1
ATOM 3952 N N . ARG B 1 124 ? -21.094 -7.527 20.812 1 96.12 124 ARG B N 1
ATOM 3953 C CA . ARG B 1 124 ? -20.625 -6.582 21.812 1 96.12 124 ARG B CA 1
ATOM 3954 C C . ARG B 1 124 ? -21.453 -5.309 21.812 1 96.12 124 ARG B C 1
ATOM 3956 O O . ARG B 1 124 ? -21.875 -4.828 22.859 1 96.12 124 ARG B O 1
ATOM 3963 N N . THR B 1 125 ? -21.656 -4.781 20.609 1 95.19 125 THR B N 1
ATOM 3964 C CA . THR B 1 125 ? -22.453 -3.57 20.453 1 95.19 125 THR B CA 1
ATOM 3965 C C . THR B 1 125 ? -23.906 -3.816 20.891 1 95.19 125 THR B C 1
ATOM 3967 O O . THR B 1 125 ? -24.516 -2.965 21.547 1 95.19 125 THR B O 1
ATOM 3970 N N . TRP B 1 126 ? -24.391 -4.957 20.516 1 95.38 126 TRP B N 1
ATOM 3971 C CA . TRP B 1 126 ? -25.734 -5.379 20.891 1 95.38 126 TRP B CA 1
ATOM 3972 C C . TRP B 1 126 ? -25.891 -5.355 22.406 1 95.38 126 TRP B C 1
ATOM 3974 O O . TRP B 1 126 ? -26.922 -4.898 22.922 1 95.38 126 TRP B O 1
ATOM 3984 N N . LEU B 1 127 ? -24.938 -5.754 23.109 1 95.56 127 LEU B N 1
ATOM 3985 C CA . LEU B 1 127 ? -25 -5.887 24.562 1 95.56 127 LEU B CA 1
ATOM 3986 C C . LEU B 1 127 ? -24.75 -4.543 25.25 1 95.56 127 LEU B C 1
ATOM 3988 O O . LEU B 1 127 ? -25.219 -4.312 26.359 1 95.56 127 LEU B O 1
ATOM 3992 N N . GLU B 1 128 ? -24.031 -3.658 24.594 1 94.75 128 GLU B N 1
ATOM 3993 C CA . GLU B 1 128 ? -23.594 -2.424 25.25 1 94.75 128 GLU B CA 1
ATOM 3994 C C . GLU B 1 128 ? -24.547 -1.269 24.922 1 94.75 128 GLU B C 1
ATOM 3996 O O . GLU B 1 128 ? -24.672 -0.329 25.719 1 94.75 128 GLU B O 1
ATOM 4001 N N . LYS B 1 129 ? -25.141 -1.301 23.766 1 93.25 129 LYS B N 1
ATOM 4002 C CA . LYS B 1 129 ? -25.953 -0.162 23.312 1 93.25 129 LYS B CA 1
ATOM 4003 C C . LYS B 1 129 ? -27.422 -0.384 23.609 1 93.25 129 LYS B C 1
ATOM 4005 O O . LYS B 1 129 ? -27.844 -1.494 23.953 1 93.25 129 LYS B O 1
ATOM 4010 N N . ASP B 1 130 ? -28.109 0.779 23.531 1 92.31 130 ASP B N 1
ATOM 4011 C CA . ASP B 1 130 ? -29.562 0.731 23.703 1 92.31 130 ASP B CA 1
ATOM 4012 C C . ASP B 1 130 ? -30.281 1.362 22.5 1 92.31 130 ASP B C 1
ATOM 4014 O O . ASP B 1 130 ? -29.641 2 21.656 1 92.31 130 ASP B O 1
ATOM 4018 N N . GLY B 1 131 ? -31.609 0.988 22.344 1 90.88 131 GLY B N 1
ATOM 4019 C CA . GLY B 1 131 ? -32.406 1.633 21.328 1 90.88 131 GLY B CA 1
ATOM 4020 C C . GLY B 1 131 ? -32.156 1.083 19.922 1 90.88 131 GLY B C 1
ATOM 4021 O O . GLY B 1 131 ? -32.062 -0.132 19.75 1 90.88 131 GLY B O 1
ATOM 4022 N N . GLU B 1 132 ? -32.156 1.924 19.016 1 89.06 132 GLU B N 1
ATOM 4023 C CA . GLU B 1 132 ? -32.062 1.549 17.609 1 89.06 132 GLU B CA 1
ATOM 4024 C C . GLU B 1 132 ? -30.719 0.917 17.281 1 89.06 132 GLU B C 1
ATOM 4026 O O . GLU B 1 132 ? -30.656 -0.102 16.594 1 89.06 132 GLU B O 1
ATOM 4031 N N . PRO B 1 133 ? -29.656 1.514 17.797 1 90.44 133 PRO B N 1
ATOM 4032 C CA . PRO B 1 133 ? -28.375 0.87 17.531 1 90.44 133 PRO B CA 1
ATOM 4033 C C . PRO B 1 133 ? -28.328 -0.574 18.031 1 90.44 133 PRO B C 1
ATOM 4035 O O . PRO B 1 133 ? -27.719 -1.432 17.375 1 90.44 133 PRO B O 1
ATOM 4038 N N . ARG B 1 134 ? -28.906 -0.793 19.109 1 92.81 134 ARG B N 1
ATOM 4039 C CA . ARG B 1 134 ? -28.969 -2.152 19.625 1 92.81 134 ARG B CA 1
ATOM 4040 C C . ARG B 1 134 ? -29.734 -3.072 18.688 1 92.81 134 ARG B C 1
ATOM 4042 O O . ARG B 1 134 ? -29.297 -4.188 18.406 1 92.81 134 ARG B O 1
ATOM 4049 N N . ARG B 1 135 ? -30.875 -2.631 18.281 1 90.38 135 ARG B N 1
ATOM 4050 C CA . ARG B 1 135 ? -31.703 -3.426 17.375 1 90.38 135 ARG B CA 1
ATOM 4051 C C . ARG B 1 135 ? -30.969 -3.746 16.094 1 90.38 135 ARG B C 1
ATOM 4053 O O . ARG B 1 135 ? -31.031 -4.871 15.594 1 90.38 135 ARG B O 1
ATOM 4060 N N . ILE B 1 136 ? -30.312 -2.82 15.602 1 89.81 136 ILE B N 1
ATOM 4061 C CA . ILE B 1 136 ? -29.578 -2.99 14.359 1 89.81 136 ILE B CA 1
ATOM 4062 C C . ILE B 1 136 ? -28.406 -3.941 14.578 1 89.81 136 ILE B C 1
ATOM 4064 O O . ILE B 1 136 ? -28.172 -4.848 13.773 1 89.81 136 ILE B O 1
ATOM 4068 N N . ALA B 1 137 ? -27.703 -3.711 15.648 1 93.38 137 ALA B N 1
ATOM 4069 C CA . ALA B 1 137 ? -26.578 -4.574 15.969 1 93.38 137 ALA B CA 1
ATOM 4070 C C . ALA B 1 137 ? -27.031 -6.023 16.156 1 93.38 137 ALA B C 1
ATOM 4072 O O . ALA B 1 137 ? -26.359 -6.949 15.688 1 93.38 137 ALA B O 1
ATOM 4073 N N . ARG B 1 138 ? -28.125 -6.172 16.812 1 92.38 138 ARG B N 1
ATOM 4074 C CA . ARG B 1 138 ? -28.672 -7.508 17.031 1 92.38 138 ARG B CA 1
ATOM 4075 C C . ARG B 1 138 ? -29.031 -8.172 15.703 1 92.38 138 ARG B C 1
ATOM 4077 O O . ARG B 1 138 ? -28.688 -9.328 15.469 1 92.38 138 ARG B O 1
ATOM 4084 N N . PHE B 1 139 ? -29.688 -7.441 14.93 1 90.44 139 PHE B N 1
ATOM 4085 C CA . PHE B 1 139 ? -30.109 -7.938 13.625 1 90.44 139 PHE B CA 1
ATOM 4086 C C . PHE B 1 139 ? -28.922 -8.375 12.789 1 90.44 139 PHE B C 1
ATOM 4088 O O . PHE B 1 139 ? -28.906 -9.469 12.234 1 90.44 139 PHE B O 1
ATOM 4095 N N . LEU B 1 140 ? -27.922 -7.566 12.766 1 91.25 140 LEU B N 1
ATOM 4096 C CA . LEU B 1 140 ? -26.734 -7.859 11.961 1 91.25 140 LEU B CA 1
ATOM 4097 C C . LEU B 1 140 ? -25.922 -8.984 12.586 1 91.25 140 LEU B C 1
ATOM 4099 O O . LEU B 1 140 ? -25.375 -9.836 11.875 1 91.25 140 LEU B O 1
ATOM 4103 N N . ALA B 1 141 ? -25.812 -8.961 13.883 1 94 141 ALA B N 1
ATOM 4104 C CA . ALA B 1 141 ? -25.078 -10.016 14.578 1 94 141 ALA B CA 1
ATOM 4105 C C . ALA B 1 141 ? -25.672 -11.391 14.266 1 94 141 ALA B C 1
ATOM 4107 O O . ALA B 1 141 ? -24.938 -12.32 13.914 1 94 141 ALA B O 1
ATOM 4108 N N . LEU B 1 142 ? -26.953 -11.445 14.359 1 92.19 142 LEU B N 1
ATOM 4109 C CA . LEU B 1 142 ? -27.625 -12.719 14.141 1 92.19 142 LEU B CA 1
ATOM 4110 C C . LEU B 1 142 ? -27.594 -13.109 12.672 1 92.19 142 LEU B C 1
ATOM 4112 O O . LEU B 1 142 ? -27.375 -14.273 12.336 1 92.19 142 LEU B O 1
ATOM 4116 N N . GLY B 1 143 ? -27.797 -12.172 11.875 1 91.06 143 GLY B N 1
ATOM 4117 C CA . GLY B 1 143 ? -27.75 -12.43 10.445 1 91.06 143 GLY B CA 1
ATOM 4118 C C . GLY B 1 143 ? -26.375 -12.891 9.977 1 91.06 143 GLY B C 1
ATOM 4119 O O . GLY B 1 143 ? -26.266 -13.898 9.266 1 91.06 143 GLY B O 1
ATOM 4120 N N . PHE B 1 144 ? -25.344 -12.203 10.383 1 92.25 144 PHE B N 1
ATOM 4121 C CA . PHE B 1 144 ? -23.984 -12.516 9.953 1 92.25 144 PHE B CA 1
ATOM 4122 C C . PHE B 1 144 ? -23.531 -13.844 10.539 1 92.25 144 PHE B C 1
ATOM 4124 O O . PHE B 1 144 ? -22.812 -14.609 9.883 1 92.25 144 PHE B O 1
ATOM 4131 N N . THR B 1 145 ? -23.906 -14.023 11.812 1 93.56 145 THR B N 1
ATOM 4132 C CA . THR B 1 145 ? -23.578 -15.305 12.414 1 93.56 145 THR B CA 1
ATOM 4133 C C . THR B 1 145 ? -24.234 -16.453 11.641 1 93.56 145 THR B C 1
ATOM 4135 O O . THR B 1 145 ? -23.594 -17.469 11.352 1 93.56 145 THR B O 1
ATOM 4138 N N . GLY B 1 146 ? -25.516 -16.297 11.312 1 93 146 GLY B N 1
ATOM 4139 C CA . GLY B 1 146 ? -26.219 -17.297 10.523 1 93 146 GLY B CA 1
ATOM 4140 C C . GLY B 1 146 ? -25.562 -17.562 9.18 1 93 146 GLY B C 1
ATOM 4141 O O . GLY B 1 146 ? -25.359 -18.703 8.797 1 93 146 GLY B O 1
ATOM 4142 N N . GLY B 1 147 ? -25.219 -16.547 8.469 1 92.12 147 GLY B N 1
ATOM 4143 C CA . GLY B 1 147 ? -24.547 -16.672 7.188 1 92.12 147 GLY B CA 1
ATOM 4144 C C . GLY B 1 147 ? -23.203 -17.359 7.289 1 92.12 147 GLY B C 1
ATOM 4145 O O . GLY B 1 147 ? -22.875 -18.219 6.461 1 92.12 147 GLY B O 1
ATOM 4146 N N . ALA B 1 148 ? -22.438 -16.984 8.312 1 92.44 148 ALA B N 1
ATOM 4147 C CA . ALA B 1 148 ? -21.109 -17.578 8.516 1 92.44 148 ALA B CA 1
ATOM 4148 C C . ALA B 1 148 ? -21.219 -19.062 8.812 1 92.44 148 ALA B C 1
ATOM 4150 O O . ALA B 1 148 ? -20.391 -19.859 8.328 1 92.44 148 ALA B O 1
ATOM 4151 N N . LEU B 1 149 ? -22.203 -19.391 9.555 1 92.44 149 LEU B N 1
ATOM 4152 C CA . LEU B 1 149 ? -22.375 -20.797 9.906 1 92.44 149 LEU B CA 1
ATOM 4153 C C . LEU B 1 149 ? -22.812 -21.609 8.695 1 92.44 149 LEU B C 1
ATOM 4155 O O . LEU B 1 149 ? -22.375 -22.75 8.523 1 92.44 149 LEU B O 1
ATOM 4159 N N . VAL B 1 150 ? -23.641 -21 7.91 1 92.69 150 VAL B N 1
ATOM 4160 C CA . VAL B 1 150 ? -24.031 -21.672 6.676 1 92.69 150 VAL B CA 1
ATOM 4161 C C . VAL B 1 150 ? -22.812 -21.859 5.777 1 92.69 150 VAL B C 1
ATOM 4163 O O . VAL B 1 150 ? -22.578 -22.953 5.266 1 92.69 150 VAL B O 1
ATOM 4166 N N . SER B 1 151 ? -22.047 -20.828 5.625 1 91.88 151 SER B N 1
ATOM 4167 C CA . SER B 1 151 ? -20.828 -20.938 4.809 1 91.88 151 SER B CA 1
ATOM 4168 C C . SER B 1 151 ? -19.859 -21.969 5.391 1 91.88 151 SER B C 1
ATOM 4170 O O . SER B 1 151 ? -19.25 -22.734 4.648 1 91.88 151 SER B O 1
ATOM 4172 N N . PHE B 1 152 ? -19.766 -21.984 6.695 1 90.94 152 PHE B N 1
ATOM 4173 C CA . PHE B 1 152 ? -18.844 -22.922 7.344 1 90.94 152 PHE B CA 1
ATOM 4174 C C . PHE B 1 152 ? -19.297 -24.359 7.117 1 90.94 152 PHE B C 1
ATOM 4176 O O . PHE B 1 152 ? -18.453 -25.25 6.973 1 90.94 152 PHE B O 1
ATOM 4183 N N . SER B 1 153 ? -20.531 -24.609 7.062 1 91.81 153 SER B N 1
ATOM 4184 C CA . SER B 1 153 ? -21.062 -25.953 6.883 1 91.81 153 SER B CA 1
ATOM 4185 C C . SER B 1 153 ? -20.656 -26.531 5.527 1 91.81 153 SER B C 1
ATOM 4187 O O . SER B 1 153 ? -20.734 -27.734 5.312 1 91.81 153 SER B O 1
ATOM 4189 N N . SER B 1 154 ? -20.156 -25.672 4.688 1 90.56 154 SER B N 1
ATOM 4190 C CA . SER B 1 154 ? -19.719 -26.109 3.367 1 90.56 154 SER B CA 1
ATOM 4191 C C . SER B 1 154 ? -18.547 -27.078 3.471 1 90.56 154 SER B C 1
ATOM 4193 O O . SER B 1 154 ? -18.344 -27.906 2.574 1 90.56 154 SER B O 1
ATOM 4195 N N . VAL B 1 155 ? -17.781 -27 4.539 1 89 155 VAL B N 1
ATOM 4196 C CA . VAL B 1 155 ? -16.609 -27.844 4.73 1 89 155 VAL B CA 1
ATOM 4197 C C . VAL B 1 155 ? -17.031 -29.312 4.832 1 89 155 VAL B C 1
ATOM 4199 O O . VAL B 1 155 ? -16.266 -30.203 4.477 1 89 155 VAL B O 1
ATOM 4202 N N . PHE B 1 156 ? -18.266 -29.531 5.203 1 90.38 156 PHE B N 1
ATOM 4203 C CA . PHE B 1 156 ? -18.75 -30.891 5.426 1 90.38 156 PHE B CA 1
ATOM 4204 C C . PHE B 1 156 ? -19.469 -31.422 4.191 1 90.38 156 PHE B C 1
ATOM 4206 O O . PHE B 1 156 ? -19.922 -32.562 4.18 1 90.38 156 PHE B O 1
ATOM 4213 N N . VAL B 1 157 ? -19.547 -30.625 3.201 1 89.62 157 VAL B N 1
ATOM 4214 C CA . VAL B 1 157 ? -20.25 -31.016 1.983 1 89.62 157 VAL B CA 1
ATOM 4215 C C . VAL B 1 157 ? -19.25 -31.547 0.957 1 89.62 157 VAL B C 1
ATOM 4217 O O . VAL B 1 157 ? -18.266 -30.875 0.625 1 89.62 157 VAL B O 1
ATOM 4220 N N . PRO B 1 158 ? -19.422 -32.781 0.548 1 86.75 158 PRO B N 1
ATOM 4221 C CA . PRO B 1 158 ? -18.484 -33.344 -0.416 1 86.75 158 PRO B CA 1
ATOM 4222 C C . PRO B 1 158 ? -18.672 -32.812 -1.825 1 86.75 158 PRO B C 1
ATOM 4224 O O . PRO B 1 158 ? -19.75 -32.312 -2.164 1 86.75 158 PRO B O 1
ATOM 4227 N N . GLY B 1 159 ? -17.516 -32.781 -2.605 1 84.44 159 GLY B N 1
ATOM 4228 C CA . GLY B 1 159 ? -17.562 -32.438 -4.016 1 84.44 159 GLY B CA 1
ATOM 4229 C C . GLY B 1 159 ? -17.766 -30.938 -4.258 1 84.44 159 GLY B C 1
ATOM 4230 O O . GLY B 1 159 ? -17.375 -30.109 -3.43 1 84.44 159 GLY B O 1
ATOM 4231 N N . ASP B 1 160 ? -18.328 -30.547 -5.371 1 85.19 160 ASP B N 1
ATOM 4232 C CA . ASP B 1 160 ? -18.453 -29.172 -5.816 1 85.19 160 ASP B CA 1
ATOM 4233 C C . ASP B 1 160 ? -19.641 -28.484 -5.145 1 85.19 160 ASP B C 1
ATOM 4235 O O . ASP B 1 160 ? -19.766 -27.25 -5.176 1 85.19 160 ASP B O 1
ATOM 4239 N N . ALA B 1 161 ? -20.438 -29.297 -4.48 1 89.38 161 ALA B N 1
ATOM 4240 C CA . ALA B 1 161 ? -21.609 -28.734 -3.789 1 89.38 161 ALA B CA 1
ATOM 4241 C C . ALA B 1 161 ? -21.172 -27.828 -2.643 1 89.38 161 ALA B C 1
ATOM 4243 O O . ALA B 1 161 ? -21.938 -26.969 -2.191 1 89.38 161 ALA B O 1
ATOM 4244 N N . LYS B 1 162 ? -19.938 -28.016 -2.186 1 88.12 162 LYS B N 1
ATOM 4245 C CA . LYS B 1 162 ? -19.422 -27.172 -1.104 1 88.12 162 LYS B CA 1
ATOM 4246 C C . LYS B 1 162 ? -19.406 -25.703 -1.509 1 88.12 162 LYS B C 1
ATOM 4248 O O . LYS B 1 162 ? -19.656 -24.828 -0.683 1 88.12 162 LYS B O 1
ATOM 4253 N N . PHE B 1 163 ? -19.219 -25.484 -2.742 1 86.31 163 PHE B N 1
ATOM 4254 C CA . PHE B 1 163 ? -19.156 -24.094 -3.217 1 86.31 163 PHE B CA 1
ATOM 4255 C C . PHE B 1 163 ? -20.547 -23.453 -3.193 1 86.31 163 PHE B C 1
ATOM 4257 O O . PHE B 1 163 ? -20.672 -22.266 -2.898 1 86.31 163 PHE B O 1
ATOM 4264 N N . PHE B 1 164 ? -21.5 -24.266 -3.447 1 88.56 164 PHE B N 1
ATOM 4265 C CA . PHE B 1 164 ? -22.859 -23.75 -3.416 1 88.56 164 PHE B CA 1
ATOM 4266 C C . PHE B 1 164 ? -23.266 -23.359 -1.997 1 88.56 164 PHE B C 1
ATOM 4268 O O . PHE B 1 164 ? -23.844 -22.281 -1.784 1 88.56 164 PHE B O 1
ATOM 4275 N N . VAL B 1 165 ? -22.938 -24.172 -1.103 1 89.38 165 VAL B N 1
ATOM 4276 C CA . VAL B 1 165 ? -23.266 -23.906 0.295 1 89.38 165 VAL B CA 1
ATOM 4277 C C . VAL B 1 165 ? -22.5 -22.688 0.789 1 89.38 165 VAL B C 1
ATOM 4279 O O . VAL B 1 165 ? -23.047 -21.828 1.473 1 89.38 165 VAL B O 1
ATOM 4282 N N . LEU B 1 166 ? -21.266 -22.656 0.438 1 87.81 166 LEU B N 1
ATOM 4283 C CA . LEU B 1 166 ? -20.422 -21.516 0.79 1 87.81 166 LEU B CA 1
ATOM 4284 C C . LEU B 1 166 ? -21.047 -20.219 0.311 1 87.81 166 LEU B C 1
ATOM 4286 O O . LEU B 1 166 ? -21.219 -19.281 1.096 1 87.81 166 LEU B O 1
ATOM 4290 N N . TYR B 1 167 ? -21.516 -20.188 -0.906 1 90.5 167 TYR B N 1
ATOM 4291 C CA . TYR B 1 167 ? -22 -18.953 -1.507 1 90.5 167 TYR B CA 1
ATOM 4292 C C . TYR B 1 167 ? -23.422 -18.641 -1.067 1 90.5 167 TYR B C 1
ATOM 4294 O O . TYR B 1 167 ? -23.859 -17.5 -1.109 1 90.5 167 TYR B O 1
ATOM 4302 N N . LEU B 1 168 ? -24.078 -19.672 -0.687 1 89.25 168 LEU B N 1
ATOM 4303 C CA . LEU B 1 168 ? -25.391 -19.438 -0.097 1 89.25 168 LEU B CA 1
ATOM 4304 C C . LEU B 1 168 ? -25.266 -18.562 1.151 1 89.25 168 LEU B C 1
ATOM 4306 O O . LEU B 1 168 ? -26.031 -17.609 1.325 1 89.25 168 LEU B O 1
ATOM 4310 N N . GLY B 1 169 ? -24.359 -18.906 1.974 1 89.38 169 GLY B N 1
ATOM 4311 C CA . GLY B 1 169 ? -24.125 -18.109 3.162 1 89.38 169 GLY B CA 1
ATOM 4312 C C . GLY B 1 169 ? -23.672 -16.688 2.848 1 89.38 169 GLY B C 1
ATOM 4313 O O . GLY B 1 169 ? -24.156 -15.734 3.449 1 89.38 169 GLY B O 1
ATOM 4314 N N . ILE B 1 170 ? -22.812 -16.578 1.915 1 89.94 170 ILE B N 1
ATOM 4315 C CA . ILE B 1 170 ? -22.266 -15.281 1.543 1 89.94 170 ILE B CA 1
ATOM 4316 C C . ILE B 1 170 ? -23.344 -14.406 0.934 1 89.94 170 ILE B C 1
ATOM 4318 O O . ILE B 1 170 ? -23.484 -13.227 1.281 1 89.94 170 ILE B O 1
ATOM 4322 N N . PHE B 1 171 ? -24.141 -14.977 0.081 1 90.12 171 PHE B N 1
ATOM 4323 C CA . PHE B 1 171 ? -25.188 -14.211 -0.574 1 90.12 171 PHE B CA 1
ATOM 4324 C C . PHE B 1 171 ? -26.266 -13.789 0.428 1 90.12 171 PHE B C 1
ATOM 4326 O O . PHE B 1 171 ? -26.828 -12.703 0.32 1 90.12 171 PHE B O 1
ATOM 4333 N N . ALA B 1 172 ? -26.469 -14.664 1.366 1 88 172 ALA B N 1
ATOM 4334 C CA . ALA B 1 172 ? -27.359 -14.273 2.447 1 88 172 ALA B CA 1
ATOM 4335 C C . ALA B 1 172 ? -26.828 -13.062 3.201 1 88 172 ALA B C 1
ATOM 4337 O O . ALA B 1 172 ? -27.578 -12.125 3.498 1 88 172 ALA B O 1
ATOM 4338 N N . ASP B 1 173 ? -25.562 -13.109 3.393 1 88.19 173 ASP B N 1
ATOM 4339 C CA . ASP B 1 173 ? -24.922 -12.023 4.121 1 88.19 173 ASP B CA 1
ATOM 4340 C C . ASP B 1 173 ? -24.938 -10.734 3.303 1 88.19 173 ASP B C 1
ATOM 4342 O O . ASP B 1 173 ? -25.141 -9.648 3.852 1 88.19 173 ASP B O 1
ATOM 4346 N N . ILE B 1 174 ? -24.734 -10.844 2.084 1 87.06 174 ILE B N 1
ATOM 4347 C CA . ILE B 1 174 ? -24.703 -9.688 1.196 1 87.06 174 ILE B CA 1
ATOM 4348 C C . ILE B 1 174 ? -26.109 -9.109 1.038 1 87.06 174 ILE B C 1
ATOM 4350 O O . ILE B 1 174 ? -26.281 -7.887 0.972 1 87.06 174 ILE B O 1
ATOM 4354 N N . GLY B 1 175 ? -27.062 -9.984 1.034 1 86.62 175 GLY B N 1
ATOM 4355 C CA . GLY B 1 175 ? -28.438 -9.578 0.808 1 86.62 175 GLY B CA 1
ATOM 4356 C C . GLY B 1 175 ? -29.109 -9 2.043 1 86.62 175 GLY B C 1
ATOM 4357 O O . GLY B 1 175 ? -30.062 -8.219 1.938 1 86.62 175 GLY B O 1
ATOM 4358 N N . LEU B 1 176 ? -28.594 -9.352 3.131 1 80.94 176 LEU B N 1
ATOM 4359 C CA . LEU B 1 176 ? -29.234 -9 4.395 1 80.94 176 LEU B CA 1
ATOM 4360 C C . LEU B 1 176 ? -29.312 -7.488 4.562 1 80.94 176 LEU B C 1
ATOM 4362 O O . LEU B 1 176 ? -30.375 -6.934 4.797 1 80.94 176 LEU B O 1
ATOM 4366 N N . PRO B 1 177 ? -28.172 -6.801 4.395 1 77.31 177 PRO B N 1
ATOM 4367 C CA . PRO B 1 177 ? -28.234 -5.348 4.543 1 77.31 177 PRO B CA 1
ATOM 4368 C C . PRO B 1 177 ? -29.094 -4.684 3.469 1 77.31 177 PRO B C 1
ATOM 4370 O O . PRO B 1 177 ? -29.719 -3.656 3.725 1 77.31 177 PRO B O 1
ATOM 4373 N N . LEU B 1 178 ? -29.141 -5.242 2.352 1 76.38 178 LEU B N 1
ATOM 4374 C CA . LEU B 1 178 ? -29.953 -4.695 1.271 1 76.38 178 LEU B CA 1
ATOM 4375 C C . LEU B 1 178 ? -31.438 -4.785 1.604 1 76.38 178 LEU B C 1
ATOM 4377 O O . LEU B 1 178 ? -32.188 -3.855 1.331 1 76.38 178 LEU B O 1
ATOM 4381 N N . LEU B 1 179 ? -31.75 -5.875 2.219 1 74.44 179 LEU B N 1
ATOM 4382 C CA . LEU B 1 179 ? -33.156 -6.098 2.568 1 74.44 179 LEU B CA 1
ATOM 4383 C C . LEU B 1 179 ? -33.562 -5.234 3.758 1 74.44 179 LEU B C 1
ATOM 4385 O O . LEU B 1 179 ? -34.688 -4.793 3.846 1 74.44 179 LEU B O 1
ATOM 4389 N N . ALA B 1 180 ? -32.562 -4.984 4.598 1 70.5 180 ALA B N 1
ATOM 4390 C CA . ALA B 1 180 ? -32.844 -4.254 5.828 1 70.5 180 ALA B CA 1
ATOM 4391 C C . ALA B 1 180 ? -32.656 -2.752 5.633 1 70.5 180 ALA B C 1
ATOM 4393 O O . ALA B 1 180 ? -32.844 -1.969 6.566 1 70.5 180 ALA B O 1
ATOM 4394 N N . ARG B 1 181 ? -32.25 -2.352 4.516 1 67.94 181 ARG B N 1
ATOM 4395 C CA . ARG B 1 181 ? -31.812 -0.995 4.207 1 67.94 181 ARG B CA 1
ATOM 4396 C C . ARG B 1 181 ? -32.875 0.029 4.633 1 67.94 181 ARG B C 1
ATOM 4398 O O . ARG B 1 181 ? -32.562 0.977 5.355 1 67.94 181 ARG B O 1
ATOM 4405 N N . ARG B 1 182 ? -34.062 -0.083 4.254 1 64.69 182 ARG B N 1
ATOM 4406 C CA . ARG B 1 182 ? -35.094 0.917 4.484 1 64.69 182 ARG B CA 1
ATOM 4407 C C . ARG B 1 182 ? -35.656 0.803 5.898 1 64.69 182 ARG B C 1
ATOM 4409 O O . ARG B 1 182 ? -35.875 1.814 6.562 1 64.69 182 ARG B O 1
ATOM 4416 N N . ARG B 1 183 ? -35.688 -0.327 6.34 1 66.25 183 ARG B N 1
ATOM 4417 C CA . ARG B 1 183 ? -36.469 -0.538 7.562 1 66.25 183 ARG B CA 1
ATOM 4418 C C . ARG B 1 183 ? -35.594 -0.431 8.797 1 66.25 183 ARG B C 1
ATOM 4420 O O . ARG B 1 183 ? -36.031 0.011 9.852 1 66.25 183 ARG B O 1
ATOM 4427 N N . VAL B 1 184 ? -34.375 -0.728 8.5 1 70.25 184 VAL B N 1
ATOM 4428 C CA . VAL B 1 184 ? -33.531 -0.846 9.688 1 70.25 184 VAL B CA 1
ATOM 4429 C C . VAL B 1 184 ? -32.312 0.07 9.555 1 70.25 184 VAL B C 1
ATOM 4431 O O . VAL B 1 184 ? -32.125 0.977 10.367 1 70.25 184 VAL B O 1
ATOM 4434 N N . LEU B 1 185 ? -31.719 0.007 8.445 1 71.06 185 LEU B N 1
ATOM 4435 C CA . LEU B 1 185 ? -30.422 0.649 8.305 1 71.06 185 LEU B CA 1
ATOM 4436 C C . LEU B 1 185 ? -30.578 2.133 7.992 1 71.06 185 LEU B C 1
ATOM 4438 O O . LEU B 1 185 ? -29.641 2.908 8.141 1 71.06 185 LEU B O 1
ATOM 4442 N N . GLY B 1 186 ? -31.734 2.469 7.473 1 70.69 186 GLY B N 1
ATOM 4443 C CA . GLY B 1 186 ? -32.031 3.877 7.25 1 70.69 186 GLY B CA 1
ATOM 4444 C C . GLY B 1 186 ? -31.953 4.707 8.516 1 70.69 186 GLY B C 1
ATOM 4445 O O . GLY B 1 186 ? -31.766 5.926 8.453 1 70.69 186 GLY B O 1
ATOM 4446 N N . HIS B 1 187 ? -32.031 4.047 9.602 1 72.12 187 HIS B N 1
ATOM 4447 C CA . HIS B 1 187 ? -32.062 4.746 10.883 1 72.12 187 HIS B CA 1
ATOM 4448 C C . HIS B 1 187 ? -30.641 4.922 11.438 1 72.12 187 HIS B C 1
ATOM 4450 O O . HIS B 1 187 ? -30.438 5.645 12.414 1 72.12 187 HIS B O 1
ATOM 4456 N N . LEU B 1 188 ? -29.703 4.336 10.883 1 76.81 188 LEU B N 1
ATOM 4457 C CA . LEU B 1 188 ? -28.312 4.484 11.281 1 76.81 188 LEU B CA 1
ATOM 4458 C C . LEU B 1 188 ? -27.406 4.602 10.055 1 76.81 188 LEU B C 1
ATOM 4460 O O . LEU B 1 188 ? -26.734 3.639 9.68 1 76.81 188 LEU B O 1
ATOM 4464 N N . PRO B 1 189 ? -27.484 5.809 9.562 1 79.06 189 PRO B N 1
ATOM 4465 C CA . PRO B 1 189 ? -26.703 6 8.336 1 79.06 189 PRO B CA 1
ATOM 4466 C C . PRO B 1 189 ? -25.203 5.879 8.555 1 79.06 189 PRO B C 1
ATOM 4468 O O . PRO B 1 189 ? -24.734 6.039 9.688 1 79.06 189 PRO B O 1
ATOM 4471 N N . VAL B 1 190 ? -24.531 5.43 7.535 1 81.25 190 VAL B N 1
ATOM 4472 C CA . VAL B 1 190 ? -23.078 5.34 7.574 1 81.25 190 VAL B CA 1
ATOM 4473 C C . VAL B 1 190 ? -22.469 6.738 7.5 1 81.25 190 VAL B C 1
ATOM 4475 O O . VAL B 1 190 ? -23.125 7.68 7.039 1 81.25 190 VAL B O 1
ATOM 4478 N N . HIS B 1 191 ? -21.312 6.855 8.047 1 86.88 191 HIS B N 1
ATOM 4479 C CA . HIS B 1 191 ? -20.5 8.047 7.797 1 86.88 191 HIS B CA 1
ATOM 4480 C C . HIS B 1 191 ? -19.891 8.008 6.398 1 86.88 191 HIS B C 1
ATOM 4482 O O . HIS B 1 191 ? -18.797 7.457 6.207 1 86.88 191 HIS B O 1
ATOM 4488 N N . HIS B 1 192 ? -20.562 8.672 5.539 1 86.25 192 HIS B N 1
ATOM 4489 C CA . HIS B 1 192 ? -20.281 8.547 4.109 1 86.25 192 HIS B CA 1
ATOM 4490 C C . HIS B 1 192 ? -18.859 8.961 3.779 1 86.25 192 HIS B C 1
ATOM 4492 O O . HIS B 1 192 ? -18.156 8.242 3.07 1 86.25 192 HIS B O 1
ATOM 4498 N N . PRO B 1 193 ? -18.359 10.078 4.285 1 84.88 193 PRO B N 1
ATOM 4499 C CA . PRO B 1 193 ? -16.984 10.461 3.967 1 84.88 193 PRO B CA 1
ATOM 4500 C C . PRO B 1 193 ? -15.961 9.422 4.43 1 84.88 193 PRO B C 1
ATOM 4502 O O . PRO B 1 193 ? -14.977 9.164 3.727 1 84.88 193 PRO B O 1
ATOM 4505 N N . HIS B 1 194 ? -16.203 8.859 5.562 1 89.12 194 HIS B N 1
ATOM 4506 C CA . HIS B 1 194 ? -15.305 7.84 6.09 1 89.12 194 HIS B CA 1
ATOM 4507 C C . HIS B 1 194 ? -15.312 6.59 5.211 1 89.12 194 HIS B C 1
ATOM 4509 O O . HIS B 1 194 ? -14.258 6.008 4.945 1 89.12 194 HIS B O 1
ATOM 4515 N N . LEU B 1 195 ? -16.484 6.27 4.812 1 91.12 195 LEU B N 1
ATOM 4516 C CA . LEU B 1 195 ? -16.625 5.105 3.949 1 91.12 195 LEU B CA 1
ATOM 4517 C C . LEU B 1 195 ? -15.906 5.32 2.621 1 91.12 195 LEU B C 1
ATOM 4519 O O . LEU B 1 195 ? -15.156 4.453 2.17 1 91.12 195 LEU B O 1
ATOM 4523 N N . LEU B 1 196 ? -16.094 6.445 2.072 1 90.25 196 LEU B N 1
ATOM 4524 C CA . LEU B 1 196 ? -15.469 6.789 0.803 1 90.25 196 LEU B CA 1
ATOM 4525 C C . LEU B 1 196 ? -13.953 6.812 0.941 1 90.25 196 LEU B C 1
ATOM 4527 O O . LEU B 1 196 ? -13.234 6.402 0.025 1 90.25 196 LEU B O 1
ATOM 4531 N N . GLU B 1 197 ? -13.516 7.266 2.031 1 91.38 197 GLU B N 1
ATOM 4532 C CA . GLU B 1 197 ? -12.078 7.336 2.281 1 91.38 197 GLU B CA 1
ATOM 4533 C C . GLU B 1 197 ? -11.461 5.941 2.346 1 91.38 197 GLU B C 1
ATOM 4535 O O . GLU B 1 197 ? -10.406 5.695 1.766 1 91.38 197 GLU B O 1
ATOM 4540 N N . ARG B 1 198 ? -12.086 4.992 2.979 1 94.38 198 ARG B N 1
ATOM 4541 C CA . ARG B 1 198 ? -11.57 3.633 3.105 1 94.38 198 ARG B CA 1
ATOM 4542 C C . ARG B 1 198 ? -11.547 2.928 1.753 1 94.38 198 ARG B C 1
ATOM 4544 O O . ARG B 1 198 ? -10.562 2.273 1.402 1 94.38 198 ARG B O 1
ATOM 4551 N N . TYR B 1 199 ? -12.625 3.111 1.062 1 95.25 199 TYR B N 1
ATOM 4552 C CA . TYR B 1 199 ? -12.688 2.479 -0.25 1 95.25 199 TYR B CA 1
ATOM 4553 C C . TYR B 1 199 ? -11.727 3.146 -1.224 1 95.25 199 TYR B C 1
ATOM 4555 O O . TYR B 1 199 ? -11.164 2.486 -2.102 1 95.25 199 TYR B O 1
ATOM 4563 N N . GLY B 1 200 ? -11.617 4.461 -1.034 1 94.88 200 GLY B N 1
ATOM 4564 C CA . GLY B 1 200 ? -10.609 5.156 -1.821 1 94.88 200 GLY B CA 1
ATOM 4565 C C . GLY B 1 200 ? -9.195 4.68 -1.538 1 94.88 200 GLY B C 1
ATOM 4566 O O . GLY B 1 200 ? -8.398 4.512 -2.459 1 94.88 200 GLY B O 1
ATOM 4567 N N . LEU B 1 201 ? -8.906 4.422 -0.305 1 94.19 201 LEU B N 1
ATOM 4568 C CA . LEU B 1 201 ? -7.598 3.916 0.089 1 94.19 201 LEU B CA 1
ATOM 4569 C C . LEU B 1 201 ? -7.359 2.521 -0.48 1 94.19 201 LEU B C 1
ATOM 4571 O O . LEU B 1 201 ? -6.27 2.225 -0.974 1 94.19 201 LEU B O 1
ATOM 4575 N N . ALA B 1 202 ? -8.367 1.744 -0.438 1 95.5 202 ALA B N 1
ATOM 4576 C CA . ALA B 1 202 ? -8.25 0.409 -1.019 1 95.5 202 ALA B CA 1
ATOM 4577 C C . ALA B 1 202 ? -8.008 0.485 -2.523 1 95.5 202 ALA B C 1
ATOM 4579 O O . ALA B 1 202 ? -7.199 -0.267 -3.068 1 95.5 202 ALA B O 1
ATOM 4580 N N . THR B 1 203 ? -8.672 1.404 -3.139 1 96.44 203 THR B N 1
ATOM 4581 C CA . THR B 1 203 ? -8.531 1.585 -4.578 1 96.44 203 THR B CA 1
ATOM 4582 C C . THR B 1 203 ? -7.113 2.02 -4.938 1 96.44 203 THR B C 1
ATOM 4584 O O . THR B 1 203 ? -6.535 1.526 -5.906 1 96.44 203 THR B O 1
ATOM 4587 N N . ILE B 1 204 ? -6.547 2.846 -4.141 1 95.44 204 ILE B N 1
ATOM 4588 C CA . ILE B 1 204 ? -5.199 3.334 -4.406 1 95.44 204 ILE B CA 1
ATOM 4589 C C . ILE B 1 204 ? -4.199 2.188 -4.273 1 95.44 204 ILE B C 1
ATOM 4591 O O . ILE B 1 204 ? -3.236 2.105 -5.039 1 95.44 204 ILE B O 1
ATOM 4595 N N . ILE B 1 205 ? -4.387 1.381 -3.32 1 93.81 205 ILE B N 1
ATOM 4596 C CA . ILE B 1 205 ? -3.5 0.239 -3.127 1 93.81 205 ILE B CA 1
ATOM 4597 C C . ILE B 1 205 ? -3.611 -0.708 -4.32 1 93.81 205 ILE B C 1
ATOM 4599 O O . ILE B 1 205 ? -2.6 -1.206 -4.82 1 93.81 205 ILE B O 1
ATOM 4603 N N . LEU B 1 206 ? -4.801 -0.903 -4.809 1 95.94 206 LEU B N 1
ATOM 4604 C CA . LEU B 1 206 ? -4.996 -1.771 -5.965 1 95.94 206 LEU B CA 1
ATOM 4605 C C . LEU B 1 206 ? -4.371 -1.156 -7.215 1 95.94 206 LEU B C 1
ATOM 4607 O O . LEU B 1 206 ? -3.836 -1.873 -8.062 1 95.94 206 LEU B O 1
ATOM 4611 N N . LEU B 1 207 ? -4.465 0.145 -7.348 1 95.75 207 LEU B N 1
ATOM 4612 C CA . LEU B 1 207 ? -3.793 0.831 -8.445 1 95.75 207 LEU B CA 1
ATOM 4613 C C . LEU B 1 207 ? -2.279 0.662 -8.344 1 95.75 207 LEU B C 1
ATOM 4615 O O . LEU B 1 207 ? -1.598 0.532 -9.367 1 95.75 207 LEU B O 1
ATOM 4619 N N . GLY B 1 208 ? -1.805 0.688 -7.133 1 92.75 208 GLY B N 1
ATOM 4620 C CA . GLY B 1 208 ? -0.394 0.41 -6.914 1 92.75 208 GLY B CA 1
ATOM 4621 C C . GLY B 1 208 ? 0.027 -0.962 -7.406 1 92.75 208 GLY B C 1
ATOM 4622 O O . GLY B 1 208 ? 1.129 -1.127 -7.93 1 92.75 208 GLY B O 1
ATOM 4623 N N . GLU B 1 209 ? -0.859 -1.871 -7.254 1 91.88 209 GLU B N 1
ATOM 4624 C CA . GLU B 1 209 ? -0.584 -3.213 -7.758 1 91.88 209 GLU B CA 1
ATOM 4625 C C . GLU B 1 209 ? -0.433 -3.213 -9.273 1 91.88 209 GLU B C 1
ATOM 4627 O O . GLU B 1 209 ? 0.358 -3.982 -9.828 1 91.88 209 GLU B O 1
ATOM 4632 N N . LEU B 1 210 ? -1.192 -2.383 -9.898 1 94.81 210 LEU B N 1
ATOM 4633 C CA . LEU B 1 210 ? -1.056 -2.232 -11.344 1 94.81 210 LEU B CA 1
ATOM 4634 C C . LEU B 1 210 ? 0.344 -1.75 -11.711 1 94.81 210 LEU B C 1
ATOM 4636 O O . LEU B 1 210 ? 0.942 -2.242 -12.672 1 94.81 210 LEU B O 1
ATOM 4640 N N . ILE B 1 211 ? 0.837 -0.872 -10.945 1 95.94 211 ILE B N 1
ATOM 4641 C CA . ILE B 1 211 ? 2.17 -0.326 -11.188 1 95.94 211 ILE B CA 1
ATOM 4642 C C . ILE B 1 211 ? 3.221 -1.407 -10.945 1 95.94 211 ILE B C 1
ATOM 4644 O O . ILE B 1 211 ? 4.203 -1.501 -11.688 1 95.94 211 ILE B O 1
ATOM 4648 N N . LEU B 1 212 ? 2.959 -2.211 -9.953 1 94.25 212 LEU B N 1
ATOM 4649 C CA . LEU B 1 212 ? 3.896 -3.291 -9.664 1 94.25 212 LEU B CA 1
ATOM 4650 C C . LEU B 1 212 ? 3.936 -4.301 -10.805 1 94.25 212 LEU B C 1
ATOM 4652 O O . LEU B 1 212 ? 4.988 -4.871 -11.094 1 94.25 212 LEU B O 1
ATOM 4656 N N . VAL B 1 213 ? 2.812 -4.555 -11.43 1 95 213 VAL B N 1
ATOM 4657 C CA . VAL B 1 213 ? 2.771 -5.441 -12.594 1 95 213 VAL B CA 1
ATOM 4658 C C . VAL B 1 213 ? 3.623 -4.855 -13.719 1 95 213 VAL B C 1
ATOM 4660 O O . VAL B 1 213 ? 4.348 -5.586 -14.398 1 95 213 VAL B O 1
ATOM 4663 N N . ILE B 1 214 ? 3.576 -3.582 -13.883 1 95.69 214 ILE B N 1
ATOM 4664 C CA . ILE B 1 214 ? 4.363 -2.895 -14.898 1 95.69 214 ILE B CA 1
ATOM 4665 C C . ILE B 1 214 ? 5.852 -3.031 -14.586 1 95.69 214 ILE B C 1
ATOM 4667 O O . ILE B 1 214 ? 6.648 -3.396 -15.453 1 95.69 214 ILE B O 1
ATOM 4671 N N . VAL B 1 215 ? 6.215 -2.748 -13.344 1 94.5 215 VAL B N 1
ATOM 4672 C CA . VAL B 1 215 ? 7.609 -2.828 -12.922 1 94.5 215 VAL B CA 1
ATOM 4673 C C . VAL B 1 215 ? 8.141 -4.242 -13.141 1 94.5 215 VAL B C 1
ATOM 4675 O O . VAL B 1 215 ? 9.227 -4.43 -13.68 1 94.5 215 VAL B O 1
ATOM 4678 N N . ASN B 1 216 ? 7.379 -5.195 -12.781 1 92.5 216 ASN B N 1
ATOM 4679 C CA . ASN B 1 216 ? 7.793 -6.586 -12.938 1 92.5 216 ASN B CA 1
ATOM 4680 C C . ASN B 1 216 ? 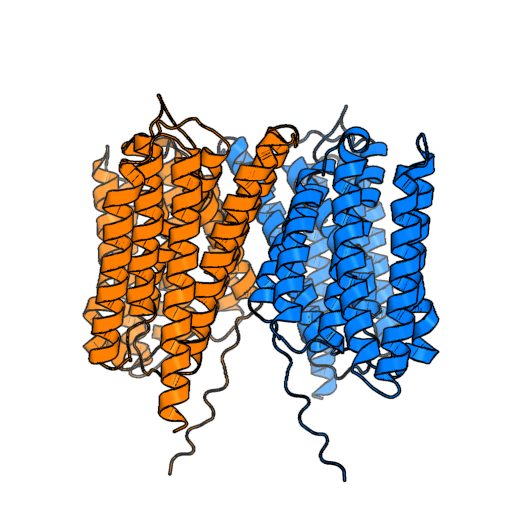7.906 -6.977 -14.406 1 92.5 216 ASN B C 1
ATOM 4682 O O . ASN B 1 216 ? 8.789 -7.75 -14.781 1 92.5 216 ASN B O 1
ATOM 4686 N N . GLY B 1 217 ? 6.98 -6.508 -15.188 1 92.5 217 GLY B N 1
ATOM 4687 C CA . GLY B 1 217 ? 7.078 -6.742 -16.625 1 92.5 217 GLY B CA 1
ATOM 4688 C C . GLY B 1 217 ? 8.367 -6.211 -17.219 1 92.5 217 GLY B C 1
ATOM 4689 O O . GLY B 1 217 ? 8.984 -6.871 -18.062 1 92.5 217 GLY B O 1
ATOM 4690 N N . LEU B 1 218 ? 8.781 -5.074 -16.75 1 91.88 218 LEU B N 1
ATOM 4691 C CA . LEU B 1 218 ? 10.016 -4.465 -17.219 1 91.88 218 LEU B CA 1
ATOM 4692 C C . LEU B 1 218 ? 11.234 -5.234 -16.719 1 91.88 218 LEU B C 1
ATOM 4694 O O . LEU B 1 218 ? 12.227 -5.379 -17.438 1 91.88 218 LEU B O 1
ATOM 4698 N N . ARG B 1 219 ? 11.133 -5.73 -15.562 1 88.44 219 ARG B N 1
ATOM 4699 C CA . ARG B 1 219 ? 12.242 -6.453 -14.945 1 88.44 219 ARG B CA 1
ATOM 4700 C C . ARG B 1 219 ? 12.469 -7.797 -15.625 1 88.44 219 ARG B C 1
ATOM 4702 O O . ARG B 1 219 ? 13.609 -8.242 -15.766 1 88.44 219 ARG B O 1
ATOM 4709 N N . GLU B 1 220 ? 11.43 -8.445 -15.992 1 83.12 220 GLU B N 1
ATOM 4710 C CA . GLU B 1 220 ? 11.523 -9.766 -16.609 1 83.12 220 GLU B CA 1
ATOM 4711 C C . GLU B 1 220 ? 12.117 -9.68 -18.016 1 83.12 220 GLU B C 1
ATOM 4713 O O . GLU B 1 220 ? 12.773 -10.617 -18.469 1 83.12 220 GLU B O 1
ATOM 4718 N N . GLY B 1 221 ? 11.789 -8.711 -18.812 1 69.88 221 GLY B N 1
ATOM 4719 C CA . GLY B 1 221 ? 12.188 -8.625 -20.203 1 69.88 221 GLY B CA 1
ATOM 4720 C C . GLY B 1 221 ? 13.547 -7.996 -20.391 1 69.88 221 GLY B C 1
ATOM 4721 O O . GLY B 1 221 ? 13.977 -7.754 -21.531 1 69.88 221 GLY B O 1
ATOM 4722 N N . HIS B 1 222 ? 14.352 -7.91 -19.359 1 60.22 222 HIS B N 1
ATOM 4723 C CA . HIS B 1 222 ? 15.648 -7.25 -19.453 1 60.22 222 HIS B CA 1
ATOM 4724 C C . HIS B 1 222 ? 15.508 -5.828 -19.984 1 60.22 222 HIS B C 1
ATOM 4726 O O . HIS B 1 222 ? 16.219 -5.441 -20.922 1 60.22 222 HIS B O 1
ATOM 4732 N N . ALA B 1 223 ? 14.773 -5.062 -19.562 1 58.38 223 ALA B N 1
ATOM 4733 C CA . ALA B 1 223 ? 14.406 -3.668 -19.781 1 58.38 223 ALA B CA 1
ATOM 4734 C C . ALA B 1 223 ? 14.836 -3.205 -21.172 1 58.38 223 ALA B C 1
ATOM 4736 O O . ALA B 1 223 ? 15.656 -2.295 -21.297 1 58.38 223 ALA B O 1
ATOM 4737 N N . GLY B 1 224 ? 14.539 -4.117 -22.156 1 61.94 224 GLY B N 1
ATOM 4738 C CA . GLY B 1 224 ? 14.898 -3.643 -23.484 1 61.94 224 GLY B CA 1
ATOM 4739 C C . GLY B 1 224 ? 13.875 -2.686 -24.078 1 61.94 224 GLY B C 1
ATOM 4740 O O . GLY B 1 224 ? 12.789 -2.514 -23.516 1 61.94 224 GLY B O 1
ATOM 4741 N N . ALA B 1 225 ? 14.188 -1.954 -25.016 1 66.06 225 ALA B N 1
ATOM 4742 C CA . ALA B 1 225 ? 13.461 -0.897 -25.719 1 66.06 225 ALA B CA 1
ATOM 4743 C C . ALA B 1 225 ? 12.039 -1.342 -26.062 1 66.06 225 ALA B C 1
ATOM 4745 O O . ALA B 1 225 ? 11.086 -0.579 -25.906 1 66.06 225 ALA B O 1
ATOM 4746 N N . PRO B 1 226 ? 11.914 -2.604 -26.266 1 75.62 226 PRO B N 1
ATOM 4747 C CA . PRO B 1 226 ? 10.562 -3.016 -26.656 1 75.62 226 PRO B CA 1
ATOM 4748 C C . PRO B 1 226 ? 9.594 -3.055 -25.484 1 75.62 226 PRO B C 1
ATOM 4750 O O . PRO B 1 226 ? 8.375 -2.992 -25.672 1 75.62 226 PRO B O 1
ATOM 4753 N N . LEU B 1 227 ? 10.133 -3.041 -24.297 1 85 227 LEU B N 1
ATOM 4754 C CA . LEU B 1 227 ? 9.25 -3.213 -23.141 1 85 227 LEU B CA 1
ATOM 4755 C C . LEU B 1 227 ? 8.82 -1.861 -22.578 1 85 227 LEU B C 1
ATOM 4757 O O . LEU B 1 227 ? 7.941 -1.793 -21.719 1 85 227 LEU B O 1
ATOM 4761 N N . ILE B 1 228 ? 9.312 -0.896 -23.188 1 87.31 228 ILE B N 1
ATOM 4762 C CA . ILE B 1 228 ? 8.969 0.447 -22.734 1 87.31 228 ILE B CA 1
ATOM 4763 C C . ILE B 1 228 ? 7.559 0.801 -23.188 1 87.31 228 ILE B C 1
ATOM 4765 O O . ILE B 1 228 ? 6.812 1.465 -22.453 1 87.31 228 ILE B O 1
ATOM 4769 N N . PHE B 1 229 ? 7.211 0.298 -24.344 1 90.81 229 PHE B N 1
ATOM 4770 C CA . PHE B 1 229 ? 5.914 0.619 -24.922 1 90.81 229 PHE B CA 1
ATOM 4771 C C . PHE B 1 229 ? 4.781 0.093 -24.047 1 90.81 229 PHE B C 1
ATOM 4773 O O . PHE B 1 229 ? 3.926 0.861 -23.609 1 90.81 229 PHE B O 1
ATOM 4780 N N . PRO B 1 230 ? 4.773 -1.202 -23.75 1 93.5 230 PRO B N 1
ATOM 4781 C CA . PRO B 1 230 ? 3.689 -1.686 -22.891 1 93.5 230 PRO B CA 1
ATOM 4782 C C . PRO B 1 230 ? 3.699 -1.035 -21.5 1 93.5 230 PRO B C 1
ATOM 4784 O O . PRO B 1 230 ? 2.641 -0.839 -20.906 1 93.5 230 PRO B O 1
ATOM 4787 N N . ALA B 1 231 ? 4.848 -0.695 -21.062 1 95.44 231 ALA B N 1
ATOM 4788 C CA . ALA B 1 231 ? 4.945 -0.03 -19.766 1 95.44 231 ALA B CA 1
ATOM 4789 C C . ALA B 1 231 ? 4.266 1.337 -19.797 1 95.44 231 ALA B C 1
ATOM 4791 O O . ALA B 1 231 ? 3.51 1.684 -18.875 1 95.44 231 ALA B O 1
ATOM 4792 N N . LEU B 1 232 ? 4.508 2.068 -20.828 1 95.19 232 LEU B N 1
ATOM 4793 C CA . LEU B 1 232 ? 3.936 3.402 -20.969 1 95.19 232 LEU B CA 1
ATOM 4794 C C . LEU B 1 232 ? 2.418 3.334 -21.094 1 95.19 232 LEU B C 1
ATOM 4796 O O . LEU B 1 232 ? 1.702 4.152 -20.516 1 95.19 232 LEU B O 1
ATOM 4800 N N . ILE B 1 233 ? 1.969 2.365 -21.828 1 97.06 233 ILE B N 1
ATOM 4801 C CA . ILE B 1 233 ? 0.532 2.197 -22.031 1 97.06 233 ILE B CA 1
ATOM 4802 C C . ILE B 1 233 ? -0.119 1.794 -20.703 1 97.06 233 ILE B C 1
ATOM 4804 O O . ILE B 1 233 ? -1.132 2.371 -20.297 1 97.06 233 ILE B O 1
ATOM 4808 N N . GLY B 1 234 ? 0.521 0.766 -20.078 1 97.56 234 GLY B N 1
ATOM 4809 C CA . GLY B 1 234 ? 0.008 0.352 -18.781 1 97.56 234 GLY B CA 1
ATOM 4810 C C . GLY B 1 234 ? -0.046 1.483 -17.781 1 97.56 234 GLY B C 1
ATOM 4811 O O . GLY B 1 234 ? -1.037 1.636 -17.062 1 97.56 234 GLY B O 1
ATOM 4812 N N . PHE B 1 235 ? 1.026 2.268 -17.734 1 97.38 235 PHE B N 1
ATOM 4813 C CA . PHE B 1 235 ? 1.074 3.406 -16.828 1 97.38 235 PHE B CA 1
ATOM 4814 C C . PHE B 1 235 ? -0.006 4.422 -17.172 1 97.38 235 PHE B C 1
ATOM 4816 O O . PHE B 1 235 ? -0.635 5 -16.281 1 97.38 235 PHE B O 1
ATOM 4823 N N . GLY B 1 236 ? -0.227 4.684 -18.422 1 97.56 236 GLY B N 1
ATOM 4824 C CA . GLY B 1 236 ? -1.287 5.574 -18.859 1 97.56 236 GLY B CA 1
ATOM 4825 C C . GLY B 1 236 ? -2.668 5.125 -18.422 1 97.56 236 GLY B C 1
ATOM 4826 O O . GLY B 1 236 ? -3.496 5.949 -18.031 1 97.56 236 GLY B O 1
ATOM 4827 N N . ILE B 1 237 ? -2.928 3.844 -18.531 1 98.12 237 ILE B N 1
ATOM 4828 C CA . ILE B 1 237 ? -4.199 3.279 -18.094 1 98.12 237 ILE B CA 1
ATOM 4829 C C . ILE B 1 237 ? -4.391 3.529 -16.594 1 98.12 237 ILE B C 1
ATOM 4831 O O . ILE B 1 237 ? -5.438 4.023 -16.172 1 98.12 237 ILE B O 1
ATOM 4835 N N . ALA B 1 238 ? -3.326 3.229 -15.844 1 97.69 238 ALA B N 1
ATOM 4836 C CA . ALA B 1 238 ? -3.391 3.439 -14.398 1 97.69 238 ALA B CA 1
ATOM 4837 C C . ALA B 1 238 ? -3.654 4.906 -14.07 1 97.69 238 ALA B C 1
ATOM 4839 O O . ALA B 1 238 ? -4.5 5.219 -13.227 1 97.69 238 ALA B O 1
ATOM 4840 N N . ALA B 1 239 ? -2.955 5.793 -14.758 1 96.81 239 ALA B N 1
ATOM 4841 C CA . ALA B 1 239 ? -3.105 7.227 -14.539 1 96.81 239 ALA B CA 1
ATOM 4842 C C . ALA B 1 239 ? -4.512 7.695 -14.898 1 96.81 239 ALA B C 1
ATOM 4844 O O . ALA B 1 239 ? -5.094 8.531 -14.203 1 96.81 239 ALA B O 1
ATOM 4845 N N . SER B 1 240 ? -5.043 7.133 -15.945 1 97.38 240 SER B N 1
ATOM 4846 C CA . SER B 1 240 ? -6.383 7.504 -16.375 1 97.38 240 SER B CA 1
ATOM 4847 C C . SER B 1 240 ? -7.434 7.07 -15.359 1 97.38 240 SER B C 1
ATOM 4849 O O . SER B 1 240 ? -8.359 7.828 -15.055 1 97.38 240 SER B O 1
ATOM 4851 N N . ILE B 1 241 ? -7.27 5.859 -14.859 1 97.69 241 ILE B N 1
ATOM 4852 C CA . ILE B 1 241 ? -8.203 5.359 -13.859 1 97.69 241 ILE B CA 1
ATOM 4853 C C . ILE B 1 241 ? -8.102 6.207 -12.594 1 97.69 241 ILE B C 1
ATOM 4855 O O . ILE B 1 241 ? -9.125 6.594 -12.016 1 97.69 241 ILE B O 1
ATOM 4859 N N . TRP B 1 242 ? -6.859 6.465 -12.211 1 96.5 242 TRP B N 1
ATOM 4860 C CA . TRP B 1 242 ? -6.656 7.301 -11.039 1 96.5 242 TRP B CA 1
ATOM 4861 C C . TRP B 1 242 ? -7.367 8.641 -11.195 1 96.5 242 TRP B C 1
ATOM 4863 O O . TRP B 1 242 ? -8.086 9.078 -10.297 1 96.5 242 TRP B O 1
ATOM 4873 N N . TRP B 1 243 ? -7.117 9.242 -12.32 1 94.19 243 TRP B N 1
ATOM 4874 C CA . TRP B 1 243 ? -7.672 10.57 -12.578 1 94.19 243 TRP B CA 1
ATOM 4875 C C . TRP B 1 243 ? -9.195 10.547 -12.5 1 94.19 243 TRP B C 1
ATOM 4877 O O . TRP B 1 243 ? -9.797 11.375 -11.82 1 94.19 243 TRP B O 1
ATOM 4887 N N . HIS B 1 244 ? -9.742 9.625 -13.141 1 94.69 244 HIS B N 1
ATOM 4888 C CA . HIS B 1 244 ? -11.203 9.539 -13.18 1 94.69 244 HIS B CA 1
ATOM 4889 C C . HIS B 1 244 ? -11.766 9.242 -11.797 1 94.69 244 HIS B C 1
ATOM 4891 O O . HIS B 1 244 ? -12.68 9.922 -11.328 1 94.69 244 HIS B O 1
ATOM 4897 N N . TYR B 1 245 ? -11.273 8.273 -11.195 1 95.5 245 TYR B N 1
ATOM 4898 C CA . TYR B 1 245 ? -11.82 7.777 -9.93 1 95.5 245 TYR B CA 1
ATOM 4899 C C . TYR B 1 245 ? -11.734 8.844 -8.844 1 95.5 245 TYR B C 1
ATOM 4901 O O . TYR B 1 245 ? -12.727 9.141 -8.18 1 95.5 245 TYR B O 1
ATOM 4909 N N . PHE B 1 246 ? -10.656 9.422 -8.656 1 93.44 246 PHE B N 1
ATOM 4910 C CA . PHE B 1 246 ? -10.461 10.273 -7.488 1 93.44 246 PHE B CA 1
ATOM 4911 C C . PHE B 1 246 ? -11 11.68 -7.738 1 93.44 246 PHE B C 1
ATOM 4913 O O . PHE B 1 246 ? -11.422 12.359 -6.805 1 93.44 246 PHE B O 1
ATOM 4920 N N . GLU B 1 247 ? -10.992 12.086 -8.984 1 88.38 247 GLU B N 1
ATOM 4921 C CA . GLU B 1 247 ? -11.719 13.32 -9.273 1 88.38 247 GLU B CA 1
ATOM 4922 C C . GLU B 1 247 ? -13.211 13.164 -9 1 88.38 247 GLU B C 1
ATOM 4924 O O . GLU B 1 247 ? -13.836 14.062 -8.43 1 88.38 247 GLU B O 1
ATOM 4929 N N . SER B 1 248 ? -13.727 12.039 -9.383 1 88.19 248 SER B N 1
ATOM 4930 C CA . SER B 1 248 ? -15.141 11.75 -9.148 1 88.19 248 SER B CA 1
ATOM 4931 C C . SER B 1 248 ? -15.43 11.57 -7.66 1 88.19 248 SER B C 1
ATOM 4933 O O . SER B 1 248 ? -16.453 12.047 -7.156 1 88.19 248 SER B O 1
ATOM 4935 N N . SER B 1 249 ? -14.539 10.891 -6.98 1 86.12 249 SER B N 1
ATOM 4936 C CA . SER B 1 249 ? -14.711 10.633 -5.555 1 86.12 249 SER B CA 1
ATOM 4937 C C . SER B 1 249 ? -14.695 11.93 -4.754 1 86.12 249 SER B C 1
ATOM 4939 O O . SER B 1 249 ? -15.469 12.094 -3.807 1 86.12 249 SER B O 1
ATOM 4941 N N . GLU B 1 250 ? -13.789 12.805 -5.004 1 80.38 250 GLU B N 1
ATOM 4942 C CA . GLU B 1 250 ? -13.703 14.086 -4.305 1 80.38 250 GLU B CA 1
ATOM 4943 C C . GLU B 1 250 ? -14.977 14.898 -4.484 1 80.38 250 GLU B C 1
ATOM 4945 O O . GLU B 1 250 ? -15.406 15.594 -3.564 1 80.38 250 GLU B O 1
ATOM 4950 N N . HIS B 1 251 ? -15.57 14.781 -5.602 1 75.06 251 HIS B N 1
ATOM 4951 C CA . HIS B 1 251 ? -16.797 15.508 -5.883 1 75.06 251 HIS B CA 1
ATOM 4952 C C . HIS B 1 251 ? -17.938 15.023 -4.992 1 75.06 251 HIS B C 1
ATOM 4954 O O . HIS B 1 251 ? -18.672 15.836 -4.434 1 75.06 251 HIS B O 1
ATOM 4960 N N . ILE B 1 252 ? -18.031 13.758 -4.805 1 75.69 252 ILE B N 1
ATOM 4961 C CA . ILE B 1 252 ? -19.156 13.227 -4.047 1 75.69 252 ILE B CA 1
ATOM 4962 C C . ILE B 1 252 ? -18.859 13.312 -2.553 1 75.69 252 ILE B C 1
ATOM 4964 O O . ILE B 1 252 ? -19.781 13.305 -1.73 1 75.69 252 ILE B O 1
ATOM 4968 N N . ALA B 1 253 ? -17.656 13.266 -2.145 1 70.12 253 ALA B N 1
ATOM 4969 C CA . ALA B 1 253 ? -17.281 13.391 -0.737 1 70.12 253 ALA B CA 1
ATOM 4970 C C . ALA B 1 253 ? -17.75 14.734 -0.165 1 70.12 253 ALA B C 1
ATOM 4972 O O . ALA B 1 253 ? -18.047 14.836 1.026 1 70.12 253 ALA B O 1
ATOM 4973 N N . GLY B 1 254 ? -17.812 15.664 -0.995 1 65.25 254 GLY B N 1
ATOM 4974 C CA . GLY B 1 254 ? -18.219 17 -0.579 1 65.25 254 GLY B CA 1
ATOM 4975 C C . GLY B 1 254 ? -19.719 17.156 -0.486 1 65.25 254 GLY B C 1
ATOM 4976 O O . GLY B 1 254 ? -20.219 18.125 0.099 1 65.25 254 GLY B O 1
ATOM 4977 N N . GLU B 1 255 ? -20.422 16.125 -1.01 1 66.5 255 GLU B N 1
ATOM 4978 C CA . GLU B 1 255 ? -21.875 16.234 -1.022 1 66.5 255 GLU B CA 1
ATOM 4979 C C . GLU B 1 255 ? -22.484 15.586 0.221 1 66.5 255 GLU B C 1
ATOM 4981 O O . GLU B 1 255 ? -21.969 14.578 0.72 1 66.5 255 GLU B O 1
ATOM 4986 N N . GLU B 1 256 ? -23.109 16.281 1.007 1 61.38 256 GLU B N 1
ATOM 4987 C CA . GLU B 1 256 ? -23.812 15.758 2.184 1 61.38 256 GLU B CA 1
ATOM 4988 C C . GLU B 1 256 ? -24.859 14.727 1.792 1 61.38 256 GLU B C 1
ATOM 4990 O O . GLU B 1 256 ? -26 15.078 1.505 1 61.38 256 GLU B O 1
ATOM 4995 N N . ARG B 1 257 ? -24.438 13.586 1.425 1 60.56 257 ARG B N 1
ATOM 4996 C CA . ARG B 1 257 ? -25.422 12.578 1.072 1 60.56 257 ARG B CA 1
ATOM 4997 C C . ARG B 1 257 ? -25.797 11.727 2.285 1 60.56 257 ARG B C 1
ATOM 4999 O O . ARG B 1 257 ? -24.922 11.273 3.023 1 60.56 257 ARG B O 1
ATOM 5006 N N . GLN B 1 258 ? -26.969 11.961 2.711 1 59.94 258 GLN B N 1
ATOM 5007 C CA . GLN B 1 258 ? -27.484 11.023 3.703 1 59.94 258 GLN B CA 1
ATOM 5008 C C . GLN B 1 258 ? -27.812 9.68 3.066 1 59.94 258 GLN B C 1
ATOM 5010 O O . GLN B 1 258 ? -28.891 9.5 2.504 1 59.94 258 GLN B O 1
ATOM 5015 N N . SER B 1 259 ? -26.734 9.047 2.598 1 64.5 259 SER B N 1
ATOM 5016 C CA . SER B 1 259 ? -27.031 7.805 1.895 1 64.5 259 SER B CA 1
ATOM 5017 C C . SER B 1 259 ? -26.609 6.594 2.723 1 64.5 259 SER B C 1
ATOM 5019 O O . SER B 1 259 ? -25.828 6.723 3.668 1 64.5 259 SER B O 1
ATOM 5021 N N . SER B 1 260 ? -27.281 5.5 2.529 1 66.44 260 SER B N 1
ATOM 5022 C CA . SER B 1 260 ? -27.016 4.215 3.168 1 66.44 260 SER B CA 1
ATOM 5023 C C . SER B 1 260 ? -25.672 3.658 2.75 1 66.44 260 SER B C 1
ATOM 5025 O O . SER B 1 260 ? -25.203 2.668 3.312 1 66.44 260 SER B O 1
ATOM 5027 N N . GLY B 1 261 ? -24.938 4.285 1.984 1 82.12 261 GLY B N 1
ATOM 5028 C CA . GLY B 1 261 ? -23.609 3.852 1.602 1 82.12 261 GLY B CA 1
ATOM 5029 C C . GLY B 1 261 ? -23.609 2.641 0.689 1 82.12 261 GLY B C 1
ATOM 5030 O O . GLY B 1 261 ? -22.547 2.123 0.33 1 82.12 261 GLY B O 1
ATOM 5031 N N . GLN B 1 262 ? -24.797 2.15 0.268 1 84.44 262 GLN B N 1
ATOM 5032 C CA . GLN B 1 262 ? -24.922 0.899 -0.472 1 84.44 262 GLN B CA 1
ATOM 5033 C C . GLN B 1 262 ? -24.281 1.011 -1.854 1 84.44 262 GLN B C 1
ATOM 5035 O O . GLN B 1 262 ? -23.641 0.071 -2.32 1 84.44 262 GLN B O 1
ATOM 5040 N N . SER B 1 263 ? -24.5 2.162 -2.477 1 87.94 263 SER B N 1
ATOM 5041 C CA . SER B 1 263 ? -23.906 2.334 -3.799 1 87.94 263 SER B CA 1
ATOM 5042 C C . SER B 1 263 ? -22.375 2.262 -3.736 1 87.94 263 SER B C 1
ATOM 5044 O O . SER B 1 263 ? -21.75 1.682 -4.617 1 87.94 263 SER B O 1
ATOM 5046 N N . VAL B 1 264 ? -21.812 2.77 -2.676 1 90.94 264 VAL B N 1
ATOM 5047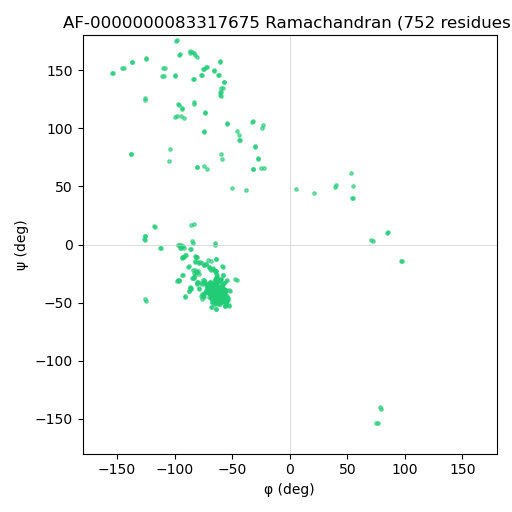 C CA . VAL B 1 264 ? -20.375 2.74 -2.49 1 90.94 264 VAL B CA 1
ATOM 5048 C C . VAL B 1 264 ? -19.906 1.306 -2.25 1 90.94 264 VAL B C 1
ATOM 5050 O O . VAL B 1 264 ? -18.953 0.842 -2.879 1 90.94 264 VAL B O 1
ATOM 5053 N N . ILE B 1 265 ? -20.641 0.631 -1.46 1 92.94 265 ILE B N 1
ATOM 5054 C CA . ILE B 1 265 ? -20.266 -0.714 -1.037 1 92.94 265 ILE B CA 1
ATOM 5055 C C . ILE B 1 265 ? -20.344 -1.669 -2.227 1 92.94 265 ILE B C 1
ATOM 5057 O O . ILE B 1 265 ? -19.344 -2.287 -2.598 1 92.94 265 ILE B O 1
ATOM 5061 N N . TYR B 1 266 ? -21.391 -1.72 -2.871 1 92.44 266 TYR B N 1
ATOM 5062 C CA . TYR B 1 266 ? -21.609 -2.713 -3.918 1 92.44 266 TYR B CA 1
ATOM 5063 C C . TYR B 1 266 ? -20.938 -2.287 -5.219 1 92.44 266 TYR B C 1
ATOM 5065 O O . TYR B 1 266 ? -20.469 -3.131 -5.988 1 92.44 266 TYR B O 1
ATOM 5073 N N . GLY B 1 267 ? -20.891 -1.013 -5.43 1 95.06 267 GLY B N 1
ATOM 5074 C CA . GLY B 1 267 ? -20.172 -0.539 -6.598 1 95.06 267 GLY B CA 1
ATOM 5075 C C . GLY B 1 267 ? -18.688 -0.885 -6.566 1 95.06 267 GLY B C 1
ATOM 5076 O O . GLY B 1 267 ? -18.094 -1.176 -7.605 1 95.06 267 GLY B O 1
ATOM 5077 N N . HIS B 1 268 ? -18.172 -0.924 -5.391 1 96.5 268 HIS B N 1
ATOM 5078 C CA . HIS B 1 268 ? -16.719 -1.144 -5.297 1 96.5 268 HIS B CA 1
ATOM 5079 C C . HIS B 1 268 ? -16.391 -2.627 -5.398 1 96.5 268 HIS B C 1
ATOM 5081 O O . HIS B 1 268 ? -15.227 -2.99 -5.594 1 96.5 268 HIS B O 1
ATOM 5087 N N . LEU B 1 269 ? -17.391 -3.479 -5.25 1 96.25 269 LEU B N 1
ATOM 5088 C CA . LEU B 1 269 ? -17.156 -4.859 -5.656 1 96.25 269 LEU B CA 1
ATOM 5089 C C . LEU B 1 269 ? -16.703 -4.934 -7.113 1 96.25 269 LEU B C 1
ATOM 5091 O O . LEU B 1 269 ? -15.703 -5.574 -7.426 1 96.25 269 LEU B O 1
ATOM 5095 N N . LEU B 1 270 ? -17.406 -4.215 -7.898 1 96.75 270 LEU B N 1
ATOM 5096 C CA . LEU B 1 270 ? -17.125 -4.207 -9.328 1 96.75 270 LEU B CA 1
ATOM 5097 C C . LEU B 1 270 ? -15.828 -3.455 -9.625 1 96.75 270 LEU B C 1
ATOM 5099 O O . LEU B 1 270 ? -15.062 -3.85 -10.5 1 96.75 270 LEU B O 1
ATOM 5103 N N . THR B 1 271 ? -15.594 -2.389 -8.891 1 97.56 271 THR B N 1
ATOM 5104 C CA . THR B 1 271 ? -14.375 -1.616 -9.086 1 97.56 271 THR B CA 1
ATOM 5105 C C . THR B 1 271 ? -13.141 -2.479 -8.82 1 97.56 271 THR B C 1
ATOM 5107 O O . THR B 1 271 ? -12.219 -2.521 -9.641 1 97.56 271 THR B O 1
ATOM 5110 N N . PHE B 1 272 ? -13.172 -3.174 -7.688 1 97.75 272 PHE B N 1
ATOM 5111 C CA . PHE B 1 272 ? -12.016 -3.975 -7.293 1 97.75 272 PHE B CA 1
ATOM 5112 C C . PHE B 1 272 ? -11.812 -5.137 -8.25 1 97.75 272 PHE B C 1
ATOM 5114 O O . PHE B 1 272 ? -10.68 -5.449 -8.625 1 97.75 272 PHE B O 1
ATOM 5121 N N . MET B 1 273 ? -12.898 -5.742 -8.656 1 97.12 273 MET B N 1
ATOM 5122 C CA . MET B 1 273 ? -12.789 -6.82 -9.641 1 97.12 273 MET B CA 1
ATOM 5123 C C . MET B 1 273 ? -12.219 -6.305 -10.953 1 97.12 273 MET B C 1
ATOM 5125 O O . MET B 1 273 ? -11.383 -6.961 -11.578 1 97.12 273 MET B O 1
ATOM 5129 N N . SER B 1 274 ? -12.68 -5.152 -11.383 1 98 274 SER B N 1
ATOM 5130 C CA . SER B 1 274 ? -12.203 -4.535 -12.617 1 98 274 SER B CA 1
ATOM 5131 C C . SER B 1 274 ? -10.703 -4.277 -12.562 1 98 274 SER B C 1
ATOM 5133 O O . SER B 1 274 ? -9.977 -4.582 -13.516 1 98 274 SER B O 1
ATOM 5135 N N . LEU B 1 275 ? -10.258 -3.742 -11.445 1 97.94 275 LEU B N 1
ATOM 5136 C CA . LEU B 1 275 ? -8.844 -3.422 -11.312 1 97.94 275 LEU B CA 1
ATOM 5137 C C . LEU B 1 275 ? -7.996 -4.688 -11.359 1 97.94 275 LEU B C 1
ATOM 5139 O O . LEU B 1 275 ? -6.875 -4.668 -11.875 1 97.94 275 LEU B O 1
ATOM 5143 N N . GLY B 1 276 ? -8.539 -5.758 -10.805 1 97.12 276 GLY B N 1
ATOM 5144 C CA . GLY B 1 276 ? -7.855 -7.039 -10.938 1 97.12 276 GLY B CA 1
ATOM 5145 C C . GLY B 1 276 ? -7.75 -7.512 -12.375 1 97.12 276 GLY B C 1
ATOM 5146 O O . GLY B 1 276 ? -6.711 -8.023 -12.789 1 97.12 276 GLY B O 1
ATOM 5147 N N . LEU B 1 277 ? -8.836 -7.359 -13.117 1 97.38 277 LEU B N 1
ATOM 5148 C CA . LEU B 1 277 ? -8.836 -7.738 -14.523 1 97.38 277 LEU B CA 1
ATOM 5149 C C . LEU B 1 277 ? -7.871 -6.871 -15.328 1 97.38 277 LEU B C 1
ATOM 5151 O O . LEU B 1 277 ? -7.121 -7.379 -16.156 1 97.38 277 LEU B O 1
ATOM 5155 N N . VAL B 1 278 ? -7.871 -5.602 -15.047 1 98 278 VAL B N 1
ATOM 5156 C CA . VAL B 1 278 ? -7.008 -4.664 -15.758 1 98 278 VAL B CA 1
ATOM 5157 C C . VAL B 1 278 ? -5.543 -4.977 -15.461 1 98 278 VAL B C 1
ATOM 5159 O O . VAL B 1 278 ? -4.688 -4.875 -16.344 1 98 278 VAL B O 1
ATOM 5162 N N . ALA B 1 279 ? -5.305 -5.316 -14.219 1 97 279 ALA B N 1
ATOM 5163 C CA . ALA B 1 279 ? -3.949 -5.734 -13.875 1 97 279 ALA B CA 1
ATOM 5164 C C . ALA B 1 279 ? -3.496 -6.906 -14.742 1 97 279 ALA B C 1
ATOM 5166 O O . ALA B 1 279 ? -2.332 -6.973 -15.148 1 97 279 ALA B O 1
ATOM 5167 N N . ASN B 1 280 ? -4.395 -7.801 -15 1 96.69 280 ASN B N 1
ATOM 5168 C CA . ASN B 1 280 ? -4.047 -8.945 -15.836 1 96.69 280 ASN B CA 1
ATOM 5169 C C . ASN B 1 280 ? -3.928 -8.555 -17.297 1 96.69 280 ASN B C 1
ATOM 5171 O O . ASN B 1 280 ? -3.143 -9.141 -18.047 1 96.69 280 ASN B O 1
ATOM 5175 N N . VAL B 1 281 ? -4.707 -7.57 -17.734 1 97.38 281 VAL B N 1
ATOM 5176 C CA . VAL B 1 281 ? -4.504 -7.027 -19.078 1 97.38 281 VAL B CA 1
ATOM 5177 C C . VAL B 1 281 ? -3.084 -6.48 -19.203 1 97.38 281 VAL B C 1
ATOM 5179 O O . VAL B 1 281 ? -2.4 -6.738 -20.203 1 97.38 281 VAL B O 1
ATOM 5182 N N . VAL B 1 282 ? -2.631 -5.754 -18.234 1 96.5 282 VAL B N 1
ATOM 5183 C CA . VAL B 1 282 ? -1.283 -5.195 -18.234 1 96.5 282 VAL B CA 1
ATOM 5184 C C . VAL B 1 282 ? -0.254 -6.324 -18.234 1 96.5 282 VAL B C 1
ATOM 5186 O O . VAL B 1 282 ? 0.731 -6.277 -18.969 1 96.5 282 VAL B O 1
ATOM 5189 N N . HIS B 1 283 ? -0.523 -7.324 -17.422 1 95.38 283 HIS B N 1
ATOM 5190 C CA . HIS B 1 283 ? 0.366 -8.477 -17.375 1 95.38 283 HIS B CA 1
ATOM 5191 C C . HIS B 1 283 ? 0.525 -9.109 -18.75 1 95.38 283 HIS B C 1
ATOM 5193 O O . HIS B 1 283 ? 1.646 -9.32 -19.219 1 95.38 283 HIS B O 1
ATOM 5199 N N . TYR B 1 284 ? -0.575 -9.328 -19.422 1 95.06 284 TYR B N 1
ATOM 5200 C CA . TYR B 1 284 ? -0.549 -10.008 -20.719 1 95.06 284 TYR B CA 1
ATOM 5201 C C . TYR B 1 284 ? -0.134 -9.047 -21.828 1 95.06 284 TYR B C 1
ATOM 5203 O O . TYR B 1 284 ? 0.215 -9.484 -22.922 1 95.06 284 TYR B O 1
ATOM 5211 N N . GLY B 1 285 ? -0.182 -7.766 -21.531 1 93.06 285 GLY B N 1
ATOM 5212 C CA . GLY B 1 285 ? 0.393 -6.793 -22.453 1 93.06 285 GLY B CA 1
ATOM 5213 C C . GLY B 1 285 ? 1.895 -6.938 -22.609 1 93.06 285 GLY B C 1
ATOM 5214 O O . GLY B 1 285 ? 2.449 -6.605 -23.656 1 93.06 285 GLY B O 1
ATOM 5215 N N . PHE B 1 286 ? 2.465 -7.426 -21.531 1 91 286 PHE B N 1
ATOM 5216 C CA . PHE B 1 286 ? 3.896 -7.695 -21.562 1 91 286 PHE B CA 1
ATOM 5217 C C . PHE B 1 286 ? 4.172 -9.078 -22.141 1 91 286 PHE B C 1
ATOM 5219 O O . PHE B 1 286 ? 5.145 -9.273 -22.875 1 91 286 PHE B O 1
ATOM 5226 N N . HIS B 1 287 ? 3.105 -9.938 -21.641 1 86.12 287 HIS B N 1
ATOM 5227 C CA . HIS B 1 287 ? 3.316 -11.336 -22.016 1 86.12 287 HIS B CA 1
ATOM 5228 C C . HIS B 1 287 ? 2.393 -11.75 -23.156 1 86.12 287 HIS B C 1
ATOM 5230 O O . HIS B 1 287 ? 1.169 -11.656 -23.031 1 86.12 287 HIS B O 1
ATOM 5236 N N . HIS B 1 288 ? 2.502 -11.609 -24.203 1 87.88 288 HIS B N 1
ATOM 5237 C CA . HIS B 1 288 ? 1.733 -11.945 -25.406 1 87.88 288 HIS B CA 1
ATOM 5238 C C . HIS B 1 288 ? 1.328 -13.422 -25.406 1 87.88 288 HIS B C 1
ATOM 5240 O O . HIS B 1 288 ? 1.48 -14.109 -26.406 1 87.88 288 HIS B O 1
ATOM 5246 N N . GLU B 1 289 ? 0.771 -13.82 -24.219 1 91.81 289 GLU B N 1
ATOM 5247 C CA . GLU B 1 289 ? 0.42 -15.234 -24.078 1 91.81 289 GLU B CA 1
ATOM 5248 C C . GLU B 1 289 ? -1.034 -15.484 -24.453 1 91.81 289 GLU B C 1
ATOM 5250 O O . GLU B 1 289 ? -1.439 -16.625 -24.656 1 91.81 289 GLU B O 1
ATOM 5255 N N . LEU B 1 290 ? -1.795 -14.445 -24.625 1 94.5 290 LEU B N 1
ATOM 5256 C CA . LEU B 1 290 ? -3.189 -14.562 -25.031 1 94.5 290 LEU B CA 1
ATOM 5257 C C . LEU B 1 290 ? -3.34 -14.297 -26.531 1 94.5 290 LEU B C 1
ATOM 5259 O O . LEU B 1 290 ? -2.59 -13.508 -27.094 1 94.5 290 LEU B O 1
ATOM 5263 N N . THR B 1 291 ? -4.309 -15.039 -27.109 1 95.81 291 THR B N 1
ATOM 5264 C CA . THR B 1 291 ? -4.684 -14.625 -28.453 1 95.81 291 THR B CA 1
ATOM 5265 C C . THR B 1 291 ? -5.211 -13.188 -28.453 1 95.81 291 THR B C 1
ATOM 5267 O O . THR B 1 291 ? -5.652 -12.688 -27.422 1 95.81 291 THR B O 1
ATOM 5270 N N . VAL B 1 292 ? -5.148 -12.57 -29.594 1 96.56 292 VAL B N 1
ATOM 5271 C CA . VAL B 1 292 ? -5.609 -11.195 -29.703 1 96.56 292 VAL B CA 1
ATOM 5272 C C . VAL B 1 292 ? -7.07 -11.102 -29.266 1 96.56 292 VAL B C 1
ATOM 5274 O O . VAL B 1 292 ? -7.453 -10.172 -28.547 1 96.56 292 VAL B O 1
ATOM 5277 N N . ARG B 1 293 ? -7.855 -12.062 -29.641 1 95.56 293 ARG B N 1
ATOM 5278 C CA . ARG B 1 293 ? -9.281 -12.086 -29.328 1 95.56 293 ARG B CA 1
ATOM 5279 C C . ARG B 1 293 ? -9.508 -12.18 -27.812 1 95.56 293 ARG B C 1
ATOM 5281 O O . ARG B 1 293 ? -10.32 -11.438 -27.25 1 95.56 293 ARG B O 1
ATOM 5288 N N . ASN B 1 294 ? -8.805 -13.055 -27.156 1 95.88 294 ASN B N 1
ATOM 5289 C CA . ASN B 1 294 ? -8.961 -13.234 -25.719 1 95.88 294 ASN B CA 1
ATOM 5290 C C . ASN B 1 294 ? -8.461 -12.023 -24.938 1 95.88 294 ASN B C 1
ATOM 5292 O O . ASN B 1 294 ? -9.023 -11.664 -23.906 1 95.88 294 ASN B O 1
ATOM 5296 N N . PHE B 1 295 ? -7.402 -11.484 -25.469 1 97.44 295 PHE B N 1
ATOM 5297 C CA . PHE B 1 295 ? -6.883 -10.258 -24.875 1 97.44 295 PHE B CA 1
ATOM 5298 C C . PHE B 1 295 ? -7.906 -9.133 -24.969 1 97.44 295 PHE B C 1
ATOM 5300 O O . PHE B 1 295 ? -8.102 -8.375 -24.016 1 97.44 295 PHE B O 1
ATOM 5307 N N . ALA B 1 296 ? -8.57 -9.078 -26.078 1 97.94 296 ALA B N 1
ATOM 5308 C CA . ALA B 1 296 ? -9.594 -8.062 -26.297 1 97.94 296 ALA B CA 1
ATOM 5309 C C . ALA B 1 296 ? -10.773 -8.25 -25.344 1 97.94 296 ALA B C 1
ATOM 5311 O O . ALA B 1 296 ? -11.289 -7.281 -24.781 1 97.94 296 ALA B O 1
ATOM 5312 N N . TRP B 1 297 ? -11.18 -9.422 -25.125 1 96.62 297 TRP B N 1
ATOM 5313 C CA . TRP B 1 297 ? -12.297 -9.703 -24.234 1 96.62 297 TRP B CA 1
ATOM 5314 C C . TRP B 1 297 ? -11.938 -9.383 -22.781 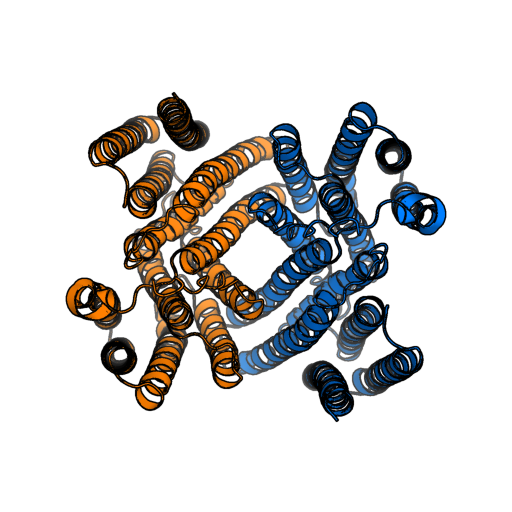1 96.62 297 TRP B C 1
ATOM 5316 O O . TRP B 1 297 ? -12.766 -8.867 -22.031 1 96.62 297 TRP B O 1
ATOM 5326 N N . LEU B 1 298 ? -10.742 -9.797 -22.422 1 96.94 298 LEU B N 1
ATOM 5327 C CA . LEU B 1 298 ? -10.281 -9.453 -21.078 1 96.94 298 LEU B CA 1
ATOM 5328 C C . LEU B 1 298 ? -10.273 -7.941 -20.875 1 96.94 298 LEU B C 1
ATOM 5330 O O . LEU B 1 298 ? -10.703 -7.449 -19.828 1 96.94 298 LEU B O 1
ATOM 5334 N N . SER B 1 299 ? -9.789 -7.207 -21.891 1 98.25 299 SER B N 1
ATOM 5335 C CA . SER B 1 299 ? -9.734 -5.75 -21.859 1 98.25 299 SER B CA 1
ATOM 5336 C C . SER B 1 299 ? -11.125 -5.145 -21.766 1 98.25 299 SER B C 1
ATOM 5338 O O . SER B 1 299 ? -11.359 -4.223 -20.969 1 98.25 299 SER B O 1
ATOM 5340 N N . LEU B 1 300 ? -12.008 -5.715 -22.531 1 98.19 300 LEU B N 1
ATOM 5341 C CA . LEU B 1 300 ? -13.391 -5.25 -22.516 1 98.19 300 LEU B CA 1
ATOM 5342 C C . LEU B 1 300 ? -14.016 -5.465 -21.141 1 98.19 300 LEU B C 1
ATOM 5344 O O . LEU B 1 300 ? -14.688 -4.574 -20.609 1 98.19 300 LEU B O 1
ATOM 5348 N N . ALA B 1 301 ? -13.781 -6.641 -20.594 1 97.5 301 ALA B N 1
ATOM 5349 C CA . ALA B 1 301 ? -14.344 -6.961 -19.297 1 97.5 301 ALA B CA 1
ATOM 5350 C C . ALA B 1 301 ? -13.836 -5.992 -18.219 1 97.5 301 ALA B C 1
ATOM 5352 O O . ALA B 1 301 ? -14.617 -5.5 -17.406 1 97.5 301 ALA B O 1
ATOM 5353 N N . GLY B 1 302 ? -12.531 -5.75 -18.266 1 98.06 302 GLY B N 1
ATOM 5354 C CA . GLY B 1 302 ? -11.961 -4.809 -17.312 1 98.06 302 GLY B CA 1
ATOM 5355 C C . GLY B 1 302 ? -12.547 -3.414 -17.438 1 98.06 302 GLY B C 1
ATOM 5356 O O . GLY B 1 302 ? -12.922 -2.805 -16.422 1 98.06 302 GLY B O 1
ATOM 5357 N N . PHE B 1 303 ? -12.648 -2.928 -18.625 1 98.56 303 PHE B N 1
ATOM 5358 C CA . PHE B 1 303 ? -13.148 -1.579 -18.875 1 98.56 303 PHE B CA 1
ATOM 5359 C C . PHE B 1 303 ? -14.633 -1.488 -18.531 1 98.56 303 PHE B C 1
ATOM 5361 O O . PHE B 1 303 ? -15.07 -0.543 -17.875 1 98.56 303 PHE B O 1
ATOM 5368 N N . ALA B 1 304 ? -15.391 -2.461 -18.984 1 98 304 ALA B N 1
ATOM 5369 C CA . ALA B 1 304 ? -16.844 -2.455 -18.797 1 98 304 ALA B CA 1
ATOM 5370 C C . ALA B 1 304 ? -17.203 -2.518 -17.312 1 98 304 ALA B C 1
ATOM 5372 O O . ALA B 1 304 ? -18.094 -1.805 -16.859 1 98 304 ALA B O 1
ATOM 5373 N N . LEU B 1 305 ? -16.5 -3.387 -16.594 1 97.62 305 LEU B N 1
ATOM 5374 C CA . LEU B 1 305 ? -16.766 -3.488 -15.164 1 97.62 305 LEU B CA 1
ATOM 5375 C C . LEU B 1 305 ? -16.422 -2.176 -14.461 1 97.62 305 LEU B C 1
ATOM 5377 O O . LEU B 1 305 ? -17.141 -1.757 -13.547 1 97.62 305 LEU B O 1
ATOM 5381 N N . TYR B 1 306 ? -15.336 -1.569 -14.875 1 98 306 TYR B N 1
ATOM 5382 C CA . TYR B 1 306 ? -14.969 -0.295 -14.266 1 98 306 TYR B CA 1
ATOM 5383 C C . TYR B 1 306 ? -16.031 0.765 -14.547 1 98 306 TYR B C 1
ATOM 5385 O O . TYR B 1 306 ? -16.438 1.5 -13.641 1 98 306 TYR B O 1
ATOM 5393 N N . ALA B 1 307 ? -16.438 0.852 -15.781 1 96.56 307 ALA B N 1
ATOM 5394 C CA . ALA B 1 307 ? -17.438 1.843 -16.172 1 96.56 307 ALA B CA 1
ATOM 5395 C C . ALA B 1 307 ? -18.75 1.624 -15.438 1 96.56 307 ALA B C 1
ATOM 5397 O O . ALA B 1 307 ? -19.375 2.58 -14.969 1 96.56 307 ALA B O 1
ATOM 5398 N N . ALA B 1 308 ? -19.141 0.384 -15.352 1 95.19 308 ALA B N 1
ATOM 5399 C CA . ALA B 1 308 ? -20.359 0.053 -14.617 1 95.19 308 ALA B CA 1
ATOM 5400 C C . ALA B 1 308 ? -20.234 0.458 -13.148 1 95.19 308 ALA B C 1
ATOM 5402 O O . ALA B 1 308 ? -21.172 1.022 -12.578 1 95.19 308 ALA B O 1
ATOM 5403 N N . SER B 1 309 ? -19.109 0.102 -12.586 1 95.88 309 SER B N 1
ATOM 5404 C CA . SER B 1 309 ? -18.859 0.461 -11.188 1 95.88 309 SER B CA 1
ATOM 5405 C C . SER B 1 309 ? -18.938 1.972 -10.992 1 95.88 309 SER B C 1
ATOM 5407 O O . SER B 1 309 ? -19.5 2.447 -10.008 1 95.88 309 SER B O 1
ATOM 5409 N N . SER B 1 310 ? -18.312 2.701 -11.883 1 92.5 310 SER B N 1
ATOM 5410 C CA . SER B 1 310 ? -18.297 4.16 -11.797 1 92.5 310 SER B CA 1
ATOM 5411 C C . SER B 1 310 ? -19.703 4.73 -11.805 1 92.5 310 SER B C 1
ATOM 5413 O O . SER B 1 310 ? -20 5.668 -11.055 1 92.5 310 SER B O 1
ATOM 5415 N N . ALA B 1 311 ? -20.547 4.176 -12.602 1 90.62 311 ALA B N 1
ATOM 5416 C CA . ALA B 1 311 ? -21.922 4.629 -12.664 1 90.62 311 ALA B CA 1
ATOM 5417 C C . ALA B 1 311 ? -22.656 4.359 -11.352 1 90.62 311 ALA B C 1
ATOM 5419 O O . ALA B 1 311 ? -23.422 5.199 -10.875 1 90.62 311 ALA B O 1
ATOM 5420 N N . ILE B 1 312 ? -22.359 3.273 -10.773 1 91.06 312 ILE B N 1
ATOM 5421 C CA . ILE B 1 312 ? -23.031 2.873 -9.547 1 91.06 312 ILE B CA 1
ATOM 5422 C C . ILE B 1 312 ? -22.547 3.723 -8.375 1 91.06 312 ILE B C 1
ATOM 5424 O O . ILE B 1 312 ? -23.344 4.168 -7.547 1 91.06 312 ILE B O 1
ATOM 5428 N N . VAL B 1 313 ? -21.328 3.967 -8.32 1 91.06 313 VAL B N 1
ATOM 5429 C CA . VAL B 1 313 ? -20.703 4.617 -7.168 1 91.06 313 VAL B CA 1
ATOM 5430 C C . VAL B 1 313 ? -20.953 6.121 -7.23 1 91.06 313 VAL B C 1
ATOM 5432 O O . VAL B 1 313 ? -21.281 6.746 -6.215 1 91.06 313 VAL B O 1
ATOM 5435 N N . PHE B 1 314 ? -20.938 6.754 -8.375 1 88.44 314 PHE B N 1
ATOM 5436 C CA . PHE B 1 314 ? -20.766 8.203 -8.422 1 88.44 314 PHE B CA 1
ATOM 5437 C C . PHE B 1 314 ? -22.031 8.883 -8.906 1 88.44 314 PHE B C 1
ATOM 5439 O O . PHE B 1 314 ? -22.156 10.109 -8.828 1 88.44 314 PHE B O 1
ATOM 5446 N N . LEU B 1 315 ? -23.062 8.148 -9.273 1 82.69 315 LEU B N 1
ATOM 5447 C CA . LEU B 1 315 ? -24.234 8.789 -9.875 1 82.69 315 LEU B CA 1
ATOM 5448 C C . LEU B 1 315 ? -25.312 9.055 -8.82 1 82.69 315 LEU B C 1
ATOM 5450 O O . LEU B 1 315 ? -26.109 9.977 -8.969 1 82.69 315 LEU B O 1
ATOM 5454 N N . PRO B 1 316 ? -25.312 8.156 -7.836 1 76.94 316 PRO B N 1
ATOM 5455 C CA . PRO B 1 316 ? -26.391 8.422 -6.871 1 76.94 316 PRO B CA 1
ATOM 5456 C C . PRO B 1 316 ? -26.312 9.82 -6.266 1 76.94 316 PRO B C 1
ATOM 5458 O O . PRO B 1 316 ? -25.219 10.305 -5.969 1 76.94 316 PRO B O 1
ATOM 5461 N N . GLY B 1 317 ? -27.5 10.398 -6.141 1 75.69 317 GLY B N 1
ATOM 5462 C CA . GLY B 1 317 ? -27.578 11.711 -5.531 1 75.69 317 GLY B CA 1
ATOM 5463 C C . GLY B 1 317 ? -27.641 12.836 -6.547 1 75.69 317 GLY B C 1
ATOM 5464 O O . GLY B 1 317 ? -27.953 13.977 -6.203 1 75.69 317 GLY B O 1
ATOM 5465 N N . HIS B 1 318 ? -27.328 12.547 -7.793 1 79.44 318 HIS B N 1
ATOM 5466 C CA . HIS B 1 318 ? -27.375 13.562 -8.836 1 79.44 318 HIS B CA 1
ATOM 5467 C C . HIS B 1 318 ? -28.781 13.68 -9.438 1 79.44 318 HIS B C 1
ATOM 5469 O O . HIS B 1 318 ? -29.641 12.844 -9.156 1 79.44 318 HIS B O 1
ATOM 5475 N N . SER B 1 319 ? -28.984 14.727 -10.133 1 81.25 319 SER B N 1
ATOM 5476 C CA . SER B 1 319 ? -30.266 14.93 -10.805 1 81.25 319 SER B CA 1
ATOM 5477 C C . SER B 1 319 ? -30.531 13.828 -11.82 1 81.25 319 SER B C 1
ATOM 5479 O O . SER B 1 319 ? -29.594 13.242 -12.375 1 81.25 319 SER B O 1
ATOM 5481 N N . PRO B 1 320 ? -31.766 13.492 -11.945 1 87.38 320 PRO B N 1
ATOM 5482 C CA . PRO B 1 320 ? -32.125 12.453 -12.922 1 87.38 320 PRO B CA 1
ATOM 5483 C C . PRO B 1 320 ? -31.562 12.734 -14.312 1 87.38 320 PRO B C 1
ATOM 5485 O O . PRO B 1 320 ? -31.141 11.812 -15.016 1 87.38 320 PRO B O 1
ATOM 5488 N N . ALA B 1 321 ? -31.594 13.938 -14.688 1 85.94 321 ALA B N 1
ATOM 5489 C CA . ALA B 1 321 ? -31.047 14.305 -15.992 1 85.94 321 ALA B CA 1
ATOM 5490 C C . ALA B 1 321 ? -29.547 14.008 -16.062 1 85.94 321 ALA B C 1
ATOM 5492 O O . ALA B 1 321 ? -29.062 13.484 -17.062 1 85.94 321 ALA B O 1
ATOM 5493 N N . HIS B 1 322 ? -28.875 14.297 -15.047 1 83.25 322 HIS B N 1
ATOM 5494 C CA . HIS B 1 322 ? -27.438 14.023 -14.977 1 83.25 322 HIS B CA 1
ATOM 5495 C C . HIS B 1 322 ? -27.156 12.523 -14.969 1 83.25 322 HIS B C 1
ATOM 5497 O O . HIS B 1 322 ? -26.234 12.055 -15.641 1 83.25 322 HIS B O 1
ATOM 5503 N N . VAL B 1 323 ? -27.969 11.859 -14.227 1 88.19 323 VAL B N 1
ATOM 5504 C CA . VAL B 1 323 ? -27.828 10.406 -14.141 1 88.19 323 VAL B CA 1
ATOM 5505 C C . VAL B 1 323 ? -28.047 9.773 -15.508 1 88.19 323 VAL B C 1
ATOM 5507 O O . VAL B 1 323 ? -27.266 8.945 -15.953 1 88.19 323 VAL B O 1
ATOM 5510 N N . ARG B 1 324 ? -29.062 10.219 -16.141 1 89.75 324 ARG B N 1
ATOM 5511 C CA . ARG B 1 324 ? -29.391 9.695 -17.469 1 89.75 324 ARG B CA 1
ATOM 5512 C C . ARG B 1 324 ? -28.25 9.969 -18.453 1 89.75 324 ARG B C 1
ATOM 5514 O O . ARG B 1 324 ? -27.844 9.078 -19.188 1 89.75 324 ARG B O 1
ATOM 5521 N N . ARG B 1 325 ? -27.812 11.164 -18.484 1 86.56 325 ARG B N 1
ATOM 5522 C CA . ARG B 1 325 ? -26.734 11.539 -19.406 1 86.56 325 ARG B CA 1
ATOM 5523 C C . ARG B 1 325 ? -25.469 10.734 -19.125 1 86.56 325 ARG B C 1
ATOM 5525 O O . ARG B 1 325 ? -24.797 10.289 -20.047 1 86.56 325 ARG B O 1
ATOM 5532 N N . SER B 1 326 ? -25.172 10.602 -17.859 1 87.75 326 SER B N 1
ATOM 5533 C CA . SER B 1 326 ? -23.984 9.859 -17.469 1 87.75 326 SER B CA 1
ATOM 5534 C C . SER B 1 326 ? -24.109 8.383 -17.812 1 87.75 326 SER B C 1
ATOM 5536 O O . SER B 1 326 ? -23.141 7.754 -18.25 1 87.75 326 SER B O 1
ATOM 5538 N N . LEU B 1 327 ? -25.266 7.871 -17.609 1 91.75 327 LEU B N 1
ATOM 5539 C CA . LEU B 1 327 ? -25.5 6.473 -17.953 1 91.75 327 LEU B CA 1
ATOM 5540 C C . LEU B 1 327 ? -25.406 6.254 -19.469 1 91.75 327 LEU B C 1
ATOM 5542 O O . LEU B 1 327 ? -24.859 5.246 -19.922 1 91.75 327 LEU B O 1
ATOM 5546 N N . LEU B 1 328 ? -25.953 7.18 -20.188 1 92.5 328 LEU B N 1
ATOM 5547 C CA . LEU B 1 328 ? -25.859 7.098 -21.656 1 92.5 328 LEU B CA 1
ATOM 5548 C C . LEU B 1 328 ? -24.422 7.195 -22.125 1 92.5 328 LEU B C 1
ATOM 5550 O O . LEU B 1 328 ? -24 6.457 -23.016 1 92.5 328 LEU B O 1
ATOM 5554 N N . ARG B 1 329 ? -23.734 8.078 -21.594 1 90.62 329 ARG B N 1
ATOM 5555 C CA . ARG B 1 329 ? -22.312 8.203 -21.922 1 90.62 329 ARG B CA 1
ATOM 5556 C C . ARG B 1 329 ? -21.562 6.926 -21.594 1 90.62 329 ARG B C 1
ATOM 5558 O O . ARG B 1 329 ? -20.781 6.434 -22.406 1 90.62 329 ARG B O 1
ATOM 5565 N N . THR B 1 330 ? -21.766 6.418 -20.422 1 93.25 330 THR B N 1
ATOM 5566 C CA . THR B 1 330 ? -21.125 5.18 -20 1 93.25 330 THR B CA 1
ATOM 5567 C C . THR B 1 330 ? -21.469 4.039 -20.953 1 93.25 330 THR B C 1
ATOM 5569 O O . THR B 1 330 ? -20.594 3.277 -21.375 1 93.25 330 THR B O 1
ATOM 5572 N N . ALA B 1 331 ? -22.719 3.977 -21.266 1 95.19 331 ALA B N 1
ATOM 5573 C CA . ALA B 1 331 ? -23.172 2.945 -22.188 1 95.19 331 ALA B CA 1
ATOM 5574 C C . ALA B 1 331 ? -22.516 3.104 -23.562 1 95.19 331 ALA B C 1
ATOM 5576 O O . ALA B 1 331 ? -22.141 2.115 -24.203 1 95.19 331 ALA B O 1
ATOM 5577 N N . ALA B 1 332 ? -22.422 4.312 -24 1 95.62 332 ALA B N 1
ATOM 5578 C CA . ALA B 1 332 ? -21.781 4.59 -25.281 1 95.62 332 ALA B CA 1
ATOM 5579 C C . ALA B 1 332 ? -20.328 4.137 -25.281 1 95.62 332 ALA B C 1
ATOM 5581 O O . ALA B 1 332 ? -19.844 3.523 -26.234 1 95.62 332 ALA B O 1
ATOM 5582 N N . PHE B 1 333 ? -19.609 4.414 -24.266 1 96.06 333 PHE B N 1
ATOM 5583 C CA . PHE B 1 333 ? -18.203 4.027 -24.172 1 96.06 333 PHE B CA 1
ATOM 5584 C C . PHE B 1 333 ? -18.062 2.51 -24.125 1 96.06 333 PHE B C 1
ATOM 5586 O O . PHE B 1 333 ? -17.141 1.95 -24.75 1 96.06 333 PHE B O 1
ATOM 5593 N N . VAL B 1 334 ? -18.922 1.862 -23.359 1 97.25 334 VAL B N 1
ATOM 5594 C CA . VAL B 1 334 ? -18.875 0.406 -23.266 1 97.25 334 VAL B CA 1
ATOM 5595 C C . VAL B 1 334 ? -19.203 -0.21 -24.625 1 97.25 334 VAL B C 1
ATOM 5597 O O . VAL B 1 334 ? -18.594 -1.197 -25.031 1 97.25 334 VAL B O 1
ATOM 5600 N N . LEU B 1 335 ? -20.188 0.384 -25.297 1 97.31 335 LEU B N 1
ATOM 5601 C CA . LEU B 1 335 ? -20.547 -0.1 -26.625 1 97.31 335 LEU B CA 1
ATOM 5602 C C . LEU B 1 335 ? -19.391 0.078 -27.609 1 97.31 335 LEU B C 1
ATOM 5604 O O . LEU B 1 335 ? -19.094 -0.82 -28.391 1 97.31 335 LEU B O 1
ATOM 5608 N N . VAL B 1 336 ? -18.781 1.238 -27.578 1 97.06 336 VAL B N 1
ATOM 5609 C CA . VAL B 1 336 ? -17.625 1.486 -28.422 1 97.06 336 VAL B CA 1
ATOM 5610 C C . VAL B 1 336 ? -16.531 0.46 -28.125 1 97.06 336 VAL B C 1
ATOM 5612 O O . VAL B 1 336 ? -15.914 -0.08 -29.047 1 97.06 336 VAL B O 1
ATOM 5615 N N . ALA B 1 337 ? -16.297 0.209 -26.859 1 97.56 337 ALA B N 1
ATOM 5616 C CA . ALA B 1 337 ? -15.297 -0.781 -26.453 1 97.56 337 ALA B CA 1
ATOM 5617 C C . ALA B 1 337 ? -15.664 -2.168 -26.984 1 97.56 337 ALA B C 1
ATOM 5619 O O . ALA B 1 337 ? -14.805 -2.891 -27.5 1 97.56 337 ALA B O 1
ATOM 5620 N N . ALA B 1 338 ? -16.922 -2.553 -26.859 1 97.31 338 ALA B N 1
ATOM 5621 C CA . ALA B 1 338 ? -17.422 -3.875 -27.234 1 97.31 338 ALA B CA 1
ATOM 5622 C C . ALA B 1 338 ? -17.281 -4.098 -28.734 1 97.31 338 ALA B C 1
ATOM 5624 O O . ALA B 1 338 ? -17.062 -5.223 -29.188 1 97.31 338 ALA B O 1
ATOM 5625 N N . VAL B 1 339 ? -17.359 -3.049 -29.453 1 96.88 339 VAL B N 1
ATOM 5626 C CA . VAL B 1 339 ? -17.281 -3.148 -30.906 1 96.88 339 VAL B CA 1
ATOM 5627 C C . VAL B 1 339 ? -15.836 -3.008 -31.375 1 96.88 339 VAL B C 1
ATOM 5629 O O . VAL B 1 339 ? -15.367 -3.795 -32.188 1 96.88 339 VAL B O 1
ATOM 5632 N N . ALA B 1 340 ? -15.109 -2.072 -30.859 1 97 340 ALA B N 1
ATOM 5633 C CA . ALA B 1 340 ? -13.789 -1.697 -31.359 1 97 340 ALA B CA 1
ATOM 5634 C C . ALA B 1 340 ? -12.734 -2.715 -30.953 1 97 340 ALA B C 1
ATOM 5636 O O . ALA B 1 340 ? -11.891 -3.113 -31.75 1 97 340 ALA B O 1
ATOM 5637 N N . LEU B 1 341 ? -12.719 -3.18 -29.703 1 97.06 341 LEU B N 1
ATOM 5638 C CA . LEU B 1 341 ? -11.609 -3.963 -29.156 1 97.06 341 LEU B CA 1
ATOM 5639 C C . LEU B 1 341 ? -11.5 -5.309 -29.875 1 97.06 341 LEU B C 1
ATOM 5641 O O . LEU B 1 341 ? -10.406 -5.695 -30.297 1 97.06 341 LEU B O 1
ATOM 5645 N N . PRO B 1 342 ? -12.617 -6.023 -30.062 1 95.19 342 PRO B N 1
ATOM 5646 C CA . PRO B 1 342 ? -12.508 -7.34 -30.703 1 95.19 342 PRO B CA 1
ATOM 5647 C C . PRO B 1 342 ? -12.117 -7.258 -32.188 1 95.19 342 PRO B C 1
ATOM 5649 O O . PRO B 1 342 ? -11.695 -8.258 -32.75 1 95.19 342 PRO B O 1
ATOM 5652 N N . LEU B 1 343 ? -12.203 -6.125 -32.781 1 96.06 343 LEU B N 1
ATOM 5653 C CA . LEU B 1 343 ? -11.953 -5.973 -34.219 1 96.06 343 LEU B CA 1
ATOM 5654 C C . LEU B 1 343 ? -10.492 -5.629 -34.5 1 96.06 343 LEU B C 1
ATOM 5656 O O . LEU B 1 343 ? -10.047 -5.664 -35.625 1 96.06 343 LEU B O 1
ATOM 5660 N N . LEU B 1 344 ? -9.773 -5.32 -33.469 1 96.75 344 LEU B N 1
ATOM 5661 C CA . LEU B 1 344 ? -8.383 -4.898 -33.656 1 96.75 344 LEU B CA 1
ATOM 5662 C C . LEU B 1 344 ? -7.484 -6.094 -33.938 1 96.75 344 LEU B C 1
ATOM 5664 O O . LEU B 1 344 ? -7.691 -7.176 -33.375 1 96.75 344 LEU B O 1
ATOM 5668 N N . PRO B 1 345 ? -6.492 -5.879 -34.75 1 95.19 345 PRO B N 1
ATOM 5669 C CA . PRO B 1 345 ? -5.742 -7.004 -35.312 1 95.19 345 PRO B CA 1
ATOM 5670 C C . PRO B 1 345 ? -4.59 -7.457 -34.438 1 95.19 345 PRO B C 1
ATOM 5672 O O . PRO B 1 345 ? -4.02 -8.523 -34.656 1 95.19 345 PRO B O 1
ATOM 5675 N N . SER B 1 346 ? -4.148 -6.656 -33.531 1 95.81 346 SER B N 1
ATOM 5676 C CA . SER B 1 346 ? -2.99 -7.02 -32.719 1 95.81 346 SER B CA 1
ATOM 5677 C C . SER B 1 346 ? -3.211 -6.672 -31.25 1 95.81 346 SER B C 1
ATOM 5679 O O . SER B 1 346 ? -4.039 -5.82 -30.922 1 95.81 346 SER B O 1
ATOM 5681 N N . THR B 1 347 ? -2.492 -7.348 -30.406 1 94.88 347 THR B N 1
ATOM 5682 C CA . THR B 1 347 ? -2.535 -7.105 -28.969 1 94.88 347 THR B CA 1
ATOM 5683 C C . THR B 1 347 ? -2.146 -5.664 -28.641 1 94.88 347 THR B C 1
ATOM 5685 O O . THR B 1 347 ? -2.77 -5.02 -27.797 1 94.88 347 THR B O 1
ATOM 5688 N N . ASP B 1 348 ? -1.18 -5.148 -29.344 1 94.62 348 ASP B N 1
ATOM 5689 C CA . ASP B 1 348 ? -0.721 -3.781 -29.125 1 94.62 348 ASP B CA 1
ATOM 5690 C C . ASP B 1 348 ? -1.816 -2.771 -29.453 1 94.62 348 ASP B C 1
ATOM 5692 O O . ASP B 1 348 ? -2.004 -1.791 -28.734 1 94.62 348 ASP B O 1
ATOM 5696 N N . ALA B 1 349 ? -2.443 -3.074 -30.5 1 97 349 ALA B N 1
ATOM 5697 C CA . ALA B 1 349 ? -3.529 -2.184 -30.906 1 97 349 ALA B CA 1
ATOM 5698 C C . ALA B 1 349 ? -4.652 -2.186 -29.875 1 97 349 ALA B C 1
ATOM 5700 O O . ALA B 1 349 ? -5.211 -1.134 -29.562 1 97 349 ALA B O 1
ATOM 5701 N N . VAL B 1 350 ? -4.988 -3.342 -29.391 1 97.88 350 VAL B N 1
ATOM 5702 C CA . VAL B 1 350 ? -6.012 -3.467 -28.359 1 97.88 350 VAL B CA 1
ATOM 5703 C C . VAL B 1 350 ? -5.582 -2.703 -27.094 1 97.88 350 VAL B C 1
ATOM 5705 O O . VAL B 1 350 ? -6.383 -1.974 -26.516 1 97.88 350 VAL B O 1
ATOM 5708 N N . TYR B 1 351 ? -4.379 -2.902 -26.828 1 96.88 351 TYR B N 1
ATOM 5709 C CA . TYR B 1 351 ? -3.822 -2.293 -25.625 1 96.88 351 TYR B CA 1
ATOM 5710 C C . TYR B 1 351 ? -3.867 -0.772 -25.703 1 96.88 351 TYR B C 1
ATOM 5712 O O . TYR B 1 351 ? -4.289 -0.102 -24.766 1 96.88 351 TYR B O 1
ATOM 5720 N N . VAL B 1 352 ? -3.525 -0.146 -26.797 1 97.5 352 VAL B N 1
ATOM 5721 C CA . VAL B 1 352 ? -3.537 1.295 -27.031 1 97.5 352 VAL B CA 1
ATOM 5722 C C . VAL B 1 352 ? -4.977 1.809 -27.016 1 97.5 352 VAL B C 1
ATOM 5724 O O . VAL B 1 352 ? -5.258 2.863 -26.438 1 97.5 352 VAL B O 1
ATOM 5727 N N . MET B 1 353 ? -5.832 1.037 -27.641 1 98 353 MET B N 1
ATOM 5728 C CA . MET B 1 353 ? -7.238 1.425 -27.672 1 98 353 MET B CA 1
ATOM 5729 C C . MET B 1 353 ? -7.828 1.434 -26.266 1 98 353 MET B C 1
ATOM 5731 O O . MET B 1 353 ? -8.641 2.301 -25.938 1 98 353 MET B O 1
ATOM 5735 N N . LEU B 1 354 ? -7.473 0.455 -25.469 1 98.38 354 LEU B N 1
ATOM 5736 C CA . LEU B 1 354 ? -7.945 0.424 -24.094 1 98.38 354 LEU B CA 1
ATOM 5737 C C . LEU B 1 354 ? -7.523 1.683 -23.344 1 98.38 354 LEU B C 1
ATOM 5739 O O . LEU B 1 354 ? -8.32 2.271 -22.609 1 98.38 354 LEU B O 1
ATOM 5743 N N . LEU B 1 355 ? -6.25 2.086 -23.5 1 98.38 355 LEU B N 1
ATOM 5744 C CA . LEU B 1 355 ? -5.766 3.326 -22.906 1 98.38 355 LEU B CA 1
ATOM 5745 C C . LEU B 1 355 ? -6.594 4.516 -23.375 1 98.38 355 LEU B C 1
ATOM 5747 O O . LEU B 1 355 ? -7 5.355 -22.578 1 98.38 355 LEU B O 1
ATOM 5751 N N . ALA B 1 356 ? -6.809 4.555 -24.641 1 98.19 356 ALA B N 1
ATOM 5752 C CA . ALA B 1 356 ? -7.598 5.645 -25.203 1 98.19 356 ALA B CA 1
ATOM 5753 C C . ALA B 1 356 ? -8.992 5.684 -24.594 1 98.19 356 ALA B C 1
ATOM 5755 O O . ALA B 1 356 ? -9.531 6.758 -24.312 1 98.19 356 ALA B O 1
ATOM 5756 N N . LEU B 1 357 ? -9.586 4.512 -24.438 1 98 357 LEU B N 1
ATOM 5757 C CA . LEU B 1 357 ? -10.922 4.414 -23.859 1 98 357 LEU B CA 1
ATOM 5758 C C . LEU B 1 357 ? -10.938 4.93 -22.422 1 98 357 LEU B C 1
ATOM 5760 O O . LEU B 1 357 ? -11.789 5.75 -22.062 1 98 357 LEU B O 1
ATOM 5764 N N . PHE B 1 358 ? -10.016 4.461 -21.578 1 98.06 358 PHE B N 1
ATOM 5765 C CA . PHE B 1 358 ? -9.961 4.918 -20.203 1 98.06 358 PHE B CA 1
ATOM 5766 C C . PHE B 1 358 ? -9.695 6.418 -20.141 1 98.06 358 PHE B C 1
ATOM 5768 O O . PHE B 1 358 ? -10.305 7.129 -19.344 1 98.06 358 PHE B O 1
ATOM 5775 N N . ALA B 1 359 ? -8.766 6.93 -20.953 1 97.44 359 ALA B N 1
ATOM 5776 C CA . ALA B 1 359 ? -8.43 8.352 -20.969 1 97.44 359 ALA B CA 1
ATOM 5777 C C . ALA B 1 359 ? -9.617 9.195 -21.422 1 97.44 359 ALA B C 1
ATOM 5779 O O . ALA B 1 359 ? -9.93 10.211 -20.797 1 97.44 359 ALA B O 1
ATOM 5780 N N . ALA B 1 360 ? -10.258 8.75 -22.469 1 96.75 360 ALA B N 1
ATOM 5781 C CA . ALA B 1 360 ? -11.414 9.477 -22.984 1 96.75 360 ALA B CA 1
ATOM 5782 C C . ALA B 1 360 ? -12.555 9.477 -21.969 1 96.75 360 ALA B C 1
ATOM 5784 O O . ALA B 1 360 ? -13.25 10.477 -21.812 1 96.75 360 ALA B O 1
ATOM 5785 N N . TYR B 1 361 ? -12.734 8.32 -21.375 1 94.88 361 TYR B N 1
ATOM 5786 C CA . TYR B 1 361 ? -13.766 8.219 -20.344 1 94.88 361 TYR B CA 1
ATOM 5787 C C . TYR B 1 361 ? -13.5 9.195 -19.203 1 94.88 361 TYR B C 1
ATOM 5789 O O . TYR B 1 361 ? -14.422 9.867 -18.719 1 94.88 361 TYR B O 1
ATOM 5797 N N . ALA B 1 362 ? -12.289 9.297 -18.781 1 93 362 ALA B N 1
ATOM 5798 C CA . ALA B 1 362 ? -11.898 10.211 -17.719 1 93 362 ALA B CA 1
ATOM 5799 C C . ALA B 1 362 ? -12.094 11.664 -18.141 1 93 362 ALA B C 1
ATOM 5801 O O . ALA B 1 362 ? -12.609 12.477 -17.375 1 93 362 ALA B O 1
ATOM 5802 N N . LEU B 1 363 ? -11.727 12.016 -19.328 1 91 363 LEU B N 1
ATOM 5803 C CA . LEU B 1 363 ? -11.836 13.375 -19.828 1 91 363 LEU B CA 1
ATOM 5804 C C . LEU B 1 363 ? -13.297 13.781 -19.984 1 91 363 LEU B C 1
ATOM 5806 O O . LEU B 1 363 ? -13.664 14.922 -19.703 1 91 363 LEU B O 1
ATOM 5810 N N . ALA B 1 364 ? -14.055 12.883 -20.484 1 88.25 364 ALA B N 1
ATOM 5811 C CA . ALA B 1 364 ? -15.477 13.164 -20.688 1 88.25 364 ALA B CA 1
ATOM 5812 C C . ALA B 1 364 ? -16.172 13.5 -19.375 1 88.25 364 ALA B C 1
ATOM 5814 O O . ALA B 1 364 ? -17 14.406 -19.312 1 88.25 364 ALA B O 1
ATOM 5815 N N . GLU B 1 365 ? -15.828 12.773 -18.406 1 79.44 365 GLU B N 1
ATOM 5816 C CA . GLU B 1 365 ? -16.438 13.016 -17.109 1 79.44 365 GLU B CA 1
ATOM 5817 C C . GLU B 1 365 ? -16 14.352 -16.531 1 79.44 365 GLU B C 1
ATOM 5819 O O . GLU B 1 365 ? -16.797 15.055 -15.898 1 79.44 365 GLU B O 1
ATOM 5824 N N . GLY B 1 366 ? -14.742 14.672 -16.641 1 74.75 366 GLY B N 1
ATOM 5825 C CA . GLY B 1 366 ? -14.242 15.953 -16.172 1 74.75 366 GLY B CA 1
ATOM 5826 C C . GLY B 1 366 ? -14.875 17.141 -16.891 1 74.75 366 GLY B C 1
ATOM 5827 O O . GLY B 1 366 ? -15.18 18.156 -16.266 1 74.75 366 GLY B O 1
ATOM 5828 N N . VAL B 1 367 ? -15.047 16.953 -18.125 1 67.19 367 VAL B N 1
ATOM 5829 C CA . VAL B 1 367 ? -15.648 18 -18.938 1 67.19 367 VAL B CA 1
ATOM 5830 C C . VAL B 1 367 ? -17.094 18.234 -18.5 1 67.19 367 VAL B C 1
ATOM 5832 O O . VAL B 1 367 ? -17.531 19.375 -18.328 1 67.19 367 VAL B O 1
ATOM 5835 N N . VAL B 1 368 ? -17.734 17.234 -18.203 1 66.19 368 VAL B N 1
ATOM 5836 C CA . VAL B 1 368 ? -19.125 17.328 -17.797 1 66.19 368 VAL B CA 1
ATOM 5837 C C . VAL B 1 368 ? -19.234 18 -16.438 1 66.19 368 VAL B C 1
ATOM 5839 O O . VAL B 1 368 ? -20.094 18.859 -16.234 1 66.19 368 VAL B O 1
ATOM 5842 N N . ARG B 1 369 ? -18.328 17.812 -15.617 1 68.81 369 ARG B N 1
ATOM 5843 C CA . ARG B 1 369 ? -18.344 18.391 -14.273 1 68.81 369 ARG B CA 1
ATOM 5844 C C . ARG B 1 369 ? -17.984 19.859 -14.312 1 68.81 369 ARG B C 1
ATOM 5846 O O . ARG B 1 369 ? -18.562 20.672 -13.578 1 68.81 369 ARG B O 1
ATOM 5853 N N . ARG B 1 370 ? -17.031 20.188 -15.062 1 66.5 370 ARG B N 1
ATOM 5854 C CA . ARG B 1 370 ? -16.641 21.594 -15.211 1 66.5 370 ARG B CA 1
ATOM 5855 C C . ARG B 1 370 ? -17.797 22.422 -15.766 1 66.5 370 ARG B C 1
ATOM 5857 O O . ARG B 1 370 ? -18.016 23.547 -15.336 1 66.5 370 ARG B O 1
ATOM 5864 N N . ARG B 1 371 ? -18.422 21.859 -16.656 1 60.19 371 ARG B N 1
ATOM 5865 C CA . ARG B 1 371 ? -19.547 22.562 -17.266 1 60.19 371 ARG B CA 1
ATOM 5866 C C . ARG B 1 371 ? -20.641 22.812 -16.234 1 60.19 371 ARG B C 1
ATOM 5868 O O . ARG B 1 371 ? -21.25 23.891 -16.219 1 60.19 371 ARG B O 1
ATOM 5875 N N . LYS B 1 372 ? -20.734 21.969 -15.359 1 61.69 372 LYS B N 1
ATOM 5876 C CA . LYS B 1 372 ? -21.766 22.094 -14.328 1 61.69 372 LYS B CA 1
ATOM 5877 C C . LYS B 1 372 ? -21.375 23.156 -13.297 1 61.69 372 LYS B C 1
ATOM 5879 O O . LYS B 1 372 ? -22.219 23.938 -12.852 1 61.69 372 LYS B O 1
ATOM 5884 N N . SER B 1 373 ? -20.188 23.016 -12.93 1 61.84 373 SER B N 1
ATOM 5885 C CA . SER B 1 373 ? -19.734 24.031 -11.984 1 61.84 373 SER B CA 1
ATOM 5886 C C . SER B 1 373 ? -19.875 25.438 -12.57 1 61.84 373 SER B C 1
ATOM 5888 O O . SER B 1 373 ? -20.25 26.375 -11.859 1 61.84 373 SER B O 1
ATOM 5890 N N . ALA B 1 374 ? -19.547 25.562 -13.828 1 61.5 374 ALA B N 1
ATOM 5891 C CA . ALA B 1 374 ? -19.672 26.844 -14.523 1 61.5 374 ALA B CA 1
ATOM 5892 C C . ALA B 1 374 ? -21.125 27.281 -14.625 1 61.5 374 ALA B C 1
ATOM 5894 O O . ALA B 1 374 ? -21.453 28.453 -14.43 1 61.5 374 ALA B O 1
ATOM 5895 N N . ALA B 1 375 ? -21.984 26.406 -14.797 1 59.69 375 ALA B N 1
ATOM 5896 C CA . ALA B 1 375 ? -23.406 26.688 -14.914 1 59.69 375 ALA B CA 1
ATOM 5897 C C . ALA B 1 375 ? -24 27.125 -13.578 1 59.69 375 ALA B C 1
ATOM 5899 O O . ALA B 1 375 ? -24.844 28.016 -13.531 1 59.69 375 ALA B O 1
ATOM 5900 N N . ARG B 1 376 ? -23.516 26.594 -12.453 1 59.97 376 ARG B N 1
ATOM 5901 C CA . ARG B 1 376 ? -23.953 26.969 -11.117 1 59.97 376 ARG B CA 1
ATOM 5902 C C . ARG B 1 376 ? -23.453 28.344 -10.734 1 59.97 376 ARG B C 1
ATOM 5904 O O . ARG B 1 376 ? -24.094 29.062 -9.969 1 59.97 376 ARG B O 1
ATOM 5911 N N . ALA B 1 377 ? -22.312 28.703 -11.07 1 61.06 377 ALA B N 1
ATOM 5912 C CA . ALA B 1 377 ? -21.719 30 -10.781 1 61.06 377 ALA B CA 1
ATOM 5913 C C . ALA B 1 377 ? -22.359 31.094 -11.641 1 61.06 377 ALA B C 1
ATOM 5915 O O . ALA B 1 377 ? -22.328 32.281 -11.281 1 61.06 377 ALA B O 1
ATOM 5916 N N . ALA B 1 378 ? -23 30.812 -12.633 1 57.38 378 ALA B N 1
ATOM 5917 C CA . ALA B 1 378 ? -23.703 31.812 -13.438 1 57.38 378 ALA B CA 1
ATOM 5918 C C . ALA B 1 378 ? -25.156 31.969 -12.977 1 57.38 378 ALA B C 1
ATOM 5920 O O . ALA B 1 378 ? -25.672 33.094 -12.922 1 57.38 378 ALA B O 1
#

Radius of gyration: 26.06 Å; Cα contacts (8 Å, |Δi|>4): 955; chains: 2; bounding box: 71×73×74 Å

InterPro domains:
  IPR010640 Low temperature requirement A [PF06772] (11-356)
  IPR010640 Low temperature requirement A [PTHR36840] (8-293)

Foldseek 3Di:
DPPPPPPPPPDQDPLLLVLLLLLLVLLLLLLCLQLDDDPQARDVLSVVLSVLLNLLSLLLNLLLLQCCQQPNDPDPLVSVLSVQLSVLSVQLSVLRDSPNVVSVLSNLSSSLSSLLSSLVSLVVQLVPDDDLSNVLSVQLSVQSNVLSVQLSCLVVPDDPVSSVSNVVSSVSNLCSCVVCVVPRLLVGAGPQLSLLVSLVSSLVSLLVSLLVLLVVLCVVVVNDPVSVLLSVLSVLLSVLLVLQVVVLSVVCSPPPDSHNCSLVSVLSSLVSVLSSLSSSLSNCLSVVSHDQQNSLVSLLSSLLSNLSSCLSNRVPPDDPVVSVVSVVVSVVLSVCSVPPRNPDDDSSVNSNVSSVSSNVNSVVVVVVVVVVVVVVVD/DPPPPPPPPPDQDPLLLVLLLLLLVLLLLLLCLQLDDDPQARDVLSVVSSVLLNLLSLLLNLLLLQCCQQPNDPDPLVSVLSVQLSVLSVQLSVLRDNPNVVSVLSNLSSSLSSLLSSLVSLVVQLVPDDDLSNVLSVQLSVQSNVLSVQLSCLVVPDDPVSSVSNVVSSVSNLCSCVVCVVPRLLVGAGPQLSLLVSLVSSLVSLLVSLLVLLVVLCVVVVNDPVSVLLSVLSVLLSVLLVLQVVVLSVVCSPPPDSDNCSLVSVLSSLVSVLSSLSSSLSNCLSVVSHDQQNSLVSLLSSLLSNLSSCLSNRVPPDDPVVSVVSVVVSVVLSVCSVPPRNPDDDSSVNSNVSSVSSNVNSVVVVVVVVVVVVVVVD

Solvent-accessible surface area (backbone atoms only — not comparable to full-atom values): 38606 Å² total; per-residue (Å²): 130,78,73,77,69,75,76,74,81,68,69,88,47,70,65,55,49,50,52,47,46,53,52,46,48,36,52,52,56,45,34,51,51,58,68,53,64,53,96,29,32,64,53,67,67,44,55,50,47,40,51,65,53,44,51,56,52,52,47,50,53,48,51,45,50,51,49,43,56,66,65,56,77,89,45,70,68,57,52,49,50,51,55,53,36,48,54,23,49,42,44,26,42,30,27,64,49,89,64,37,77,86,24,40,66,53,28,46,51,14,50,38,49,38,40,48,52,43,21,50,54,25,44,51,43,29,73,71,44,67,68,65,64,14,53,50,23,42,53,48,18,52,47,38,42,52,17,35,50,41,25,52,54,16,78,76,37,71,77,74,56,17,57,54,36,29,47,50,12,49,49,48,46,62,43,46,58,66,71,33,33,77,81,51,40,59,78,57,54,45,50,51,57,44,51,50,49,54,53,47,52,47,49,45,53,53,51,42,50,40,50,48,43,40,28,49,47,29,45,71,63,60,72,40,79,77,50,48,56,48,38,53,46,44,50,49,33,51,50,21,49,50,52,33,50,52,56,52,46,57,57,54,57,70,46,90,61,94,40,72,47,54,44,52,57,59,17,42,53,35,35,54,52,12,52,32,38,42,34,40,44,45,44,40,58,67,41,76,57,45,37,46,60,50,46,18,50,46,45,40,50,15,50,41,32,34,50,53,14,49,52,42,44,65,34,70,90,56,54,69,68,55,37,50,51,49,50,50,51,46,49,47,53,43,51,49,41,66,57,51,33,61,68,42,89,38,58,66,54,30,52,52,50,49,30,50,49,43,38,48,54,27,50,53,52,52,52,54,48,51,51,46,55,54,58,69,76,102,131,77,73,77,68,75,76,72,81,67,70,87,46,72,66,56,50,50,51,47,48,51,52,46,50,35,52,52,56,44,31,51,50,58,67,53,64,55,94,28,31,64,51,67,67,44,54,51,47,38,51,65,54,44,51,58,54,52,46,51,53,48,52,47,49,52,47,42,56,67,66,55,78,86,45,70,66,56,50,50,50,50,56,54,36,47,53,22,48,43,43,26,42,30,28,66,48,89,63,38,78,85,25,40,65,52,28,47,51,14,51,39,48,37,39,48,52,43,20,50,52,25,44,51,45,27,73,71,43,67,68,66,64,14,53,50,23,42,52,48,19,52,46,39,41,52,17,36,49,41,25,52,52,16,78,77,38,72,77,75,57,18,57,54,38,28,46,50,12,50,49,48,45,62,44,46,57,66,70,34,32,76,81,52,40,60,79,58,54,45,52,49,56,45,51,52,50,54,53,47,51,48,49,45,54,54,51,41,50,40,52,50,45,41,30,50,48,27,45,72,62,63,68,38,80,76,47,50,56,48,37,53,46,44,49,48,35,52,50,21,50,50,51,34,52,52,57,52,47,58,58,54,56,72,47,88,61,94,41,74,47,55,44,52,56,59,17,43,54,34,34,54,52,13,53,32,38,42,36,39,44,46,44,41,58,68,40,78,57,46,39,46,60,50,46,19,51,46,46,38,50,16,51,43,33,35,48,52,15,50,51,41,45,67,35,72,90,54,54,68,68,56,38,50,53,52,50,49,50,47,49,49,54,42,50,48,41,65,56,51,32,61,69,42,88,38,57,66,53,30,51,51,49,51,30,50,48,42,41,47,54,28,50,52,53,51,52,54,49,52,52,47,54,53,58,69,76,103

Secondary structure (DSSP, 8-state):
----------PPPHHHHHHHHHHHHHHHHHHGGGG--BTTB--HHHHHHHHHHHHHHHHHHHHHHHHHHHH----HHHHHHHHHHHHHHHHHHHT--S-TTTTHHHHHHHHHHHHHHHHHHHHHHHHH--SHHHHHHHHHHHHHHHHHHHHHGGGGS-TTHHHHHHHHHHHHHHHHHHHHTTTTGGGS---HHHHHHHHHHHHHHHHHHHHHHHHHHHHHTTS-GGGHHHHHHHHHHHHHHHHHHHHHHHHHHTS-----SHHHHHHHHHHHHHHHHHHHHHHHHHSTTS-HHHHHHHHHHHHHHHHHHHHHHHSTTS-HHHHHHHHHHHHHHHHHHHHHHHH-SSHHHHHHHHHHHHHHHHHHHHHHHHHHHHHHH-/----------PPPHHHHHHHHHHHHHHHHHHGGGG--BTTB--HHHHHHHHHHHHHHHHHHHHHHHHHHHH----HHHHHHHHHHHHHHHHHHHT--S-TTTTHHHHHHHHHHHHHHHHHHHHHHHHH--SHHHHHHHHHHHHHHHHHHHHHGGGGS-TTHHHHHHHHHHHHHHHHHHHHTTTTGGGS---HHHHHHHHHHHHHHHHHHHHHHHHHHHHHTTT-GGGHHHHHHHHHHHHHHHHHHHHHHHHHHTS-----SHHHHHHHHHHHHHHHHHHHHHHHHHSTTS-HHHHHHHHHHHHHHHHHHHHHHHSTTS-HHHHHHHHHHHHHHHHHHHHHHHH-SSHHHHHHHHHHHHHHHHHHHHHHHHHHHHHHH-